Protein AF-0000000086881384 (afdb_homodimer)

Structure (mmCIF, N/CA/C/O backbone):
data_AF-0000000086881384-model_v1
#
loop_
_entity.id
_entity.type
_entity.pdbx_description
1 polymer 'dTDP-glucose 4,6-dehydratase'
#
loop_
_atom_site.group_PDB
_atom_site.id
_atom_site.type_symbol
_atom_site.label_atom_id
_atom_site.label_alt_id
_atom_site.label_comp_id
_atom_site.label_asym_id
_atom_site.label_entity_id
_atom_site.label_seq_id
_atom_site.pdbx_PDB_ins_code
_atom_site.Cartn_x
_atom_site.Cartn_y
_atom_site.Cartn_z
_atom_site.occupancy
_atom_site.B_iso_or_equiv
_atom_site.auth_seq_id
_atom_site.auth_comp_id
_atom_site.auth_asym_id
_atom_site.auth_atom_id
_atom_site.pdbx_PDB_model_num
ATOM 1 N N . MET A 1 1 ? -2.588 -49.781 -11.891 1 41.88 1 MET A N 1
ATOM 2 C CA . MET A 1 1 ? -1.625 -48.812 -11.367 1 41.88 1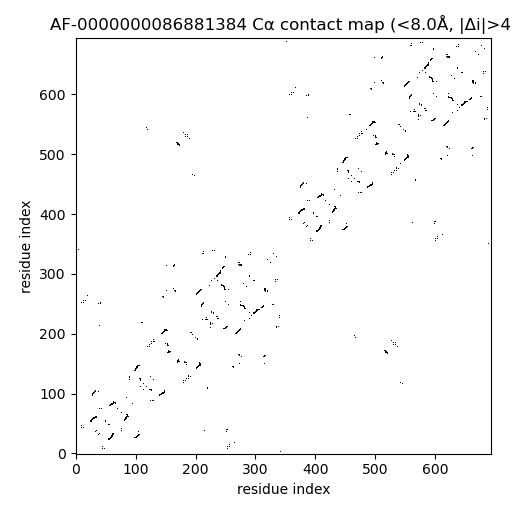 MET A CA 1
ATOM 3 C C . MET A 1 1 ? -2.186 -47.406 -11.422 1 41.88 1 MET A C 1
ATOM 5 O O . MET A 1 1 ? -2.707 -46.969 -12.453 1 41.88 1 MET A O 1
ATOM 9 N N . TYR A 1 2 ? -2.477 -46.75 -10.297 1 54.47 2 TYR A N 1
ATOM 10 C CA . TYR A 1 2 ? -3.02 -45.406 -10.289 1 54.47 2 TYR A CA 1
ATOM 11 C C . TYR A 1 2 ? -2.154 -44.469 -11.125 1 54.47 2 TYR A C 1
ATOM 13 O O . TYR A 1 2 ? -0.939 -44.406 -10.93 1 54.47 2 TYR A O 1
ATOM 21 N N . LYS A 1 3 ? -2.641 -44.156 -12.312 1 71.56 3 LYS A N 1
ATOM 22 C CA . LYS A 1 3 ? -1.899 -43.219 -13.156 1 71.56 3 LYS A CA 1
ATOM 23 C C . LYS A 1 3 ? -2.217 -41.781 -12.789 1 71.56 3 LYS A C 1
ATOM 25 O O . LYS A 1 3 ? -3.381 -41.375 -12.789 1 71.56 3 LYS A O 1
ATOM 30 N N . ASN A 1 4 ? -1.211 -41.094 -12.227 1 85.44 4 ASN A N 1
ATOM 31 C CA . ASN A 1 4 ? -1.335 -39.656 -11.977 1 85.44 4 ASN A CA 1
ATOM 32 C C . ASN A 1 4 ? -1.84 -38.906 -13.211 1 85.44 4 ASN A C 1
ATOM 34 O O . ASN A 1 4 ? -1.19 -38.938 -14.258 1 85.44 4 ASN A O 1
ATOM 38 N N . PRO A 1 5 ? -3.047 -38.438 -13.141 1 89.19 5 PRO A N 1
ATOM 39 C CA . PRO A 1 5 ? -3.625 -37.781 -14.305 1 89.19 5 PRO A CA 1
ATOM 40 C C . PRO A 1 5 ? -2.768 -36.594 -14.797 1 89.19 5 PRO A C 1
ATOM 42 O O . PRO A 1 5 ? -2.959 -36.125 -15.914 1 89.19 5 PRO A O 1
ATOM 45 N N . LEU A 1 6 ? -1.785 -36.219 -14 1 95.56 6 LEU A N 1
ATOM 46 C CA . LEU A 1 6 ? -0.959 -35.062 -14.367 1 95.56 6 LEU A CA 1
ATOM 47 C C . LEU A 1 6 ? 0.404 -35.531 -14.875 1 95.56 6 LEU A C 1
ATOM 49 O O . LEU A 1 6 ? 1.283 -34.688 -15.125 1 95.56 6 LEU A O 1
ATOM 53 N N . SER A 1 7 ? 0.623 -36.812 -15.086 1 95.31 7 SER A N 1
ATOM 54 C CA . SER A 1 7 ? 1.936 -37.375 -15.406 1 95.31 7 SER A CA 1
ATOM 55 C C . SER A 1 7 ? 2.521 -36.719 -16.656 1 95.31 7 SER A C 1
ATOM 57 O O . SER A 1 7 ? 3.715 -36.406 -16.703 1 95.31 7 SER A O 1
ATOM 59 N N . GLU A 1 8 ? 1.677 -36.531 -17.672 1 96.06 8 GLU A N 1
ATOM 60 C CA . GLU A 1 8 ? 2.154 -35.906 -18.906 1 96.06 8 GLU A CA 1
ATOM 61 C C . GLU A 1 8 ? 2.646 -34.469 -18.656 1 96.06 8 GLU A C 1
ATOM 63 O O . GLU A 1 8 ? 3.705 -34.094 -19.156 1 96.06 8 GLU A O 1
ATOM 68 N N . ASP A 1 9 ? 1.867 -33.719 -17.969 1 98.12 9 ASP A N 1
ATOM 69 C CA . ASP A 1 9 ? 2.254 -32.344 -17.625 1 98.12 9 ASP A CA 1
ATOM 70 C C . ASP A 1 9 ? 3.518 -32.344 -16.766 1 98.12 9 ASP A C 1
ATOM 72 O O . ASP A 1 9 ? 4.402 -31.5 -16.969 1 98.12 9 ASP A O 1
ATOM 76 N N . LEU A 1 10 ? 3.613 -33.25 -15.812 1 98.19 10 LEU A N 1
ATOM 77 C CA . LEU A 1 10 ? 4.75 -33.281 -14.898 1 98.19 10 LEU A CA 1
ATOM 78 C C . LEU A 1 10 ? 6.027 -33.688 -15.641 1 98.19 10 LEU A C 1
ATOM 80 O O . LEU A 1 10 ? 7.094 -33.125 -15.383 1 98.19 10 LEU A O 1
ATOM 84 N N . ASP A 1 11 ? 5.918 -34.625 -16.594 1 97.75 11 ASP A N 1
ATOM 85 C CA . ASP A 1 11 ? 7.051 -34.969 -17.453 1 97.75 11 ASP A CA 1
ATOM 86 C C . ASP A 1 11 ? 7.52 -33.75 -18.266 1 97.75 11 ASP A C 1
ATOM 88 O O . ASP A 1 11 ? 8.727 -33.531 -18.391 1 97.75 11 ASP A O 1
ATOM 92 N N . PHE A 1 12 ? 6.527 -33.094 -18.75 1 98.31 12 PHE A N 1
ATOM 93 C CA . PHE A 1 12 ? 6.828 -31.922 -19.547 1 98.31 12 PHE A CA 1
ATOM 94 C C . PHE A 1 12 ? 7.535 -30.859 -18.703 1 98.31 12 PHE A C 1
ATOM 96 O O . PHE A 1 12 ? 8.516 -30.266 -19.141 1 98.31 12 PHE A O 1
ATOM 103 N N . ILE A 1 13 ? 7.074 -30.609 -17.484 1 98.56 13 ILE A N 1
ATOM 104 C CA . ILE A 1 13 ? 7.664 -29.641 -16.578 1 98.56 13 ILE A CA 1
ATOM 105 C C . ILE A 1 13 ? 9.125 -30 -16.312 1 98.56 13 ILE A C 1
ATOM 107 O O . ILE A 1 13 ? 10.016 -29.156 -16.438 1 98.56 13 ILE A O 1
ATOM 111 N N . ILE A 1 14 ? 9.375 -31.234 -15.969 1 98 14 ILE A N 1
ATOM 112 C CA . ILE A 1 14 ? 10.727 -31.688 -15.656 1 98 14 ILE A CA 1
ATOM 113 C C . ILE A 1 14 ? 11.633 -31.5 -16.859 1 98 14 ILE A C 1
ATOM 115 O O . ILE A 1 14 ? 12.773 -31.062 -16.734 1 98 14 ILE A O 1
ATOM 119 N N . LYS A 1 15 ? 11.102 -31.828 -18.016 1 97.62 15 LYS A N 1
ATOM 120 C CA . LYS A 1 15 ? 11.867 -31.672 -19.25 1 97.62 15 LYS A CA 1
ATOM 121 C C . LYS A 1 15 ? 12.242 -30.219 -19.5 1 97.62 15 LYS A C 1
ATOM 123 O O . LYS A 1 15 ? 13.375 -29.922 -19.875 1 97.62 15 LYS A O 1
ATOM 128 N N . LYS A 1 16 ? 11.312 -29.312 -19.281 1 97.88 16 LYS A N 1
ATOM 129 C CA . LYS A 1 16 ? 11.531 -27.906 -19.562 1 97.88 16 LYS A CA 1
ATOM 130 C C . LYS A 1 16 ? 12.43 -27.266 -18.516 1 97.88 16 LYS A C 1
ATOM 132 O O . LYS A 1 16 ? 13.133 -26.281 -18.797 1 97.88 16 LYS A O 1
ATOM 137 N N . LEU A 1 17 ? 12.406 -27.734 -17.266 1 97.12 17 LEU A N 1
ATOM 138 C CA . LEU A 1 17 ? 13.289 -27.203 -16.219 1 97.12 17 LEU A CA 1
ATOM 139 C C . LEU A 1 17 ? 14.727 -27.641 -16.469 1 97.12 17 LEU A C 1
ATOM 141 O O . LEU A 1 17 ? 15.664 -26.953 -16.062 1 97.12 17 LEU A O 1
ATOM 145 N N . GLU A 1 18 ? 14.875 -28.703 -17.203 1 90.81 18 GLU A N 1
ATOM 146 C CA . GLU A 1 18 ? 16.188 -29.188 -17.625 1 90.81 18 GLU A CA 1
ATOM 147 C C . GLU A 1 18 ? 17.109 -29.359 -16.422 1 90.81 18 GLU A C 1
ATOM 149 O O . GLU A 1 18 ? 16.75 -30 -15.438 1 90.81 18 GLU A O 1
ATOM 154 N N . LYS A 1 19 ? 18.359 -28.719 -16.5 1 93.88 19 LYS A N 1
ATOM 155 C CA . LYS A 1 19 ? 19.375 -28.891 -15.461 1 93.88 19 LYS A CA 1
ATOM 156 C C . LYS A 1 19 ? 19.047 -28.031 -14.234 1 93.88 19 LYS A C 1
ATOM 158 O O . LYS A 1 19 ? 19.578 -28.281 -13.148 1 93.88 19 LYS A O 1
ATOM 163 N N . ASP A 1 20 ? 18.094 -27.172 -14.344 1 97.31 20 ASP A N 1
ATOM 164 C CA . ASP A 1 20 ? 17.797 -26.25 -13.258 1 97.31 20 ASP A CA 1
ATOM 165 C C . ASP A 1 20 ? 17.234 -26.984 -12.047 1 97.31 20 ASP A C 1
ATOM 167 O O . ASP A 1 20 ? 17.516 -26.625 -10.906 1 97.31 20 ASP A O 1
ATOM 171 N N . ILE A 1 21 ? 16.422 -28.016 -12.281 1 97.69 21 ILE A N 1
ATOM 172 C CA . ILE A 1 21 ? 15.734 -28.703 -11.203 1 97.69 21 ILE A CA 1
ATOM 173 C C . ILE A 1 21 ? 16.75 -29.375 -10.273 1 97.69 21 ILE A C 1
ATOM 175 O O . ILE A 1 21 ? 16.469 -29.594 -9.094 1 97.69 21 ILE A O 1
ATOM 179 N N . TYR A 1 22 ? 17.953 -29.656 -10.75 1 98.06 22 TYR A N 1
ATOM 180 C CA . TYR A 1 22 ? 18.969 -30.328 -9.969 1 98.06 22 TYR A CA 1
ATOM 181 C C . TYR A 1 22 ? 19.562 -29.391 -8.93 1 98.06 22 TYR A C 1
ATOM 183 O O . TYR A 1 22 ? 20.219 -29.844 -7.977 1 98.06 22 TYR A O 1
ATOM 191 N N . LYS A 1 23 ? 19.344 -28.109 -9.078 1 97.94 23 LYS A N 1
ATOM 192 C CA . LYS A 1 23 ? 19.766 -27.141 -8.055 1 97.94 23 LYS A CA 1
ATOM 193 C C . LYS A 1 23 ? 19.047 -27.406 -6.734 1 97.94 23 LYS A C 1
ATOM 195 O O . LYS A 1 23 ? 19.5 -26.953 -5.68 1 97.94 23 LYS A O 1
ATOM 200 N N . LEU A 1 24 ? 17.953 -28.188 -6.781 1 98.38 24 LEU A N 1
ATOM 201 C CA . LEU A 1 24 ? 17.156 -28.438 -5.594 1 98.38 24 LEU A CA 1
ATOM 202 C C . LEU A 1 24 ? 17.531 -29.766 -4.953 1 98.38 24 LEU A C 1
ATOM 204 O O . LEU A 1 24 ? 16.953 -30.172 -3.949 1 98.38 24 LEU A O 1
ATOM 208 N N . LYS A 1 25 ? 18.562 -30.469 -5.543 1 98.44 25 LYS A N 1
ATOM 209 C CA . LYS A 1 25 ? 18.969 -31.766 -4.988 1 98.44 25 LYS A CA 1
ATOM 210 C C . LYS A 1 25 ? 19.406 -31.609 -3.531 1 98.44 25 LYS A C 1
ATOM 212 O O . LYS A 1 25 ? 20.234 -30.766 -3.203 1 98.44 25 LYS A O 1
ATOM 217 N N . ASN A 1 26 ? 18.812 -32.344 -2.664 1 98.19 26 ASN A N 1
ATOM 218 C CA . ASN A 1 26 ? 19.078 -32.406 -1.232 1 98.19 26 ASN A CA 1
ATOM 219 C C . ASN A 1 26 ? 18.75 -31.109 -0.524 1 98.19 26 ASN A C 1
ATOM 221 O O . ASN A 1 26 ? 19.281 -30.812 0.545 1 98.19 26 ASN A O 1
ATOM 225 N N . GLU A 1 27 ? 17.953 -30.234 -1.161 1 97.88 27 GLU A N 1
ATOM 226 C CA . GLU A 1 27 ? 17.594 -28.953 -0.558 1 97.88 27 GLU A CA 1
ATOM 227 C C . GLU A 1 27 ? 16.266 -29.047 0.195 1 97.88 27 GLU A C 1
ATOM 229 O O . GLU A 1 27 ? 15.477 -29.969 -0.047 1 97.88 27 GLU A O 1
ATOM 234 N N . ASN A 1 28 ? 16.062 -28.141 1.136 1 97.75 28 ASN A N 1
ATOM 235 C CA . ASN A 1 28 ? 14.805 -27.953 1.85 1 97.75 28 ASN A CA 1
ATOM 236 C C . ASN A 1 28 ? 14.078 -26.703 1.378 1 97.75 28 ASN A C 1
ATOM 238 O O . ASN A 1 28 ? 14.656 -25.609 1.35 1 97.75 28 ASN A O 1
ATOM 242 N N . ILE A 1 29 ? 12.812 -26.891 1.01 1 98.25 29 ILE A N 1
ATOM 243 C CA . ILE A 1 29 ? 11.992 -25.781 0.521 1 98.25 29 ILE A CA 1
ATOM 244 C C . ILE A 1 29 ? 10.805 -25.578 1.459 1 98.25 29 ILE A C 1
ATOM 246 O O . ILE A 1 29 ? 10.102 -26.516 1.804 1 98.25 29 ILE A O 1
ATOM 250 N N . PHE A 1 30 ? 10.625 -24.344 1.959 1 98.38 30 PHE A N 1
ATOM 251 C CA . PHE A 1 30 ? 9.461 -23.984 2.76 1 98.38 30 PHE A CA 1
ATOM 252 C C . PHE A 1 30 ? 8.414 -23.281 1.904 1 98.38 30 PHE A C 1
ATOM 254 O O . PHE A 1 30 ? 8.719 -22.297 1.224 1 98.38 30 PHE A O 1
ATOM 261 N N . ILE A 1 31 ? 7.188 -23.797 1.939 1 98.44 31 ILE A N 1
ATOM 262 C CA . ILE A 1 31 ? 6.133 -23.234 1.102 1 98.44 31 ILE A CA 1
ATOM 263 C C . ILE A 1 31 ? 4.949 -22.828 1.973 1 98.44 31 ILE A C 1
ATOM 265 O O . ILE A 1 31 ? 4.438 -23.625 2.76 1 98.44 31 ILE A O 1
ATOM 269 N N . THR A 1 32 ? 4.582 -21.547 1.914 1 98.12 32 THR A N 1
ATOM 270 C CA . THR A 1 32 ? 3.248 -21.156 2.354 1 98.12 32 THR A CA 1
ATOM 271 C C . THR A 1 32 ? 2.285 -21.094 1.172 1 98.12 32 THR A C 1
ATOM 273 O O . THR A 1 32 ? 2.703 -20.859 0.034 1 98.12 32 THR A O 1
ATOM 276 N N . GLY A 1 33 ? 1.023 -21.359 1.445 1 96.31 33 GLY A N 1
ATOM 277 C CA . GLY A 1 33 ? 0.107 -21.516 0.327 1 96.31 33 GLY A CA 1
ATOM 278 C C . GLY A 1 33 ? 0.241 -22.844 -0.374 1 96.31 33 GLY A C 1
ATOM 279 O O . GLY A 1 33 ? -0.207 -23.016 -1.512 1 96.31 33 GLY A O 1
ATOM 280 N N . GLY A 1 34 ? 0.841 -23.766 0.264 1 96.5 34 GLY A N 1
ATOM 281 C CA . GLY A 1 34 ? 1.144 -25.062 -0.318 1 96.5 34 GLY A CA 1
ATOM 282 C C . GLY A 1 34 ? -0.088 -25.922 -0.526 1 96.5 34 GLY A C 1
ATOM 283 O O . GLY A 1 34 ? -0.037 -26.922 -1.243 1 96.5 34 GLY A O 1
ATOM 284 N N . THR A 1 35 ? -1.171 -25.531 0.054 1 95.31 35 THR A N 1
ATOM 285 C CA . THR A 1 35 ? -2.398 -26.312 -0.068 1 95.31 35 THR A CA 1
ATOM 286 C C . THR A 1 35 ? -3.334 -25.688 -1.1 1 95.31 35 THR A C 1
ATOM 288 O O . THR A 1 35 ? -4.441 -26.188 -1.319 1 95.31 35 THR A O 1
ATOM 291 N N . GLY A 1 36 ? -2.914 -24.641 -1.702 1 94.75 36 GLY A N 1
ATOM 292 C CA . GLY A 1 36 ? -3.719 -23.969 -2.705 1 94.75 36 GLY A CA 1
ATOM 293 C C . GLY A 1 36 ? -3.443 -24.438 -4.117 1 94.75 36 GLY A C 1
ATOM 294 O O . GLY A 1 36 ? -2.816 -25.484 -4.312 1 94.75 36 GLY A O 1
ATOM 295 N N . PHE A 1 37 ? -3.936 -23.734 -5.105 1 95.38 37 PHE A N 1
ATOM 296 C CA . PHE A 1 37 ? -3.854 -24.078 -6.52 1 95.38 37 PHE A CA 1
ATOM 297 C C . PHE A 1 37 ? -2.406 -24.297 -6.941 1 95.38 37 PHE A C 1
ATOM 299 O O . PHE A 1 37 ? -2.027 -25.391 -7.352 1 95.38 37 PHE A O 1
ATOM 306 N N . PHE A 1 38 ? -1.568 -23.25 -6.719 1 96.69 38 PHE A N 1
ATOM 307 C CA . PHE A 1 38 ? -0.168 -23.359 -7.109 1 96.69 38 PHE A CA 1
ATOM 308 C C . PHE A 1 38 ? 0.591 -24.297 -6.168 1 96.69 38 PHE A C 1
ATOM 310 O O . PHE A 1 38 ? 1.517 -24.984 -6.59 1 96.69 38 PHE A O 1
ATOM 317 N N . GLY A 1 39 ? 0.168 -24.234 -4.926 1 97.44 39 GLY A N 1
ATOM 318 C CA . GLY A 1 39 ? 0.792 -25.125 -3.955 1 97.44 39 GLY A CA 1
ATOM 319 C C . GLY A 1 39 ? 0.736 -26.578 -4.359 1 97.44 39 GLY A C 1
ATOM 320 O O . GLY A 1 39 ? 1.751 -27.281 -4.32 1 97.44 39 GLY A O 1
ATOM 321 N N . LYS A 1 40 ? -0.416 -27 -4.766 1 97.62 40 LYS A N 1
ATOM 322 C CA . LYS A 1 40 ? -0.591 -28.391 -5.188 1 97.62 40 LYS A CA 1
ATOM 323 C C . LYS A 1 40 ? 0.271 -28.703 -6.406 1 97.62 40 LYS A C 1
ATOM 325 O O . LYS A 1 40 ? 0.827 -29.797 -6.512 1 97.62 40 LYS A O 1
ATOM 330 N N . TRP A 1 41 ? 0.399 -27.766 -7.277 1 98.31 41 TRP A N 1
ATOM 331 C CA . TRP A 1 41 ? 1.224 -27.969 -8.461 1 98.31 41 TRP A CA 1
ATOM 332 C C . TRP A 1 41 ? 2.701 -28.047 -8.094 1 98.31 41 TRP A C 1
ATOM 334 O O . TRP A 1 41 ? 3.457 -28.828 -8.68 1 98.31 41 TRP A O 1
ATOM 344 N N . PHE A 1 42 ? 3.123 -27.219 -7.129 1 98.56 42 PHE A N 1
ATOM 345 C CA . PHE A 1 42 ? 4.488 -27.328 -6.633 1 98.56 42 PHE A CA 1
ATOM 346 C C . PHE A 1 42 ? 4.742 -28.703 -6.039 1 98.56 42 PHE A C 1
ATOM 348 O O . PHE A 1 42 ? 5.758 -29.344 -6.344 1 98.56 42 PHE A O 1
ATOM 355 N N . LEU A 1 43 ? 3.807 -29.156 -5.246 1 98.12 43 LEU A N 1
ATOM 356 C CA . LEU A 1 43 ? 3.953 -30.453 -4.59 1 98.12 43 LEU A CA 1
ATOM 357 C C . LEU A 1 43 ? 3.998 -31.578 -5.617 1 98.12 43 LEU A C 1
ATOM 359 O O . LEU A 1 43 ? 4.867 -32.438 -5.551 1 98.12 43 LEU A O 1
ATOM 363 N N . GLU A 1 44 ? 3.037 -31.547 -6.605 1 98 44 GLU A N 1
ATOM 364 C CA . GLU A 1 44 ? 3.047 -32.531 -7.688 1 98 44 GLU A CA 1
ATOM 365 C C . GLU A 1 44 ? 4.406 -32.562 -8.375 1 98 44 GLU A C 1
ATOM 367 O O . GLU A 1 44 ? 4.969 -33.656 -8.578 1 98 44 GLU A O 1
ATOM 372 N N . THR A 1 45 ? 4.918 -31.453 -8.672 1 98.44 45 THR A N 1
ATOM 373 C CA . THR A 1 45 ? 6.129 -31.328 -9.477 1 98.44 45 THR A CA 1
ATOM 374 C C . THR A 1 45 ? 7.348 -31.812 -8.688 1 98.44 45 THR A C 1
ATOM 376 O O . THR A 1 45 ? 8.148 -32.594 -9.188 1 98.44 45 THR A O 1
ATOM 379 N N . LEU A 1 46 ? 7.5 -31.359 -7.434 1 98.5 46 LEU A N 1
ATOM 380 C CA . LEU A 1 46 ? 8.688 -31.656 -6.633 1 98.5 46 LEU A CA 1
ATOM 381 C C . LEU A 1 46 ? 8.711 -33.125 -6.207 1 98.5 46 LEU A C 1
ATOM 383 O O . LEU A 1 46 ? 9.773 -33.75 -6.184 1 98.5 46 LEU A O 1
ATOM 387 N N . LEU A 1 47 ? 7.574 -33.688 -5.883 1 97.81 47 LEU A N 1
ATOM 388 C CA . LEU A 1 47 ? 7.5 -35.094 -5.539 1 97.81 47 LEU A CA 1
ATOM 389 C C . LEU A 1 47 ? 7.805 -35.969 -6.758 1 97.81 47 LEU A C 1
ATOM 391 O O . LEU A 1 47 ? 8.484 -37 -6.641 1 97.81 47 LEU A O 1
ATOM 395 N N . TYR A 1 48 ? 7.223 -35.5 -7.906 1 97.38 48 TYR A N 1
ATOM 396 C CA . TYR A 1 48 ? 7.5 -36.219 -9.148 1 97.38 48 TYR A CA 1
ATOM 397 C C . TYR A 1 48 ? 8.984 -36.188 -9.477 1 97.38 48 TYR A C 1
ATOM 399 O O . TYR A 1 48 ? 9.555 -37.188 -9.914 1 97.38 48 TYR A O 1
ATOM 407 N N . ALA A 1 49 ? 9.625 -35.062 -9.281 1 97.44 49 ALA A N 1
ATOM 408 C CA . ALA A 1 49 ? 11.062 -34.938 -9.5 1 97.44 49 ALA A CA 1
ATOM 409 C C . ALA A 1 49 ? 11.852 -35.844 -8.578 1 97.44 49 ALA A C 1
ATOM 411 O O . ALA A 1 49 ? 12.844 -36.469 -8.992 1 97.44 49 ALA A O 1
ATOM 412 N N . ASN A 1 50 ? 11.461 -35.906 -7.316 1 97.69 50 ASN A N 1
ATOM 413 C CA . ASN A 1 50 ? 12.102 -36.844 -6.379 1 97.69 50 ASN A CA 1
ATOM 414 C C . ASN A 1 50 ? 12.008 -38.281 -6.867 1 97.69 50 ASN A C 1
ATOM 416 O O . ASN A 1 50 ? 12.977 -39.031 -6.777 1 97.69 50 ASN A O 1
ATOM 420 N N . GLU A 1 51 ? 10.875 -38.625 -7.371 1 95.5 51 GLU A N 1
ATOM 421 C CA . GLU A 1 51 ? 10.625 -40 -7.836 1 95.5 51 GLU A CA 1
ATOM 422 C C . GLU A 1 51 ? 11.43 -40.312 -9.094 1 95.5 51 GLU A C 1
ATOM 424 O O . GLU A 1 51 ? 12.062 -41.375 -9.188 1 95.5 51 GLU A O 1
ATOM 429 N N . LYS A 1 52 ? 11.477 -39.375 -9.984 1 96.06 52 LYS A N 1
ATOM 430 C CA . LYS A 1 52 ? 12.023 -39.656 -11.312 1 96.06 52 LYS A CA 1
ATOM 431 C C . LYS A 1 52 ? 13.531 -39.406 -11.344 1 96.06 52 LYS A C 1
ATOM 433 O O . LYS A 1 52 ? 14.258 -40.031 -12.102 1 96.06 52 LYS A O 1
ATOM 438 N N . LEU A 1 53 ? 13.961 -38.438 -10.523 1 97.25 53 LEU A N 1
ATOM 439 C CA . LEU A 1 53 ? 15.336 -38 -10.672 1 97.25 53 LEU A CA 1
ATOM 440 C C . LEU A 1 53 ? 16.125 -38.188 -9.383 1 97.25 53 LEU A C 1
ATOM 442 O O . LEU A 1 53 ? 17.297 -37.844 -9.305 1 97.25 53 LEU A O 1
ATOM 446 N N . ASP A 1 54 ? 15.57 -38.719 -8.305 1 97.06 54 ASP A N 1
ATOM 447 C CA . ASP A 1 54 ? 16.219 -39 -7.023 1 97.06 54 ASP A CA 1
ATOM 448 C C . ASP A 1 54 ? 16.875 -37.75 -6.457 1 97.06 54 ASP A C 1
ATOM 450 O O . ASP A 1 54 ? 18.047 -37.75 -6.117 1 97.06 54 ASP A O 1
ATOM 454 N N . LEU A 1 55 ? 16.141 -36.688 -6.371 1 98 55 LEU A N 1
ATOM 455 C CA . LEU A 1 55 ? 16.688 -35.406 -5.98 1 98 55 LEU A CA 1
ATOM 456 C C . LEU A 1 55 ? 16.625 -35.219 -4.469 1 98 55 LEU A C 1
ATOM 458 O O . LEU A 1 55 ? 17.312 -34.375 -3.916 1 98 55 LEU A O 1
ATOM 462 N N . ASN A 1 56 ? 15.82 -35.938 -3.721 1 98.19 56 ASN A N 1
ATOM 463 C CA . ASN A 1 56 ? 15.711 -35.875 -2.268 1 98.19 56 ASN A CA 1
ATOM 464 C C . ASN A 1 56 ? 15.367 -34.469 -1.793 1 98.19 56 ASN A C 1
ATOM 466 O O . ASN A 1 56 ? 16.031 -33.938 -0.904 1 98.19 56 ASN A O 1
ATOM 470 N N . ILE A 1 57 ? 14.43 -33.844 -2.451 1 98.44 57 ILE A N 1
ATOM 471 C CA . ILE A 1 57 ? 13.922 -32.531 -2.062 1 98.44 57 ILE A CA 1
ATOM 472 C C . ILE A 1 57 ? 12.977 -32.688 -0.874 1 98.44 57 ILE A C 1
ATOM 474 O O . ILE A 1 57 ? 12.023 -33.469 -0.922 1 98.44 57 ILE A O 1
ATOM 478 N N . HIS A 1 58 ? 13.234 -31.938 0.208 1 98.25 58 HIS A N 1
ATOM 479 C CA . HIS A 1 58 ? 12.328 -31.906 1.351 1 98.25 58 HIS A CA 1
ATOM 480 C C . HIS A 1 58 ? 11.469 -30.641 1.323 1 98.25 58 HIS A C 1
ATOM 482 O O . HIS A 1 58 ? 11.961 -29.547 1.023 1 98.25 58 HIS A O 1
ATOM 488 N N . ILE A 1 59 ? 10.211 -30.859 1.625 1 98.5 59 ILE A N 1
ATOM 489 C CA . ILE A 1 59 ? 9.266 -29.766 1.488 1 98.5 59 ILE A CA 1
ATOM 490 C C . ILE A 1 59 ? 8.57 -29.516 2.822 1 98.5 59 ILE A C 1
ATOM 492 O O . ILE A 1 59 ? 7.934 -30.422 3.377 1 98.5 59 ILE A O 1
ATOM 496 N N . GLY A 1 60 ? 8.727 -28.328 3.406 1 98 60 GLY A N 1
ATOM 497 C CA . GLY A 1 60 ? 7.91 -27.875 4.52 1 98 60 GLY A CA 1
ATOM 498 C C . GLY A 1 60 ? 6.707 -27.047 4.078 1 98 60 GLY A C 1
ATOM 499 O O . GLY A 1 60 ? 6.832 -26.141 3.254 1 98 60 GLY A O 1
ATOM 500 N N . ILE A 1 61 ? 5.527 -27.391 4.617 1 98.06 61 ILE A N 1
ATOM 501 C CA . ILE A 1 61 ? 4.305 -26.688 4.246 1 98.06 61 ILE A CA 1
ATOM 502 C C . ILE A 1 61 ? 3.662 -26.078 5.492 1 98.06 61 ILE A C 1
ATOM 504 O O . ILE A 1 61 ? 3.365 -26.781 6.457 1 98.06 61 ILE A O 1
ATOM 508 N N . LEU A 1 62 ? 3.445 -24.781 5.465 1 97.94 62 LEU A N 1
ATOM 509 C CA . LEU A 1 62 ? 2.654 -24.125 6.504 1 97.94 62 LEU A CA 1
ATOM 510 C C . LEU A 1 62 ? 1.174 -24.109 6.133 1 97.94 62 LEU A C 1
ATOM 512 O O . LEU A 1 62 ? 0.806 -23.688 5.035 1 97.94 62 LEU A O 1
ATOM 516 N N . SER A 1 63 ? 0.377 -24.625 6.965 1 95.69 63 SER A N 1
ATOM 517 C CA . SER A 1 63 ? -1.06 -24.703 6.719 1 95.69 63 SER A CA 1
ATOM 518 C C . SER A 1 63 ? -1.849 -24.531 8.016 1 95.69 63 SER A C 1
ATOM 520 O O . SER A 1 63 ? -1.404 -24.969 9.078 1 95.69 63 SER A O 1
ATOM 522 N N . ARG A 1 64 ? -3.045 -23.922 7.91 1 91.75 64 ARG A N 1
ATOM 523 C CA . ARG A 1 64 ? -3.92 -23.766 9.07 1 91.75 64 ARG A CA 1
ATOM 524 C C . ARG A 1 64 ? -4.613 -25.078 9.414 1 91.75 64 ARG A C 1
ATOM 526 O O . ARG A 1 64 ? -4.996 -25.297 10.562 1 91.75 64 ARG A O 1
ATOM 533 N N . ASN A 1 65 ? -4.699 -25.969 8.328 1 93.06 65 ASN A N 1
ATOM 534 C CA . ASN A 1 65 ? -5.398 -27.234 8.508 1 93.06 65 ASN A CA 1
ATOM 535 C C . ASN A 1 65 ? -4.738 -28.344 7.699 1 93.06 65 ASN A C 1
ATOM 537 O O . ASN A 1 65 ? -5.328 -28.859 6.75 1 93.06 65 ASN A O 1
ATOM 541 N N . PRO A 1 66 ? -3.625 -28.797 8.164 1 95.38 66 PRO A N 1
ATOM 542 C CA . PRO A 1 66 ? -2.904 -29.844 7.434 1 95.38 66 PRO A CA 1
ATOM 543 C C . PRO A 1 66 ? -3.703 -31.141 7.316 1 95.38 66 PRO A C 1
ATOM 545 O O . PRO A 1 66 ? -3.633 -31.812 6.293 1 95.38 66 PRO A O 1
ATOM 548 N N . GLU A 1 67 ? -4.492 -31.438 8.305 1 95.75 67 GLU A N 1
ATOM 549 C CA . GLU A 1 67 ? -5.234 -32.688 8.312 1 95.75 67 GLU A CA 1
ATOM 550 C C . GLU A 1 67 ? -6.266 -32.75 7.188 1 95.75 67 GLU A C 1
ATOM 552 O O . GLU A 1 67 ? -6.441 -33.781 6.543 1 95.75 67 GLU A O 1
ATOM 557 N N . ARG A 1 68 ? -6.879 -31.688 6.996 1 95 68 ARG A N 1
ATOM 558 C CA . ARG A 1 68 ? -7.852 -31.625 5.91 1 95 68 ARG A CA 1
ATOM 559 C C . ARG A 1 68 ? -7.18 -31.844 4.559 1 95 68 ARG A C 1
ATOM 561 O O . ARG A 1 68 ? -7.703 -32.562 3.715 1 95 68 ARG A O 1
ATOM 568 N N . PHE A 1 69 ? -6.078 -31.25 4.371 1 95.56 69 PHE A N 1
ATOM 569 C CA . PHE A 1 69 ? -5.352 -31.391 3.115 1 95.56 69 PHE A CA 1
ATOM 570 C C . PHE A 1 69 ? -4.895 -32.812 2.908 1 95.56 69 PHE A C 1
ATOM 572 O O . PHE A 1 69 ? -5.055 -33.375 1.819 1 95.56 69 PHE A O 1
ATOM 579 N N . LYS A 1 70 ? -4.402 -33.438 3.945 1 95.62 70 LYS A N 1
ATOM 580 C CA . LYS A 1 70 ? -3.92 -34.812 3.875 1 95.62 70 LYS A CA 1
ATOM 581 C C . LYS A 1 70 ? -5.047 -35.781 3.504 1 95.62 70 LYS A C 1
ATOM 583 O O . LYS A 1 70 ? -4.832 -36.75 2.77 1 95.62 70 LYS A O 1
ATOM 588 N N . LYS A 1 71 ? -6.207 -35.469 4.02 1 95.19 71 LYS A N 1
ATOM 589 C CA . LYS A 1 71 ? -7.367 -36.312 3.74 1 95.19 71 LYS A CA 1
ATOM 590 C C . LYS A 1 71 ? -7.832 -36.156 2.297 1 95.19 71 LYS A C 1
ATOM 592 O O . LYS A 1 71 ? -8.164 -37.125 1.63 1 95.19 71 LYS A O 1
ATOM 597 N N . LEU A 1 72 ? -7.809 -34.969 1.817 1 93.81 72 LEU A N 1
ATOM 598 C CA . LEU A 1 72 ? -8.344 -34.656 0.496 1 93.81 72 LEU A CA 1
ATOM 599 C C . LEU A 1 72 ? -7.352 -35.031 -0.596 1 93.81 72 LEU A C 1
ATOM 601 O O . LEU A 1 72 ? -7.754 -35.406 -1.707 1 93.81 72 LEU A O 1
ATOM 605 N N . TYR A 1 73 ? -6.109 -34.906 -0.257 1 94.81 73 TYR A N 1
ATOM 606 C CA . TYR A 1 73 ? -5.059 -35.188 -1.23 1 94.81 73 TYR A CA 1
ATOM 607 C C . TYR A 1 73 ? -4.008 -36.125 -0.65 1 94.81 73 TYR A C 1
ATOM 609 O O . TYR A 1 73 ? -2.846 -35.75 -0.495 1 94.81 73 TYR A O 1
ATOM 617 N N . PRO A 1 74 ? -4.344 -37.375 -0.461 1 93.94 74 PRO A N 1
ATOM 618 C CA . PRO A 1 74 ? -3.445 -38.344 0.208 1 93.94 74 PRO A CA 1
ATOM 619 C C . PRO A 1 74 ? -2.158 -38.562 -0.577 1 93.94 74 PRO A C 1
ATOM 621 O O . PRO A 1 74 ? -1.114 -38.875 0.015 1 93.94 74 PRO A O 1
ATOM 624 N N . HIS A 1 75 ? -2.209 -38.469 -1.898 1 92.31 75 HIS A N 1
ATOM 625 C CA . HIS A 1 75 ? -1.03 -38.719 -2.719 1 92.31 75 HIS A CA 1
ATOM 626 C C . HIS A 1 75 ? -0.016 -37.594 -2.598 1 92.31 75 HIS A C 1
ATOM 628 O O . HIS A 1 75 ? 1.151 -37.75 -2.961 1 92.31 75 HIS A O 1
ATOM 634 N N . LEU A 1 76 ? -0.435 -36.438 -2.002 1 94.94 76 LEU A N 1
ATOM 635 C CA . LEU A 1 76 ? 0.445 -35.281 -1.83 1 94.94 76 LEU A CA 1
ATOM 636 C C . LEU A 1 76 ? 0.93 -35.188 -0.388 1 94.94 76 LEU A C 1
ATOM 638 O O . LEU A 1 76 ? 1.357 -34.125 0.052 1 94.94 76 LEU A O 1
ATOM 642 N N . ASN A 1 77 ? 0.79 -36.188 0.336 1 90.88 77 ASN A N 1
ATOM 643 C CA . ASN A 1 77 ? 1.223 -36.219 1.729 1 90.88 77 ASN A CA 1
ATOM 644 C C . ASN A 1 77 ? 2.301 -37.25 1.971 1 90.88 77 ASN A C 1
ATOM 646 O O . ASN A 1 77 ? 2.227 -38.031 2.936 1 90.88 77 ASN A O 1
ATOM 650 N N . ASP A 1 78 ? 3.266 -37.312 1.104 1 91.56 78 ASP A N 1
ATOM 651 C CA . ASP A 1 78 ? 4.395 -38.219 1.292 1 91.56 78 ASP A CA 1
ATOM 652 C C . ASP A 1 78 ? 5.23 -37.812 2.502 1 91.56 78 ASP A C 1
ATOM 654 O O . ASP A 1 78 ? 6.078 -36.906 2.408 1 91.56 78 ASP A O 1
ATOM 658 N N . GLU A 1 79 ? 5.195 -38.469 3.555 1 90.94 79 GLU A N 1
ATOM 659 C CA . GLU A 1 79 ? 5.789 -38.094 4.836 1 90.94 79 GLU A CA 1
ATOM 660 C C . GLU A 1 79 ? 7.312 -38.156 4.773 1 90.94 79 GLU A C 1
ATOM 662 O O . GLU A 1 79 ? 7.996 -37.594 5.629 1 90.94 79 GLU A O 1
ATOM 667 N N . LYS A 1 80 ? 7.789 -38.875 3.846 1 95.56 80 LYS A N 1
ATOM 668 C CA . LYS A 1 80 ? 9.234 -38.938 3.68 1 95.56 80 LYS A CA 1
ATOM 669 C C . LYS A 1 80 ? 9.805 -37.594 3.24 1 95.56 80 LYS A C 1
ATOM 671 O O . LYS A 1 80 ? 10.914 -37.219 3.621 1 95.56 80 LYS A O 1
ATOM 676 N N . PHE A 1 81 ? 9.008 -36.906 2.459 1 97.69 81 PHE A N 1
ATOM 677 C CA . PHE A 1 81 ? 9.57 -35.719 1.832 1 97.69 81 PHE A CA 1
ATOM 678 C C . PHE A 1 81 ? 8.812 -34.469 2.25 1 97.69 81 PHE A C 1
ATOM 680 O O . PHE A 1 81 ? 9.281 -33.344 2.041 1 97.69 81 PHE A O 1
ATOM 687 N N . ILE A 1 82 ? 7.633 -34.594 2.904 1 98 82 ILE A N 1
ATOM 688 C CA . ILE A 1 82 ? 6.793 -33.438 3.219 1 98 82 ILE A CA 1
ATOM 689 C C . ILE A 1 82 ? 6.586 -33.344 4.73 1 98 82 ILE A C 1
ATOM 691 O O . ILE A 1 82 ? 6.215 -34.344 5.371 1 98 82 ILE A O 1
ATOM 695 N N . THR A 1 83 ? 6.844 -32.25 5.281 1 97.75 83 THR A N 1
ATOM 696 C CA . THR A 1 83 ? 6.512 -31.922 6.668 1 97.75 83 THR A CA 1
ATOM 697 C C . THR A 1 83 ? 5.512 -30.781 6.73 1 97.75 83 THR A C 1
ATOM 699 O O . THR A 1 83 ? 5.75 -29.703 6.168 1 97.75 83 THR A O 1
ATOM 702 N N . PHE A 1 84 ? 4.445 -30.984 7.414 1 97.5 84 PHE A N 1
ATOM 703 C CA . PHE A 1 84 ? 3.445 -29.938 7.598 1 97.5 84 PHE A CA 1
ATOM 704 C C . PHE A 1 84 ? 3.664 -29.203 8.914 1 97.5 84 PHE A C 1
ATOM 706 O O . PHE A 1 84 ? 3.975 -29.812 9.93 1 97.5 84 PHE A O 1
ATOM 713 N N . TYR A 1 85 ? 3.605 -27.938 8.883 1 97.12 85 TYR A N 1
ATOM 714 C CA . TYR A 1 85 ? 3.607 -27.062 10.055 1 97.12 85 TYR A CA 1
ATOM 715 C C . TYR A 1 85 ? 2.258 -26.375 10.227 1 97.12 85 TYR A C 1
ATOM 717 O O . TYR A 1 85 ? 1.82 -25.625 9.359 1 97.12 85 TYR A O 1
ATOM 725 N N . LYS A 1 86 ? 1.638 -26.688 11.32 1 96.88 86 LYS A N 1
ATOM 726 C CA . LYS A 1 86 ? 0.321 -26.109 11.578 1 96.88 86 LYS A CA 1
ATOM 727 C C . LYS A 1 86 ? 0.44 -24.688 12.125 1 96.88 86 LYS A C 1
ATOM 729 O O . LYS A 1 86 ? 1.181 -24.453 13.086 1 96.88 86 LYS A O 1
ATOM 734 N N . GLY A 1 87 ? -0.284 -23.688 11.484 1 96.19 87 GLY A N 1
ATOM 735 C CA . GLY A 1 87 ? -0.261 -22.328 11.992 1 96.19 87 GLY A CA 1
ATOM 736 C C . GLY A 1 87 ? -0.76 -21.297 10.992 1 96.19 87 GLY A C 1
ATOM 737 O O . GLY A 1 87 ? -1.007 -21.625 9.828 1 96.19 87 GLY A O 1
ATOM 738 N N . ASP A 1 88 ? -0.968 -20.125 11.508 1 95.62 88 ASP A N 1
ATOM 739 C CA . ASP A 1 88 ? -1.296 -18.938 10.703 1 95.62 88 ASP A CA 1
ATOM 740 C C . ASP A 1 88 ? -0.035 -18.172 10.32 1 95.62 88 ASP A C 1
ATOM 742 O O . ASP A 1 88 ? 0.886 -18.031 11.125 1 95.62 88 ASP A O 1
ATOM 746 N N . ILE A 1 89 ? -0.033 -17.703 9.086 1 96.06 89 ILE A N 1
ATOM 747 C CA . ILE A 1 89 ? 1.174 -17.047 8.594 1 96.06 89 ILE A CA 1
ATOM 748 C C . ILE A 1 89 ? 1.493 -15.828 9.461 1 96.06 89 ILE A C 1
ATOM 750 O O . ILE A 1 89 ? 2.629 -15.352 9.477 1 96.06 89 ILE A O 1
ATOM 754 N N . ARG A 1 90 ? 0.541 -15.289 10.211 1 94.75 90 ARG A N 1
ATOM 755 C CA . ARG A 1 90 ? 0.73 -14.062 10.969 1 94.75 90 ARG A CA 1
ATOM 756 C C . ARG A 1 90 ? 1.439 -14.336 12.289 1 94.75 90 ARG A C 1
ATOM 758 O O . ARG A 1 90 ? 1.999 -13.43 12.906 1 94.75 90 ARG A O 1
ATOM 765 N N . ASP A 1 91 ? 1.409 -15.648 12.727 1 95.38 91 ASP A N 1
ATOM 766 C CA . ASP A 1 91 ? 1.939 -15.844 14.078 1 95.38 91 ASP A CA 1
ATOM 767 C C . ASP A 1 91 ? 2.471 -17.266 14.25 1 95.38 91 ASP A C 1
ATOM 769 O O . ASP A 1 91 ? 2.736 -17.703 15.375 1 95.38 91 ASP A O 1
ATOM 773 N N . PHE A 1 92 ? 2.664 -18.031 13.203 1 96.69 92 PHE A N 1
ATOM 774 C CA . PHE A 1 92 ? 3.166 -19.391 13.289 1 96.69 92 PHE A CA 1
ATOM 775 C C . PHE A 1 92 ? 4.523 -19.422 13.977 1 96.69 92 PHE A C 1
ATOM 777 O O . PHE A 1 92 ? 5.266 -18.438 13.953 1 96.69 92 PHE A O 1
ATOM 784 N N . LYS A 1 93 ? 4.844 -20.531 14.602 1 96.75 93 LYS A N 1
ATOM 785 C CA . LYS A 1 93 ? 6.164 -20.75 15.188 1 96.75 93 LYS A CA 1
ATOM 786 C C . LYS A 1 93 ? 7.191 -21.109 14.117 1 96.75 93 LYS A C 1
ATOM 788 O O . LYS A 1 93 ? 6.93 -21.969 13.266 1 96.75 93 LYS A O 1
ATOM 793 N N . PHE A 1 94 ? 8.297 -20.406 14.172 1 96.62 94 PHE A N 1
ATOM 794 C CA . PHE A 1 94 ? 9.344 -20.688 13.203 1 96.62 94 PHE A CA 1
ATOM 795 C C . PHE A 1 94 ? 9.852 -22.125 13.367 1 96.62 94 PHE A C 1
ATOM 797 O O . PHE A 1 94 ? 10.203 -22.531 14.477 1 96.62 94 PHE A O 1
ATOM 804 N N . PRO A 1 95 ? 9.836 -22.859 12.273 1 95.56 95 PRO A N 1
ATOM 805 C CA . PRO A 1 95 ? 10.43 -24.188 12.344 1 95.56 95 PRO A CA 1
ATOM 806 C C . PRO A 1 95 ? 11.906 -24.156 12.719 1 95.56 95 PRO A C 1
ATOM 808 O O . PRO A 1 95 ? 12.609 -23.203 12.383 1 95.56 95 PRO A O 1
ATOM 811 N N . GLU A 1 96 ? 12.367 -25.25 13.289 1 92.81 96 GLU A N 1
ATOM 812 C CA . GLU A 1 96 ? 13.789 -25.406 13.609 1 92.81 96 GLU A CA 1
ATOM 813 C C . GLU A 1 96 ? 14.586 -25.828 12.391 1 92.81 96 GLU A C 1
ATOM 815 O O . GLU A 1 96 ? 15.781 -25.547 12.289 1 92.81 96 GLU A O 1
ATOM 820 N N . GLU A 1 97 ? 13.883 -26.5 11.57 1 91.44 97 GLU A N 1
ATOM 821 C CA . GLU A 1 97 ? 14.508 -26.969 10.336 1 91.44 97 GLU A CA 1
ATOM 822 C C . GLU A 1 97 ? 15.008 -25.797 9.492 1 91.44 97 GLU A C 1
ATOM 824 O O . GLU A 1 97 ? 14.375 -24.734 9.445 1 91.44 97 GLU A O 1
ATOM 829 N N . LYS A 1 98 ? 16.109 -26.047 8.875 1 91.81 98 LYS A N 1
ATOM 830 C CA . LYS A 1 98 ? 16.672 -25.016 7.996 1 91.81 98 LYS A CA 1
ATOM 831 C C . LYS A 1 98 ? 16.172 -25.172 6.566 1 91.81 98 LYS A C 1
ATOM 833 O O . LYS A 1 98 ? 16.062 -26.297 6.059 1 91.81 98 LYS A O 1
ATOM 838 N N . PHE A 1 99 ? 15.836 -24.109 5.98 1 96.62 99 PHE A N 1
ATOM 839 C CA . PHE A 1 99 ? 15.352 -24.094 4.602 1 96.62 99 PHE A CA 1
ATOM 840 C C . PHE A 1 99 ? 16.234 -23.203 3.732 1 96.62 99 PHE A C 1
ATOM 842 O O . PHE A 1 99 ? 16.609 -22.109 4.145 1 96.62 99 PHE A O 1
ATOM 849 N N . SER A 1 100 ? 16.594 -23.719 2.619 1 96.94 100 SER A N 1
ATOM 850 C CA . SER A 1 100 ? 17.422 -22.938 1.707 1 96.94 100 SER A CA 1
ATOM 851 C C . SER A 1 100 ? 16.562 -22.109 0.756 1 96.94 100 SER A C 1
ATOM 853 O O . SER A 1 100 ? 17.016 -21.109 0.204 1 96.94 100 SER A O 1
ATOM 855 N N . TYR A 1 101 ? 15.32 -22.594 0.552 1 98.31 101 TYR A N 1
ATOM 856 C CA . TYR A 1 101 ? 14.375 -21.891 -0.319 1 98.31 101 TYR A CA 1
ATOM 857 C C . TYR A 1 101 ? 13.047 -21.656 0.39 1 98.31 101 TYR A C 1
ATOM 859 O O . TYR A 1 101 ? 12.602 -22.5 1.173 1 98.31 101 TYR A O 1
ATOM 867 N N . ILE A 1 102 ? 12.469 -20.516 0.136 1 98.56 102 ILE A N 1
ATOM 868 C CA . ILE A 1 102 ? 11.125 -20.219 0.614 1 98.56 102 ILE A CA 1
ATOM 869 C C . ILE A 1 102 ? 10.258 -19.734 -0.547 1 98.56 102 ILE A C 1
ATOM 871 O O . ILE A 1 102 ? 10.672 -18.859 -1.314 1 98.56 102 ILE A O 1
ATOM 875 N N . ILE A 1 103 ? 9.164 -20.359 -0.747 1 98.81 103 ILE A N 1
ATOM 876 C CA . ILE A 1 103 ? 8.109 -19.891 -1.632 1 98.81 103 ILE A CA 1
ATOM 877 C C . ILE A 1 103 ? 6.926 -19.391 -0.802 1 98.81 103 ILE A C 1
ATOM 879 O O . ILE A 1 103 ? 6.234 -20.188 -0.166 1 98.81 103 ILE A O 1
ATOM 883 N N . HIS A 1 104 ? 6.734 -18.094 -0.829 1 98.75 104 HIS A N 1
ATOM 884 C CA . HIS A 1 104 ? 5.629 -17.5 -0.082 1 98.75 104 HIS A CA 1
ATOM 885 C C . HIS A 1 104 ? 4.43 -17.25 -0.989 1 98.75 104 HIS A C 1
ATOM 887 O O . HIS A 1 104 ? 4.32 -16.172 -1.592 1 98.75 104 HIS A O 1
ATOM 893 N N . GLY A 1 105 ? 3.475 -18.156 -0.908 1 97.81 105 GLY A N 1
ATOM 894 C CA . GLY A 1 105 ? 2.309 -18.062 -1.773 1 97.81 105 GLY A CA 1
ATOM 895 C C . GLY A 1 105 ? 1.012 -17.875 -1.009 1 97.81 105 GLY A C 1
ATOM 896 O O . GLY A 1 105 ? -0.057 -17.75 -1.61 1 97.81 105 GLY A O 1
ATOM 897 N N . ALA A 1 106 ? 1.172 -17.875 0.308 1 92.62 106 ALA A N 1
ATOM 898 C CA . ALA A 1 106 ? -0.022 -17.672 1.125 1 92.62 106 ALA A CA 1
ATOM 899 C C . ALA A 1 106 ? -0.525 -16.234 1.019 1 92.62 106 ALA A C 1
ATOM 901 O O . ALA A 1 106 ? 0.271 -15.289 0.991 1 92.62 106 ALA A O 1
ATOM 902 N N . SER A 1 107 ? -1.744 -16.078 0.847 1 88.88 107 SER A N 1
ATOM 903 C CA . SER A 1 107 ? -2.436 -14.797 0.826 1 88.88 107 SER A CA 1
ATOM 904 C C . SER A 1 107 ? -3.834 -14.914 1.423 1 88.88 107 SER A C 1
ATOM 906 O O . SER A 1 107 ? -4.188 -15.945 1.994 1 88.88 107 SER A O 1
ATOM 908 N N . ALA A 1 108 ? -4.531 -13.836 1.441 1 80.25 108 ALA A N 1
ATOM 909 C CA . ALA A 1 108 ? -5.934 -13.906 1.841 1 80.25 108 ALA A CA 1
ATOM 910 C C . ALA A 1 108 ? -6.738 -14.75 0.86 1 80.25 108 ALA A C 1
ATOM 912 O O . ALA A 1 108 ? -6.684 -14.531 -0.352 1 80.25 108 ALA A O 1
ATOM 913 N N . SER A 1 109 ? -7.262 -15.742 1.307 1 72.12 109 SER A N 1
ATOM 914 C CA . SER A 1 109 ? -7.895 -16.781 0.493 1 72.12 109 SER A CA 1
ATOM 915 C C . SER A 1 109 ? -9.047 -16.203 -0.326 1 72.12 109 SER A C 1
ATOM 917 O O . SER A 1 109 ? -9.758 -15.305 0.13 1 72.12 109 SER A O 1
ATOM 919 N N . ALA A 1 110 ? -9.133 -16.672 -1.471 1 70.94 110 ALA A N 1
ATOM 920 C CA . ALA A 1 110 ? -10.289 -16.344 -2.299 1 70.94 110 ALA A CA 1
ATOM 921 C C . ALA A 1 110 ? -11.586 -16.812 -1.643 1 70.94 110 ALA A C 1
ATOM 923 O O . ALA A 1 110 ? -12.602 -16.125 -1.689 1 70.94 110 ALA A O 1
ATOM 924 N N . GLU A 1 111 ? -11.477 -17.938 -1.03 1 63.34 111 GLU A N 1
ATOM 925 C CA . GLU A 1 111 ? -12.633 -18.453 -0.313 1 63.34 111 GLU A CA 1
ATOM 926 C C . GLU A 1 111 ? -13.102 -17.469 0.764 1 63.34 111 GLU A C 1
ATOM 928 O O . GLU A 1 111 ? -14.305 -17.281 0.952 1 63.34 111 GLU A O 1
ATOM 933 N N . GLY A 1 112 ? -12.172 -16.984 1.428 1 69.5 112 GLY A N 1
ATOM 934 C CA . GLY A 1 112 ? -12.508 -16 2.451 1 69.5 112 GLY A CA 1
ATOM 935 C C . GLY A 1 112 ? -13.211 -14.781 1.902 1 69.5 112 GLY A C 1
ATOM 936 O O . GLY A 1 112 ? -14.148 -14.273 2.516 1 69.5 112 GLY A O 1
ATOM 937 N N . TRP A 1 113 ? -12.758 -14.398 0.835 1 69.06 113 TRP A N 1
ATOM 938 C CA . TRP A 1 113 ? -13.406 -13.273 0.168 1 69.06 113 TRP A CA 1
ATOM 939 C C . TRP A 1 113 ? -14.867 -13.586 -0.124 1 69.06 113 TRP A C 1
ATOM 941 O O . TRP A 1 113 ? -15.758 -12.797 0.2 1 69.06 113 TRP A O 1
ATOM 951 N N . PHE A 1 114 ? -15.008 -14.734 -0.544 1 62.38 114 PHE A N 1
ATOM 952 C CA . PHE A 1 114 ? -16.359 -15.156 -0.91 1 62.38 114 PHE A CA 1
ATOM 953 C C . PHE A 1 114 ? -17.219 -15.328 0.33 1 62.38 114 PHE A C 1
ATOM 955 O O . PHE A 1 114 ? -18.438 -15.141 0.272 1 62.38 114 PHE A O 1
ATOM 962 N N . ARG A 1 115 ? -16.516 -15.625 1.376 1 66.69 115 ARG A N 1
ATOM 963 C CA . ARG A 1 115 ? -17.266 -15.844 2.617 1 66.69 115 ARG A CA 1
ATOM 964 C C . ARG A 1 115 ? -17.453 -14.531 3.371 1 66.69 115 ARG A C 1
ATOM 966 O O . ARG A 1 115 ? -18.016 -14.523 4.469 1 66.69 115 ARG A O 1
ATOM 973 N N . GLY A 1 116 ? -16.875 -13.492 2.844 1 73.38 116 GLY A N 1
ATOM 974 C CA . GLY A 1 116 ? -17.172 -12.188 3.434 1 73.38 116 GLY A CA 1
ATOM 975 C C . GLY A 1 116 ? -16.109 -11.727 4.406 1 73.38 116 GLY A C 1
ATOM 976 O O . GLY A 1 116 ? -16.391 -10.953 5.328 1 73.38 116 GLY A O 1
ATOM 977 N N . ASP A 1 117 ? -14.953 -12.219 4.246 1 81.94 117 ASP A N 1
ATOM 978 C CA . ASP A 1 117 ? -13.891 -11.734 5.125 1 81.94 117 ASP A CA 1
ATOM 979 C C . ASP A 1 117 ? -13.742 -10.219 5.023 1 81.94 117 ASP A C 1
ATOM 981 O O . ASP A 1 117 ? -13.875 -9.648 3.941 1 81.94 117 ASP A O 1
ATOM 985 N N . SER A 1 118 ? -13.469 -9.648 6.168 1 90.31 118 SER A N 1
ATOM 986 C CA . SER A 1 118 ? -13.289 -8.203 6.234 1 90.31 118 SER A CA 1
ATOM 987 C C . SER A 1 118 ? -12.078 -7.758 5.422 1 90.31 118 SER A C 1
ATOM 989 O O . SER A 1 118 ? -11.086 -8.484 5.332 1 90.31 118 SER A O 1
ATOM 991 N N . GLN A 1 119 ? -12.227 -6.637 4.754 1 94 119 GLN A N 1
ATOM 992 C CA . GLN A 1 119 ? -11.133 -6.027 4.008 1 94 119 GLN A CA 1
ATOM 993 C C . GLN A 1 119 ? -9.914 -5.805 4.902 1 94 119 GLN A C 1
ATOM 995 O O . GLN A 1 119 ? -8.773 -5.977 4.465 1 94 119 GLN A O 1
ATOM 1000 N N . ILE A 1 120 ? -10.195 -5.531 6.184 1 95.62 120 ILE A N 1
ATOM 1001 C CA . ILE A 1 120 ? -9.125 -5.297 7.148 1 95.62 120 ILE A CA 1
ATOM 1002 C C . ILE A 1 120 ? -8.344 -6.59 7.379 1 95.62 120 ILE A C 1
ATOM 1004 O O . ILE A 1 120 ? -7.113 -6.59 7.34 1 95.62 120 ILE A O 1
ATOM 1008 N N . SER A 1 121 ? -9.094 -7.641 7.578 1 94.5 121 SER A N 1
ATOM 1009 C CA . SER A 1 121 ? -8.461 -8.938 7.824 1 94.5 121 SER A CA 1
ATOM 1010 C C . SER A 1 121 ? -7.637 -9.383 6.625 1 94.5 121 SER A C 1
ATOM 1012 O O . SER A 1 121 ? -6.523 -9.891 6.785 1 94.5 121 SER A O 1
ATOM 1014 N N . ARG A 1 122 ? -8.156 -9.234 5.43 1 95.12 122 ARG A N 1
ATOM 1015 C CA . ARG A 1 122 ? -7.445 -9.609 4.207 1 95.12 122 ARG A CA 1
ATOM 1016 C C . ARG A 1 122 ? -6.141 -8.836 4.07 1 95.12 122 ARG A C 1
ATOM 1018 O O . ARG A 1 122 ? -5.09 -9.422 3.791 1 95.12 122 ARG A O 1
ATOM 1025 N N . PHE A 1 123 ? -6.25 -7.566 4.27 1 97 123 PHE A N 1
ATOM 1026 C CA . PHE A 1 123 ? -5.066 -6.719 4.207 1 97 123 PHE A CA 1
ATOM 1027 C C . PHE A 1 123 ? -4.02 -7.168 5.219 1 97 123 PHE A C 1
ATOM 1029 O O . PHE A 1 123 ? -2.84 -7.285 4.891 1 97 123 PHE A O 1
ATOM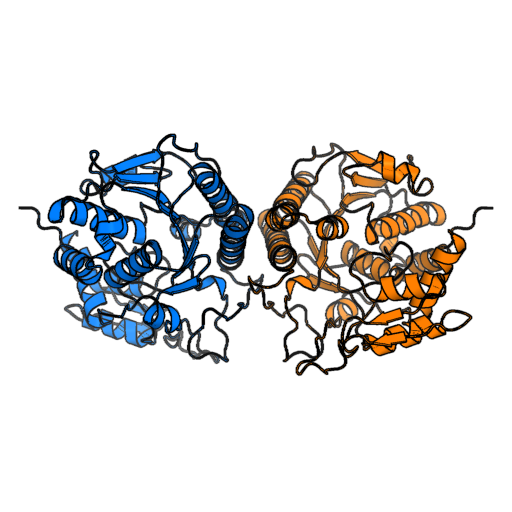 1036 N N . ASN A 1 124 ? -4.426 -7.461 6.477 1 96 124 ASN A N 1
ATOM 1037 C CA . ASN A 1 124 ? -3.521 -7.844 7.555 1 96 124 ASN A CA 1
ATOM 1038 C C . ASN A 1 124 ? -2.852 -9.188 7.277 1 96 124 ASN A C 1
ATOM 1040 O O . ASN A 1 124 ? -1.668 -9.367 7.566 1 96 124 ASN A O 1
ATOM 1044 N N . ILE A 1 125 ? -3.609 -10.07 6.75 1 95.88 125 ILE A N 1
ATOM 1045 C CA . ILE A 1 125 ? -3.059 -11.375 6.426 1 95.88 125 ILE A CA 1
ATOM 1046 C C . ILE A 1 125 ? -1.927 -11.227 5.414 1 95.88 125 ILE A C 1
ATOM 1048 O O . ILE A 1 125 ? -0.864 -11.836 5.562 1 95.88 125 ILE A O 1
ATOM 1052 N N . ILE A 1 126 ? -2.09 -10.398 4.445 1 97.56 126 ILE A N 1
ATOM 1053 C CA . ILE A 1 126 ? -1.106 -10.219 3.385 1 97.56 126 ILE A CA 1
ATOM 1054 C C . ILE A 1 126 ? 0.123 -9.5 3.936 1 97.56 126 ILE A C 1
ATOM 1056 O O . ILE A 1 126 ? 1.252 -9.961 3.756 1 97.56 126 ILE A O 1
ATOM 1060 N N . THR A 1 127 ? -0.092 -8.406 4.672 1 97.69 127 THR A N 1
ATOM 1061 C CA . THR A 1 127 ? 1.017 -7.555 5.086 1 97.69 127 THR A CA 1
ATOM 1062 C C . THR A 1 127 ? 1.738 -8.148 6.293 1 97.69 127 THR A C 1
ATOM 1064 O O . THR A 1 127 ? 2.936 -8.438 6.223 1 97.69 127 THR A O 1
ATOM 1067 N N . ASP A 1 128 ? 0.979 -8.445 7.375 1 97 128 ASP A N 1
ATOM 1068 C CA . ASP A 1 128 ? 1.59 -8.992 8.586 1 97 128 ASP A CA 1
ATOM 1069 C C . ASP A 1 128 ? 2.117 -10.406 8.344 1 97 128 ASP A C 1
ATOM 1071 O O . ASP A 1 128 ? 3.148 -10.797 8.891 1 97 128 ASP A O 1
ATOM 1075 N N . GLY A 1 129 ? 1.343 -11.164 7.539 1 97.69 129 GLY A N 1
ATOM 1076 C CA . GLY A 1 129 ? 1.801 -12.5 7.195 1 97.69 129 GLY A CA 1
ATOM 1077 C C . GLY A 1 129 ? 3.115 -12.5 6.438 1 97.69 129 GLY A C 1
ATOM 1078 O O . GLY A 1 129 ? 4.02 -13.281 6.754 1 97.69 129 GLY A O 1
ATOM 1079 N N . THR A 1 130 ? 3.236 -11.609 5.453 1 98.38 130 THR A N 1
ATOM 1080 C CA . THR A 1 130 ? 4.473 -11.508 4.684 1 98.38 130 THR A CA 1
ATOM 1081 C C . THR A 1 130 ? 5.633 -11.086 5.578 1 98.38 130 THR A C 1
ATOM 1083 O O . THR A 1 130 ? 6.73 -11.641 5.484 1 98.38 130 THR A O 1
ATOM 1086 N N . LYS A 1 131 ? 5.395 -10.117 6.449 1 97.56 131 LYS A N 1
ATOM 1087 C CA . LYS A 1 131 ? 6.438 -9.68 7.371 1 97.56 131 LYS A CA 1
ATOM 1088 C C . LYS A 1 131 ? 6.949 -10.844 8.211 1 97.56 131 LYS A C 1
ATOM 1090 O O . LYS A 1 131 ? 8.156 -10.984 8.414 1 97.56 131 LYS A O 1
ATOM 1095 N N . ARG A 1 132 ? 6.027 -11.648 8.688 1 97.62 132 ARG A N 1
ATOM 1096 C CA . ARG A 1 132 ? 6.391 -12.789 9.531 1 97.62 132 ARG A CA 1
ATOM 1097 C C . ARG A 1 132 ? 7.242 -13.789 8.758 1 97.62 132 ARG A C 1
ATOM 1099 O O . ARG A 1 132 ? 8.227 -14.305 9.281 1 97.62 132 ARG A O 1
ATOM 1106 N N . ILE A 1 133 ? 6.871 -14.047 7.547 1 97.94 133 ILE A N 1
ATOM 1107 C CA . ILE A 1 133 ? 7.609 -15 6.723 1 97.94 133 ILE A CA 1
ATOM 1108 C C . ILE A 1 133 ? 8.992 -14.43 6.391 1 97.94 133 ILE A C 1
ATOM 1110 O O . ILE A 1 133 ? 9.977 -15.172 6.34 1 97.94 133 ILE A O 1
ATOM 1114 N N . LEU A 1 134 ? 9.055 -13.125 6.148 1 97.88 134 LEU A N 1
ATOM 1115 C CA . LEU A 1 134 ? 10.336 -12.469 5.879 1 97.88 134 LEU A CA 1
ATOM 1116 C C . LEU A 1 134 ? 11.242 -12.523 7.105 1 97.88 134 LEU A C 1
ATOM 1118 O O . LEU A 1 134 ? 12.453 -12.719 6.98 1 97.88 134 LEU A O 1
ATOM 1122 N N . ASP A 1 135 ? 10.625 -12.352 8.25 1 96.56 135 ASP A N 1
ATOM 1123 C CA . ASP A 1 135 ? 11.383 -12.508 9.484 1 96.56 135 ASP A CA 1
ATOM 1124 C C . ASP A 1 135 ? 11.938 -13.93 9.609 1 96.56 135 ASP A C 1
ATOM 1126 O O . ASP A 1 135 ? 13.078 -14.117 10.047 1 96.56 135 ASP A O 1
ATOM 1130 N N . PHE A 1 136 ? 11.125 -14.898 9.242 1 96.75 136 PHE A N 1
ATOM 1131 C CA . PHE A 1 136 ? 11.555 -16.281 9.242 1 96.75 136 PHE A CA 1
ATOM 1132 C C . PHE A 1 136 ? 12.727 -16.5 8.281 1 96.75 136 PHE A C 1
ATOM 1134 O O . PHE A 1 136 ? 13.711 -17.141 8.633 1 96.75 136 PHE A O 1
ATOM 1141 N N . ALA A 1 137 ? 12.641 -15.898 7.105 1 96.19 137 ALA A N 1
ATOM 1142 C CA . ALA A 1 137 ? 13.688 -16 6.094 1 96.19 137 ALA A CA 1
ATOM 1143 C C . ALA A 1 137 ? 15 -15.414 6.594 1 96.19 137 ALA A C 1
ATOM 1145 O O . ALA A 1 137 ? 16.062 -16 6.418 1 96.19 137 ALA A O 1
ATOM 1146 N N . LYS A 1 138 ? 14.852 -14.266 7.191 1 92.94 138 LYS A N 1
ATOM 1147 C CA . LYS A 1 138 ? 16.016 -13.578 7.746 1 92.94 138 LYS A CA 1
ATOM 1148 C C . LYS A 1 138 ? 16.766 -14.469 8.727 1 92.94 138 LYS A C 1
ATOM 1150 O O . LYS A 1 138 ? 18 -14.5 8.734 1 92.94 138 LYS A O 1
ATOM 1155 N N . ASN A 1 139 ? 16.078 -15.203 9.445 1 88.94 139 ASN A N 1
ATOM 1156 C CA . ASN A 1 139 ? 16.656 -16.047 10.484 1 88.94 139 ASN A CA 1
ATOM 1157 C C . ASN A 1 139 ? 17.188 -17.359 9.914 1 88.94 139 ASN A C 1
ATOM 1159 O O . ASN A 1 139 ? 17.953 -18.062 10.57 1 88.94 139 ASN A O 1
ATOM 1163 N N . SER A 1 140 ? 16.797 -17.828 8.711 1 88.12 140 SER A N 1
ATOM 1164 C CA . SER A 1 140 ? 17.156 -19.109 8.102 1 88.12 140 SER A CA 1
ATOM 1165 C C . SER A 1 140 ? 18.328 -18.953 7.148 1 88.12 140 SER A C 1
ATOM 1167 O O . SER A 1 140 ? 18.922 -19.953 6.719 1 88.12 140 SER A O 1
ATOM 1169 N N . LYS A 1 141 ? 18.812 -17.781 6.863 1 84.25 141 LYS A N 1
ATOM 1170 C CA . LYS A 1 141 ? 19.875 -17.531 5.883 1 84.25 141 LYS A CA 1
ATOM 1171 C C . LYS A 1 141 ? 19.594 -18.266 4.57 1 84.25 141 LYS A C 1
ATOM 1173 O O . LYS A 1 141 ? 20.406 -19.047 4.102 1 84.25 141 LYS A O 1
ATOM 1178 N N . ILE A 1 142 ? 18.594 -18 3.857 1 94.62 142 ILE A N 1
ATOM 1179 C CA . ILE A 1 142 ? 18.062 -18.719 2.703 1 94.62 142 ILE A CA 1
ATOM 1180 C C . ILE A 1 142 ? 18.875 -18.359 1.458 1 94.62 142 ILE A C 1
ATOM 1182 O O . ILE A 1 142 ? 19.5 -17.297 1.402 1 94.62 142 ILE A O 1
ATOM 1186 N N . LYS A 1 143 ? 18.859 -19.266 0.488 1 95.88 143 LYS A N 1
ATOM 1187 C CA . LYS A 1 143 ? 19.453 -19.016 -0.827 1 95.88 143 LYS A CA 1
ATOM 1188 C C . LYS A 1 143 ? 18.547 -18.141 -1.68 1 95.88 143 LYS A C 1
ATOM 1190 O O . LYS A 1 143 ? 19.031 -17.266 -2.406 1 95.88 143 LYS A O 1
ATOM 1195 N N . LYS A 1 144 ? 17.25 -18.391 -1.597 1 98.31 144 LYS A N 1
ATOM 1196 C CA . LYS A 1 144 ? 16.297 -17.641 -2.414 1 98.31 144 LYS A CA 1
ATOM 1197 C C . LYS A 1 144 ? 14.922 -17.594 -1.754 1 98.31 144 LYS A C 1
ATOM 1199 O O . LYS A 1 144 ? 14.461 -18.594 -1.204 1 98.31 144 LYS A O 1
ATOM 1204 N N . PHE A 1 145 ? 14.344 -16.422 -1.765 1 98.69 145 PHE A N 1
ATOM 1205 C CA . PHE A 1 145 ? 12.961 -16.172 -1.353 1 98.69 145 PHE A CA 1
ATOM 1206 C C . PHE A 1 145 ? 12.109 -15.758 -2.541 1 98.69 145 PHE A C 1
ATOM 1208 O O . PHE A 1 145 ? 12.359 -14.719 -3.158 1 98.69 145 PHE A O 1
ATOM 1215 N N . LEU A 1 146 ? 11.141 -16.578 -2.908 1 98.88 146 LEU A N 1
ATOM 1216 C CA . LEU A 1 146 ? 10.203 -16.219 -3.973 1 98.88 146 LEU A CA 1
ATOM 1217 C C . LEU A 1 146 ? 8.867 -15.773 -3.393 1 98.88 146 LEU A C 1
ATOM 1219 O O . LEU A 1 146 ? 8.172 -16.562 -2.738 1 98.88 146 LEU A O 1
ATOM 1223 N N . TYR A 1 147 ? 8.484 -14.531 -3.562 1 98.88 147 TYR A N 1
ATOM 1224 C CA . TYR A 1 147 ? 7.164 -14.031 -3.191 1 98.88 147 TYR A CA 1
ATOM 1225 C C . TYR A 1 147 ? 6.188 -14.164 -4.352 1 98.88 147 TYR A C 1
ATOM 1227 O O . TYR A 1 147 ? 6.383 -13.57 -5.414 1 98.88 147 TYR A O 1
ATOM 1235 N N . MET A 1 148 ? 5.16 -14.922 -4.125 1 98.5 148 MET A N 1
ATOM 1236 C CA . MET A 1 148 ? 4.09 -15.055 -5.109 1 98.5 148 MET A CA 1
ATOM 1237 C C . MET A 1 148 ? 3.098 -13.906 -4.996 1 98.5 148 MET A C 1
ATOM 1239 O O . MET A 1 148 ? 2.141 -13.977 -4.223 1 98.5 148 MET A O 1
ATOM 1243 N N . SER A 1 149 ? 3.303 -12.914 -5.809 1 98.19 149 SER A N 1
ATOM 1244 C CA . SER A 1 149 ? 2.432 -11.742 -5.836 1 98.19 149 SER A CA 1
ATOM 1245 C C . SER A 1 149 ? 1.36 -11.875 -6.914 1 98.19 149 SER A C 1
ATOM 1247 O O . SER A 1 149 ? 0.911 -12.984 -7.215 1 98.19 149 SER A O 1
ATOM 1249 N N . SER A 1 150 ? 0.776 -10.797 -7.305 1 96.38 150 SER A N 1
ATOM 1250 C CA . SER A 1 150 ? -0.351 -10.789 -8.227 1 96.38 150 SER A CA 1
ATOM 1251 C C . SER A 1 150 ? -0.32 -9.562 -9.125 1 96.38 150 SER A C 1
ATOM 1253 O O . SER A 1 150 ? 0.19 -8.508 -8.734 1 96.38 150 SER A O 1
ATOM 1255 N N . GLY A 1 151 ? -0.853 -9.797 -10.32 1 96.31 151 GLY A N 1
ATOM 1256 C CA . GLY A 1 151 ? -1.042 -8.641 -11.188 1 96.31 151 GLY A CA 1
ATOM 1257 C C . GLY A 1 151 ? -1.949 -7.586 -10.586 1 96.31 151 GLY A C 1
ATOM 1258 O O . GLY A 1 151 ? -1.981 -6.449 -11.055 1 96.31 151 GLY A O 1
ATOM 1259 N N . LYS A 1 152 ? -2.611 -7.887 -9.539 1 94.06 152 LYS A N 1
ATOM 1260 C CA . LYS A 1 152 ? -3.518 -6.949 -8.883 1 94.06 152 LYS A CA 1
ATOM 1261 C C . LYS A 1 152 ? -2.75 -5.781 -8.273 1 94.06 152 LYS A C 1
ATOM 1263 O O . LYS A 1 152 ? -3.338 -4.746 -7.949 1 94.06 152 LYS A O 1
ATOM 1268 N N . VAL A 1 153 ? -1.425 -5.898 -8.156 1 96.5 153 VAL A N 1
ATOM 1269 C CA . VAL A 1 153 ? -0.603 -4.832 -7.598 1 96.5 153 VAL A CA 1
ATOM 1270 C C . VAL A 1 153 ? -0.633 -3.617 -8.523 1 96.5 153 VAL A C 1
ATOM 1272 O O . VAL A 1 153 ? -0.259 -2.514 -8.117 1 96.5 153 VAL A O 1
ATOM 1275 N N . TYR A 1 154 ? -1.055 -3.828 -9.758 1 95.31 154 TYR A N 1
ATOM 1276 C CA . TYR A 1 154 ? -1.103 -2.736 -10.719 1 95.31 154 TYR A CA 1
ATOM 1277 C C . TYR A 1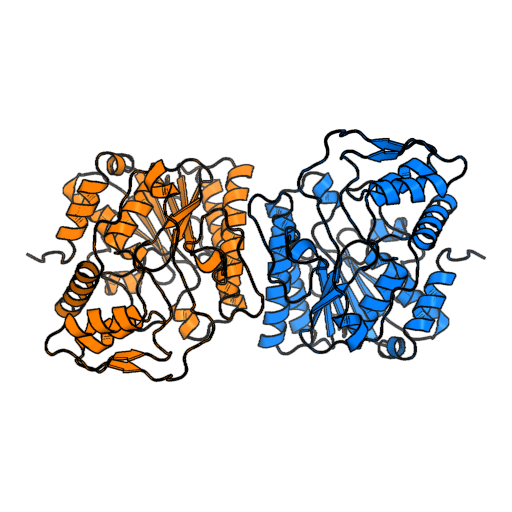 154 ? -2.402 -1.95 -10.594 1 95.31 154 TYR A C 1
ATOM 1279 O O . TYR A 1 154 ? -2.521 -0.845 -11.125 1 95.31 154 TYR A O 1
ATOM 1287 N N . GLY A 1 155 ? -3.344 -2.535 -9.828 1 91.88 155 GLY A N 1
ATOM 1288 C CA . GLY A 1 155 ? -4.66 -1.92 -9.789 1 91.88 155 GLY A CA 1
ATOM 1289 C C . GLY A 1 155 ? -5.434 -2.074 -11.086 1 91.88 155 GLY A C 1
ATOM 1290 O O . GLY A 1 155 ? -5.422 -3.145 -11.695 1 91.88 155 GLY A O 1
ATOM 1291 N N . THR A 1 156 ? -6.133 -1.012 -11.398 1 84.69 156 THR A N 1
ATOM 1292 C CA . THR A 1 156 ? -6.906 -1.033 -12.633 1 84.69 156 THR A CA 1
ATOM 1293 C C . THR A 1 156 ? -5.988 -0.908 -13.844 1 84.69 156 THR A C 1
ATOM 1295 O O . THR A 1 156 ? -5.035 -0.125 -13.828 1 84.69 156 THR A O 1
ATOM 1298 N N . HIS A 1 157 ? -6.305 -1.683 -14.797 1 83.38 157 HIS A N 1
ATOM 1299 C CA . HIS A 1 157 ? -5.52 -1.644 -16.031 1 83.38 157 HIS A CA 1
ATOM 1300 C C . HIS A 1 157 ? -5.5 -0.24 -16.625 1 83.38 157 HIS A C 1
ATOM 1302 O O . HIS A 1 157 ? -6.555 0.363 -16.828 1 83.38 157 HIS A O 1
ATOM 1308 N N . PRO A 1 158 ? -4.289 0.212 -16.891 1 80.19 158 PRO A N 1
ATOM 1309 C CA . PRO A 1 158 ? -4.223 1.543 -17.5 1 80.19 158 PRO A CA 1
ATOM 1310 C C . PRO A 1 158 ? -4.641 1.538 -18.969 1 80.19 158 PRO A C 1
ATOM 1312 O O . PRO A 1 158 ? -4.355 0.581 -19.688 1 80.19 158 PRO A O 1
ATOM 1315 N N . ILE A 1 159 ? -5.176 2.629 -19.422 1 79.56 159 ILE A N 1
ATOM 1316 C CA . ILE A 1 159 ? -5.699 2.721 -20.781 1 79.56 159 ILE A CA 1
ATOM 1317 C C . ILE A 1 159 ? -4.543 2.846 -21.766 1 79.56 159 ILE A C 1
ATOM 1319 O O . ILE A 1 159 ? -4.664 2.447 -22.938 1 79.56 159 ILE A O 1
ATOM 1323 N N . PHE A 1 160 ? -3.373 3.258 -21.266 1 84.06 160 PHE A N 1
ATOM 1324 C CA . PHE A 1 160 ? -2.309 3.607 -22.203 1 84.06 160 PHE A CA 1
ATOM 1325 C C . PHE A 1 160 ? -1.37 2.428 -22.422 1 84.06 160 PHE A C 1
ATOM 1327 O O . PHE A 1 160 ? -0.399 2.531 -23.172 1 84.06 160 PHE A O 1
ATOM 1334 N N . TYR A 1 161 ? -1.614 1.321 -21.844 1 88.5 161 TYR A N 1
ATOM 1335 C CA . TYR A 1 161 ? -0.844 0.105 -22.078 1 88.5 161 TYR A CA 1
ATOM 1336 C C . TYR A 1 161 ? -1.709 -0.977 -22.703 1 88.5 161 TYR A C 1
ATOM 1338 O O . TYR A 1 161 ? -2.814 -1.255 -22.234 1 88.5 161 TYR A O 1
ATOM 1346 N N . ASP A 1 162 ? -1.246 -1.543 -23.734 1 93.44 162 ASP A N 1
ATOM 1347 C CA . ASP A 1 162 ? -1.894 -2.742 -24.266 1 93.44 162 ASP A CA 1
ATOM 1348 C C . ASP A 1 162 ? -1.659 -3.939 -23.344 1 93.44 162 ASP A C 1
ATOM 1350 O O . ASP A 1 162 ? -2.58 -4.719 -23.078 1 93.44 162 ASP A O 1
ATOM 1354 N N . LYS A 1 163 ? -0.449 -4.082 -22.938 1 96.94 163 LYS A N 1
ATOM 1355 C CA . LYS A 1 163 ? 0.005 -5.07 -21.953 1 96.94 163 LYS A CA 1
ATOM 1356 C C . LYS A 1 163 ? 0.771 -4.406 -20.812 1 96.94 163 LYS A C 1
ATOM 1358 O O . LYS A 1 163 ? 1.607 -3.531 -21.047 1 96.94 163 LYS A O 1
ATOM 1363 N N . ILE A 1 164 ? 0.49 -4.75 -19.609 1 96.81 164 ILE A N 1
ATOM 1364 C CA . ILE A 1 164 ? 1.045 -4.059 -18.453 1 96.81 164 ILE A CA 1
ATOM 1365 C C . ILE A 1 164 ? 2.486 -4.508 -18.234 1 96.81 164 ILE A C 1
ATOM 1367 O O . ILE A 1 164 ? 2.742 -5.688 -17.984 1 96.81 164 ILE A O 1
ATOM 1371 N N . PRO A 1 165 ? 3.424 -3.609 -18.312 1 97.19 165 PRO A N 1
ATOM 1372 C CA . PRO A 1 165 ? 4.812 -3.959 -18 1 97.19 165 PRO A CA 1
ATOM 1373 C C . PRO A 1 165 ? 5.137 -3.869 -16.516 1 97.19 165 PRO A C 1
ATOM 1375 O O . PRO A 1 165 ? 4.395 -3.242 -15.758 1 97.19 165 PRO A O 1
ATOM 1378 N N . GLU A 1 166 ? 6.27 -4.492 -16.109 1 97.38 166 GLU A N 1
ATOM 1379 C CA . GLU A 1 166 ? 6.625 -4.562 -14.695 1 97.38 166 GLU A CA 1
ATOM 1380 C C . GLU A 1 166 ? 6.988 -3.184 -14.148 1 97.38 166 GLU A C 1
ATOM 1382 O O . GLU A 1 166 ? 6.914 -2.947 -12.938 1 97.38 166 GLU A O 1
ATOM 1387 N N . ASN A 1 167 ? 7.316 -2.266 -15.031 1 93.62 167 ASN A N 1
ATOM 1388 C CA . ASN A 1 167 ? 7.754 -0.957 -14.555 1 93.62 167 ASN A CA 1
ATOM 1389 C C . ASN A 1 167 ? 6.57 -0.019 -14.328 1 93.62 167 ASN A C 1
ATOM 1391 O O . ASN A 1 167 ? 6.754 1.132 -13.93 1 93.62 167 ASN A O 1
ATOM 1395 N N . TYR A 1 168 ? 5.383 -0.491 -14.648 1 94.19 168 TYR A N 1
ATOM 1396 C CA . TYR A 1 168 ? 4.195 0.288 -14.32 1 94.19 168 TYR A CA 1
ATOM 1397 C C . TYR A 1 168 ? 3.967 0.325 -12.812 1 94.19 168 TYR A C 1
ATOM 1399 O O . TYR A 1 168 ? 3.93 -0.719 -12.156 1 94.19 168 TYR A O 1
ATOM 1407 N N . CYS A 1 169 ? 3.818 1.521 -12.242 1 93.44 169 CYS A N 1
ATOM 1408 C CA . CYS A 1 169 ? 3.789 1.703 -10.797 1 93.44 169 CYS A CA 1
ATOM 1409 C C . CYS A 1 169 ? 2.441 1.288 -10.227 1 93.44 169 CYS A C 1
ATOM 1411 O O . CYS A 1 169 ? 2.342 0.95 -9.039 1 93.44 169 CYS A O 1
ATOM 1413 N N . GLY A 1 170 ? 1.446 1.311 -11.086 1 90.69 170 GLY A N 1
ATOM 1414 C CA . GLY A 1 170 ? 0.123 0.914 -10.633 1 90.69 170 GLY A CA 1
ATOM 1415 C C . GLY A 1 170 ? -0.804 2.092 -10.398 1 90.69 170 GLY A C 1
ATOM 1416 O O . GLY A 1 170 ? -0.362 3.242 -10.375 1 90.69 170 GLY A O 1
ATOM 1417 N N . ASN A 1 171 ? -2.051 1.813 -10.297 1 89.5 171 ASN A N 1
ATOM 1418 C CA . ASN A 1 171 ? -3.16 2.707 -9.977 1 89.5 171 ASN A CA 1
ATOM 1419 C C . ASN A 1 171 ? -4.027 2.148 -8.859 1 89.5 171 ASN A C 1
ATOM 1421 O O . ASN A 1 171 ? -5.098 1.591 -9.109 1 89.5 171 ASN A O 1
ATOM 1425 N N . LEU A 1 172 ? -3.635 2.432 -7.652 1 93.75 172 LEU A N 1
ATOM 1426 C CA . LEU A 1 172 ? -4.266 1.8 -6.5 1 93.75 172 LEU A CA 1
ATOM 1427 C C . LEU A 1 172 ? -5.316 2.719 -5.879 1 93.75 172 LEU A C 1
ATOM 1429 O O . LEU A 1 172 ? -4.988 3.564 -5.043 1 93.75 172 LEU A O 1
ATOM 1433 N N . CYS A 1 173 ? -6.531 2.537 -6.262 1 94.94 173 CYS A N 1
ATOM 1434 C CA . CYS A 1 173 ? -7.633 3.373 -5.797 1 94.94 173 CYS A CA 1
ATOM 1435 C C . CYS A 1 173 ? -8.25 2.799 -4.527 1 94.94 173 CYS A C 1
ATOM 1437 O O . CYS A 1 173 ? -8.438 1.585 -4.418 1 94.94 173 CYS A O 1
ATOM 1439 N N . LEU A 1 174 ? -8.555 3.65 -3.617 1 96.19 174 LEU A N 1
ATOM 1440 C CA . LEU A 1 174 ? -9.086 3.238 -2.32 1 96.19 174 LEU A CA 1
ATOM 1441 C C . LEU A 1 174 ? -10.484 2.66 -2.461 1 96.19 174 LEU A C 1
ATOM 1443 O O . LEU A 1 174 ? -10.914 1.847 -1.639 1 96.19 174 LEU A O 1
ATOM 1447 N N . ASP A 1 175 ? -11.211 3.053 -3.461 1 93 175 ASP A N 1
ATOM 1448 C CA . ASP A 1 175 ? -12.602 2.627 -3.617 1 93 175 ASP A CA 1
ATOM 1449 C C . ASP A 1 175 ? -12.688 1.349 -4.449 1 93 175 ASP A C 1
ATOM 1451 O O . ASP A 1 175 ? -13.781 0.821 -4.668 1 93 175 ASP A O 1
ATOM 1455 N N . ASP A 1 176 ? -11.57 0.882 -4.906 1 91.88 176 ASP A N 1
ATOM 1456 C CA . ASP A 1 176 ? -11.539 -0.399 -5.602 1 91.88 176 ASP A CA 1
ATOM 1457 C C . ASP A 1 176 ? -11.977 -1.536 -4.684 1 91.88 176 ASP A C 1
ATOM 1459 O O . ASP A 1 176 ? -11.469 -1.68 -3.572 1 91.88 176 ASP A O 1
ATOM 1463 N N . PRO A 1 177 ? -12.953 -2.355 -5.176 1 88.81 177 PRO A N 1
ATOM 1464 C CA . PRO A 1 177 ? -13.391 -3.488 -4.355 1 88.81 177 PRO A CA 1
ATOM 1465 C C . PRO A 1 177 ? -12.242 -4.438 -4 1 88.81 177 PRO A C 1
ATOM 1467 O O . PRO A 1 177 ? -12.312 -5.141 -2.99 1 88.81 177 PRO A O 1
ATOM 1470 N N . ASN A 1 178 ? -11.148 -4.422 -4.777 1 90.12 178 ASN A N 1
ATOM 1471 C CA . ASN A 1 178 ? -9.992 -5.289 -4.539 1 90.12 178 ASN A CA 1
ATOM 1472 C C . ASN A 1 178 ? -8.852 -4.531 -3.867 1 90.12 178 ASN A C 1
ATOM 1474 O O . ASN A 1 178 ? -7.703 -4.98 -3.9 1 90.12 178 ASN A O 1
ATOM 1478 N N . ALA A 1 179 ? -9.18 -3.463 -3.244 1 93.88 179 ALA A N 1
ATOM 1479 C CA . ALA A 1 179 ? -8.133 -2.592 -2.707 1 93.88 179 ALA A CA 1
ATOM 1480 C C . ALA A 1 179 ? -7.328 -3.305 -1.625 1 93.88 179 ALA A C 1
ATOM 1482 O O . ALA A 1 179 ? -6.121 -3.096 -1.503 1 93.88 179 ALA A O 1
ATOM 1483 N N . ALA A 1 180 ? -8.008 -4.156 -0.793 1 95.12 180 ALA A N 1
ATOM 1484 C CA . ALA A 1 180 ? -7.281 -4.887 0.243 1 95.12 180 ALA A CA 1
ATOM 1485 C C . ALA A 1 180 ? -6.164 -5.734 -0.362 1 95.12 180 ALA A C 1
ATOM 1487 O O . ALA A 1 180 ? -5.051 -5.77 0.164 1 95.12 180 ALA A O 1
ATOM 1488 N N . LEU A 1 181 ? -6.5 -6.316 -1.438 1 94.5 181 LEU A N 1
ATOM 1489 C CA . LEU A 1 181 ? -5.543 -7.191 -2.105 1 94.5 181 LEU A CA 1
ATOM 1490 C C . LEU A 1 181 ? -4.469 -6.375 -2.82 1 94.5 181 LEU A C 1
ATOM 1492 O O . LEU A 1 181 ? -3.279 -6.672 -2.697 1 94.5 181 LEU A O 1
ATOM 1496 N N . SER A 1 182 ? -4.855 -5.375 -3.605 1 95.62 182 SER A N 1
ATOM 1497 C CA . SER A 1 182 ? -3.904 -4.605 -4.402 1 95.62 182 SER A CA 1
ATOM 1498 C C . SER A 1 182 ? -2.928 -3.842 -3.516 1 95.62 182 SER A C 1
ATOM 1500 O O . SER A 1 182 ? -1.711 -3.965 -3.676 1 95.62 182 SER A O 1
ATOM 1502 N N . ILE A 1 183 ? -3.432 -3.121 -2.545 1 97.19 183 ILE A N 1
ATOM 1503 C CA . ILE A 1 183 ? -2.592 -2.355 -1.632 1 97.19 183 ILE A CA 1
ATOM 1504 C C . ILE A 1 183 ? -1.792 -3.307 -0.745 1 97.19 183 ILE A C 1
ATOM 1506 O O . ILE A 1 183 ? -0.609 -3.076 -0.484 1 97.19 183 ILE A O 1
ATOM 1510 N N . GLY A 1 184 ? -2.432 -4.383 -0.298 1 97.44 184 GLY A N 1
ATOM 1511 C CA . GLY A 1 184 ? -1.744 -5.379 0.508 1 97.44 184 GLY A CA 1
ATOM 1512 C C . GLY A 1 184 ? -0.573 -6.023 -0.211 1 97.44 184 GLY A C 1
ATOM 1513 O O . GLY A 1 184 ? 0.522 -6.129 0.345 1 97.44 184 GLY A O 1
ATOM 1514 N N . LYS A 1 185 ? -0.828 -6.438 -1.416 1 97.88 185 LYS A N 1
ATOM 1515 C CA . LYS A 1 185 ? 0.237 -7.09 -2.174 1 97.88 185 LYS A CA 1
ATOM 1516 C C . LYS A 1 185 ? 1.345 -6.102 -2.525 1 97.88 185 LYS A C 1
ATOM 1518 O O . LYS A 1 185 ? 2.521 -6.465 -2.562 1 97.88 185 LYS A O 1
ATOM 1523 N N . LYS A 1 186 ? 1.007 -4.895 -2.867 1 97.94 186 LYS A N 1
ATOM 1524 C CA . LYS A 1 186 ? 2.025 -3.871 -3.088 1 97.94 186 LYS A CA 1
ATOM 1525 C C . LYS A 1 186 ? 2.891 -3.68 -1.846 1 97.94 186 LYS A C 1
ATOM 1527 O O . LYS A 1 186 ? 4.117 -3.594 -1.944 1 97.94 186 LYS A O 1
ATOM 1532 N N . SER A 1 187 ? 2.275 -3.617 -0.703 1 98.38 187 SER A N 1
ATOM 1533 C CA . SER A 1 187 ? 2.979 -3.504 0.57 1 98.38 187 SER A CA 1
ATOM 1534 C C . SER A 1 187 ? 3.906 -4.695 0.797 1 98.38 187 SER A C 1
ATOM 1536 O O . SER A 1 187 ? 5.047 -4.523 1.234 1 98.38 187 SER A O 1
ATOM 1538 N N . ALA A 1 188 ? 3.375 -5.84 0.507 1 98.62 188 ALA A N 1
ATOM 1539 C CA . ALA A 1 188 ? 4.16 -7.059 0.677 1 98.62 188 ALA A CA 1
ATOM 1540 C C . ALA A 1 188 ? 5.379 -7.059 -0.238 1 98.62 188 ALA A C 1
ATOM 1542 O O . ALA A 1 188 ? 6.465 -7.484 0.164 1 98.62 188 ALA A O 1
ATOM 1543 N N . GLU A 1 189 ? 5.219 -6.629 -1.498 1 98.69 189 GLU A N 1
ATOM 1544 C CA . GLU A 1 189 ? 6.352 -6.504 -2.408 1 98.69 189 GLU A CA 1
ATOM 1545 C C . GLU A 1 189 ? 7.395 -5.535 -1.86 1 98.69 189 GLU A C 1
ATOM 1547 O O . GLU A 1 189 ? 8.594 -5.828 -1.881 1 98.69 189 GLU A O 1
ATOM 1552 N N . PHE A 1 190 ? 6.895 -4.379 -1.399 1 98.5 190 PHE A N 1
ATOM 1553 C CA . PHE A 1 190 ? 7.777 -3.371 -0.82 1 98.5 190 PHE A CA 1
ATOM 1554 C C . PHE A 1 190 ? 8.602 -3.965 0.314 1 98.5 190 PHE A C 1
ATOM 1556 O O . PHE A 1 190 ? 9.828 -3.826 0.336 1 98.5 190 PHE A O 1
ATOM 1563 N N . LEU A 1 191 ? 7.957 -4.648 1.209 1 98.5 191 LEU A N 1
ATOM 1564 C CA . LEU A 1 191 ? 8.625 -5.266 2.35 1 98.5 191 LEU A CA 1
ATOM 1565 C C . LEU A 1 191 ? 9.641 -6.305 1.888 1 98.5 191 LEU A C 1
ATOM 1567 O O . LEU A 1 191 ? 10.758 -6.359 2.408 1 98.5 191 LEU A O 1
ATOM 1571 N N . THR A 1 192 ? 9.227 -7.113 0.931 1 98.75 192 THR A N 1
ATOM 1572 C CA . THR A 1 192 ? 10.109 -8.156 0.417 1 98.75 192 THR A CA 1
ATOM 1573 C C . THR A 1 192 ? 11.422 -7.551 -0.096 1 98.75 192 THR A C 1
ATOM 1575 O O . THR A 1 192 ? 12.5 -8.008 0.267 1 98.75 192 THR A O 1
ATOM 1578 N N . LEU A 1 193 ? 11.305 -6.516 -0.857 1 98.5 193 LEU A N 1
ATOM 1579 C CA . LEU A 1 193 ? 12.477 -5.867 -1.433 1 98.5 193 LEU A CA 1
ATOM 1580 C C . LEU A 1 193 ? 13.32 -5.199 -0.348 1 98.5 193 LEU A C 1
ATOM 1582 O O . LEU A 1 193 ? 14.547 -5.285 -0.368 1 98.5 193 LEU A O 1
ATOM 1586 N N . GLN A 1 194 ? 12.656 -4.547 0.57 1 97.56 194 GLN A N 1
ATOM 1587 C CA . GLN A 1 194 ? 13.375 -3.832 1.617 1 97.56 194 GLN A CA 1
ATOM 1588 C C . GLN A 1 194 ? 14.086 -4.805 2.555 1 97.56 194 GLN A C 1
ATOM 1590 O O . GLN A 1 194 ? 15.188 -4.52 3.041 1 97.56 194 GLN A O 1
ATOM 1595 N N . TYR A 1 195 ? 13.438 -5.926 2.896 1 97 195 TYR A N 1
ATOM 1596 C CA . TYR A 1 195 ? 14.102 -6.945 3.703 1 97 195 TYR A CA 1
ATOM 1597 C C . TYR A 1 195 ? 15.367 -7.449 3.018 1 97 195 TYR A C 1
ATOM 1599 O O . TYR A 1 195 ? 16.406 -7.633 3.666 1 97 195 TYR A O 1
ATOM 1607 N N . SER A 1 196 ? 15.25 -7.676 1.709 1 97.38 196 SER A N 1
ATOM 1608 C CA . SER A 1 196 ? 16.422 -8.109 0.948 1 97.38 196 SER A CA 1
ATOM 1609 C C . SER A 1 196 ? 17.562 -7.105 1.064 1 97.38 196 SER A C 1
ATOM 1611 O O . SER A 1 196 ? 18.703 -7.48 1.339 1 97.38 196 SER A O 1
ATOM 1613 N N . LYS A 1 197 ? 17.25 -5.867 0.887 1 95.62 197 LYS A N 1
ATOM 1614 C CA . LYS A 1 197 ? 18.25 -4.801 0.935 1 95.62 197 LYS A CA 1
ATOM 1615 C C . LYS A 1 197 ? 18.891 -4.711 2.316 1 95.62 197 LYS A C 1
ATOM 1617 O O . LYS A 1 197 ? 20.109 -4.578 2.43 1 95.62 197 LYS A O 1
ATOM 1622 N N . GLU A 1 198 ? 18.094 -4.797 3.277 1 94.38 198 GLU A N 1
ATOM 1623 C CA . GLU A 1 198 ? 18.547 -4.547 4.641 1 94.38 198 GLU A CA 1
ATOM 1624 C C . GLU A 1 198 ? 19.266 -5.762 5.215 1 94.38 198 GLU A C 1
ATOM 1626 O O . GLU A 1 198 ? 20.234 -5.621 5.977 1 94.38 198 GLU A O 1
ATOM 1631 N N . TYR A 1 199 ? 18.844 -6.945 4.875 1 94.19 199 TYR A N 1
ATOM 1632 C CA . TYR A 1 199 ? 19.359 -8.125 5.547 1 94.19 199 TYR A CA 1
ATOM 1633 C C . TYR A 1 199 ? 20.141 -9.008 4.574 1 94.19 199 TYR A C 1
ATOM 1635 O O . TYR A 1 199 ? 20.578 -10.102 4.938 1 94.19 199 TYR A O 1
ATOM 1643 N N . ASN A 1 200 ? 20.234 -8.641 3.393 1 93 200 ASN A N 1
ATOM 1644 C CA . ASN A 1 200 ? 21.141 -9.211 2.4 1 93 200 ASN A CA 1
ATOM 1645 C C . ASN A 1 200 ? 20.781 -10.656 2.072 1 93 200 ASN A C 1
ATOM 1647 O O . ASN A 1 200 ? 21.641 -11.539 2.146 1 93 200 ASN A O 1
ATOM 1651 N N . PHE A 1 201 ? 19.578 -10.984 1.726 1 92.62 201 PHE A N 1
ATOM 1652 C CA . PHE A 1 201 ? 19.234 -12.273 1.136 1 92.62 201 PHE A CA 1
ATOM 1653 C C . PHE A 1 201 ? 18.5 -12.086 -0.181 1 92.62 201 PHE A C 1
ATOM 1655 O O . PHE A 1 201 ? 17.953 -11.008 -0.446 1 92.62 201 PHE A O 1
ATOM 1662 N N . ASN A 1 202 ? 18.578 -13.141 -1.048 1 97.38 202 ASN A N 1
ATOM 1663 C CA . ASN A 1 202 ? 18.109 -13.086 -2.426 1 97.38 202 ASN A CA 1
ATOM 1664 C C . ASN A 1 202 ? 16.594 -13.281 -2.51 1 97.38 202 ASN A C 1
ATOM 1666 O O . ASN A 1 202 ? 16.062 -14.25 -1.965 1 97.38 202 ASN A O 1
ATOM 1670 N N . VAL A 1 203 ? 15.945 -12.305 -3.123 1 98.62 203 VAL A N 1
ATOM 1671 C CA . VAL A 1 203 ? 14.5 -12.43 -3.281 1 98.62 203 VAL A CA 1
ATOM 1672 C C . VAL A 1 203 ? 14.117 -12.234 -4.746 1 98.62 203 VAL A C 1
ATOM 1674 O O . VAL A 1 203 ? 14.883 -11.648 -5.52 1 98.62 203 VAL A O 1
ATOM 1677 N N . ALA A 1 204 ? 13.016 -12.773 -5.137 1 98.81 204 ALA A N 1
ATOM 1678 C CA . ALA A 1 204 ? 12.336 -12.484 -6.398 1 98.81 204 ALA A CA 1
ATOM 1679 C C . ALA A 1 204 ? 10.828 -12.398 -6.203 1 98.81 204 ALA A C 1
ATOM 1681 O O . ALA A 1 204 ? 10.289 -12.938 -5.234 1 98.81 204 ALA A O 1
ATOM 1682 N N . ILE A 1 205 ? 10.195 -11.656 -7.027 1 98.88 205 ILE A N 1
ATOM 1683 C CA . ILE A 1 205 ? 8.75 -11.461 -6.961 1 98.88 205 ILE A CA 1
ATOM 1684 C C . ILE A 1 205 ? 8.109 -11.906 -8.273 1 98.88 205 ILE A C 1
ATOM 1686 O O . ILE A 1 205 ? 8.578 -11.539 -9.352 1 98.88 205 ILE A O 1
ATOM 1690 N N . ALA A 1 206 ? 7.141 -12.742 -8.164 1 98.88 206 ALA A N 1
ATOM 1691 C CA . ALA A 1 206 ? 6.344 -13.156 -9.32 1 98.88 206 ALA A CA 1
ATOM 1692 C C . ALA A 1 206 ? 4.938 -12.562 -9.25 1 98.88 206 ALA A C 1
ATOM 1694 O O . ALA A 1 206 ? 4.16 -12.898 -8.352 1 98.88 206 ALA A O 1
ATOM 1695 N N . ARG A 1 207 ? 4.609 -11.711 -10.156 1 98.69 207 ARG A N 1
ATOM 1696 C CA . ARG A 1 207 ? 3.262 -11.156 -10.258 1 98.69 207 ARG A CA 1
ATOM 1697 C C . ARG A 1 207 ? 2.387 -12.008 -11.172 1 98.69 207 ARG A C 1
ATOM 1699 O O . ARG A 1 207 ? 2.391 -11.82 -12.391 1 98.69 207 ARG A O 1
ATOM 1706 N N . GLY A 1 208 ? 1.638 -12.875 -10.516 1 98.12 208 GLY A N 1
ATOM 1707 C CA . GLY A 1 208 ? 0.784 -13.773 -11.273 1 98.12 208 GLY A CA 1
ATOM 1708 C C . GLY A 1 208 ? -0.489 -13.109 -11.766 1 98.12 208 GLY A C 1
ATOM 1709 O O . GLY A 1 208 ? -1.153 -12.391 -11.016 1 98.12 208 GLY A O 1
ATOM 1710 N N . PHE A 1 209 ? -0.875 -13.367 -12.969 1 97 209 PHE A N 1
ATOM 1711 C CA . PHE A 1 209 ? -2.109 -12.844 -13.539 1 97 209 PHE A CA 1
ATOM 1712 C C . PHE A 1 209 ? -3.223 -13.883 -13.477 1 97 209 PHE A C 1
ATOM 1714 O O . PHE A 1 209 ? -3.635 -14.289 -12.391 1 97 209 PHE A O 1
ATOM 1721 N N . ALA A 1 210 ? -3.656 -14.445 -14.594 1 96.56 210 ALA A N 1
ATOM 1722 C CA . ALA A 1 210 ? -4.727 -15.438 -14.57 1 96.56 210 ALA A CA 1
ATOM 1723 C C . ALA A 1 210 ? -4.23 -16.797 -15.078 1 96.56 210 ALA A C 1
ATOM 1725 O O . ALA A 1 210 ? -3.436 -16.859 -16.016 1 96.56 210 ALA A O 1
ATOM 1726 N N . PHE A 1 211 ? -4.727 -17.797 -14.391 1 97.56 211 PHE A N 1
ATOM 1727 C CA . PHE A 1 211 ? -4.25 -19.156 -14.672 1 97.56 211 PHE A CA 1
ATOM 1728 C C . PHE A 1 211 ? -5.418 -20.125 -14.766 1 97.56 211 PHE A C 1
ATOM 1730 O O . PHE A 1 211 ? -6.484 -19.891 -14.195 1 97.56 211 PHE A O 1
ATOM 1737 N N . VAL A 1 212 ? -5.203 -21.172 -15.5 1 97.75 212 VAL A N 1
ATOM 1738 C CA . VAL A 1 212 ? -6.184 -22.25 -15.602 1 97.75 212 VAL A CA 1
ATOM 1739 C C . VAL A 1 212 ? -5.477 -23.609 -15.656 1 97.75 212 VAL A C 1
ATOM 1741 O O . VAL A 1 212 ? -4.395 -23.719 -16.234 1 97.75 212 VAL A O 1
ATOM 1744 N N . GLY A 1 213 ? -6.031 -24.531 -15.039 1 97.94 213 GLY A N 1
ATOM 1745 C CA . GLY A 1 213 ? -5.508 -25.891 -15.062 1 97.94 213 GLY A CA 1
ATOM 1746 C C . GLY A 1 213 ? -6.086 -26.766 -13.969 1 97.94 213 GLY A C 1
ATOM 1747 O O . GLY A 1 213 ? -6.891 -26.312 -13.156 1 97.94 213 GLY A O 1
ATOM 1748 N N . PRO A 1 214 ? -5.641 -28.031 -13.953 1 97.12 214 PRO A N 1
ATOM 1749 C CA . PRO A 1 214 ? -6.035 -28.938 -12.875 1 97.12 214 PRO A CA 1
ATOM 1750 C C . PRO A 1 214 ? -5.844 -28.328 -11.484 1 97.12 214 PRO A C 1
ATOM 1752 O O . PRO A 1 214 ? -4.852 -27.625 -11.242 1 97.12 214 PRO A O 1
ATOM 1755 N N . TYR A 1 215 ? -6.797 -28.469 -10.578 1 95.44 215 TYR A N 1
ATOM 1756 C CA . TYR A 1 215 ? -6.832 -28.031 -9.188 1 95.44 215 TYR A CA 1
ATOM 1757 C C . TYR A 1 215 ? -7.414 -26.625 -9.086 1 95.44 215 TYR A C 1
ATOM 1759 O O . TYR A 1 215 ? -7.652 -26.125 -7.98 1 95.44 215 TYR A O 1
ATOM 1767 N N . LEU A 1 216 ? -7.695 -25.953 -10.234 1 95.25 216 LEU A N 1
ATOM 1768 C CA . LEU A 1 216 ? -8.367 -24.656 -10.148 1 95.25 216 LEU A CA 1
ATOM 1769 C C . LEU A 1 216 ? -9.758 -24.812 -9.547 1 95.25 216 LEU A C 1
ATOM 1771 O O . LEU A 1 216 ? -10.539 -25.672 -9.969 1 95.25 216 LEU A O 1
ATOM 1775 N N . GLN A 1 217 ? -9.984 -24.031 -8.539 1 90.38 217 GLN A N 1
ATOM 1776 C CA . GLN A 1 217 ? -11.336 -24.047 -8 1 90.38 217 GLN A CA 1
ATOM 1777 C C . GLN A 1 217 ? -12.328 -23.438 -8.984 1 90.38 217 GLN A C 1
ATOM 1779 O O . GLN A 1 217 ? -12.172 -22.281 -9.398 1 90.38 217 GLN A O 1
ATOM 1784 N N . LEU A 1 218 ? -13.383 -24.125 -9.266 1 92.38 218 LEU A N 1
ATOM 1785 C CA . LEU A 1 218 ? -14.258 -23.734 -10.367 1 92.38 218 LEU A CA 1
ATOM 1786 C C . LEU A 1 218 ? -15.43 -22.891 -9.867 1 92.38 218 LEU A C 1
ATOM 1788 O O . LEU A 1 218 ? -16.156 -22.297 -10.656 1 92.38 218 LEU A O 1
ATOM 1792 N N . ASN A 1 219 ? -15.539 -22.734 -8.57 1 85.5 219 ASN A N 1
ATOM 1793 C CA . ASN A 1 219 ? -16.734 -22.109 -8.031 1 85.5 219 ASN A CA 1
ATOM 1794 C C . ASN A 1 219 ? -16.438 -20.766 -7.387 1 85.5 219 ASN A C 1
ATOM 1796 O O . ASN A 1 219 ? -17.234 -20.234 -6.613 1 85.5 219 ASN A O 1
ATOM 1800 N N . LEU A 1 220 ? -15.328 -20.234 -7.648 1 81.5 220 LEU A N 1
ATOM 1801 C CA . LEU A 1 220 ? -14.961 -18.938 -7.082 1 81.5 220 LEU A CA 1
ATOM 1802 C C . LEU A 1 220 ? -15.203 -17.828 -8.086 1 81.5 220 LEU A C 1
ATOM 1804 O O . LEU A 1 220 ? -16.219 -17.828 -8.789 1 81.5 220 LEU A O 1
ATOM 1808 N N . HIS A 1 221 ? -14.453 -16.797 -8.062 1 73.44 221 HIS A N 1
ATOM 1809 C CA . HIS A 1 221 ? -14.75 -15.578 -8.82 1 73.44 221 HIS A CA 1
ATOM 1810 C C . HIS A 1 221 ? -14.125 -15.633 -10.211 1 73.44 221 HIS A C 1
ATOM 1812 O O . HIS A 1 221 ? -14.117 -14.633 -10.93 1 73.44 221 HIS A O 1
ATOM 1818 N N . TYR A 1 222 ? -13.695 -16.734 -10.625 1 81.12 222 TYR A N 1
ATOM 1819 C CA . TYR A 1 222 ? -13.047 -16.828 -11.93 1 81.12 222 TYR A CA 1
ATOM 1820 C C . TYR A 1 222 ? -14.055 -17.188 -13.016 1 81.12 222 TYR A C 1
ATOM 1822 O O . TYR A 1 222 ? -14.672 -18.25 -12.969 1 81.12 222 TYR A O 1
ATOM 1830 N N . ALA A 1 223 ? -14.156 -16.375 -13.984 1 89.44 223 ALA A N 1
ATOM 1831 C CA . ALA A 1 223 ? -15.109 -16.609 -15.062 1 89.44 223 ALA A CA 1
ATOM 1832 C C . ALA A 1 223 ? -14.844 -17.938 -15.758 1 89.44 223 ALA A C 1
ATOM 1834 O O . ALA A 1 223 ? -15.75 -18.766 -15.891 1 89.44 223 ALA A O 1
ATOM 1835 N N . ILE A 1 224 ? -13.641 -18.141 -16.078 1 94 224 ILE A N 1
ATOM 1836 C CA . ILE A 1 224 ? -13.312 -19.344 -16.859 1 94 224 ILE A CA 1
ATOM 1837 C C . ILE A 1 224 ? -13.578 -20.594 -16.031 1 94 224 ILE A C 1
ATOM 1839 O O . ILE A 1 224 ? -14.031 -21.609 -16.562 1 94 224 ILE A O 1
ATOM 1843 N N . GLY A 1 225 ? -13.305 -20.5 -14.742 1 94.19 225 GLY A N 1
ATOM 1844 C CA . GLY A 1 225 ? -13.641 -21.609 -13.859 1 94.19 225 GLY A CA 1
ATOM 1845 C C . GLY A 1 225 ? -15.125 -21.906 -13.812 1 94.19 225 GLY A C 1
ATOM 1846 O O . GLY A 1 225 ? -15.539 -23.062 -13.891 1 94.19 225 GLY A O 1
ATOM 1847 N N . ASN A 1 226 ? -15.883 -20.859 -13.727 1 94.88 226 ASN A N 1
ATOM 1848 C CA . ASN A 1 226 ? -17.328 -21.016 -13.727 1 94.88 226 ASN A CA 1
ATOM 1849 C C . ASN A 1 226 ? -17.844 -21.578 -15.039 1 94.88 226 ASN A C 1
ATOM 1851 O O . ASN A 1 226 ? -18.734 -22.422 -15.055 1 94.88 226 ASN A O 1
ATOM 1855 N N . PHE A 1 227 ? -17.297 -21.125 -16.109 1 97.38 227 PHE A N 1
ATOM 1856 C CA . PHE A 1 227 ? -17.688 -21.609 -17.422 1 97.38 227 PHE A CA 1
ATOM 1857 C C . PHE A 1 227 ? -17.422 -23.109 -17.547 1 97.38 227 PHE A C 1
ATOM 1859 O O . PHE A 1 227 ? -18.281 -23.859 -18.031 1 97.38 227 PHE A O 1
ATOM 1866 N N . ILE A 1 228 ? -16.266 -23.516 -17.109 1 97 228 ILE A N 1
ATOM 1867 C CA . ILE A 1 228 ? -15.875 -24.922 -17.188 1 97 228 ILE A CA 1
ATOM 1868 C C . ILE A 1 228 ? -16.797 -25.75 -16.312 1 97 228 ILE A C 1
ATOM 1870 O O . ILE A 1 228 ? -17.281 -26.812 -16.734 1 97 228 ILE A O 1
ATOM 1874 N N . ARG A 1 229 ? -17.047 -25.234 -15.094 1 96.06 229 ARG A N 1
ATOM 1875 C CA . ARG A 1 229 ? -17.953 -25.906 -14.172 1 96.06 229 ARG A CA 1
ATOM 1876 C C . ARG A 1 229 ? -19.312 -26.125 -14.82 1 96.06 229 ARG A C 1
ATOM 1878 O O . ARG A 1 229 ? -19.844 -27.234 -14.797 1 96.06 229 ARG A O 1
ATOM 1885 N N . ASP A 1 230 ? -19.844 -25.109 -15.375 1 96.62 230 ASP A N 1
ATOM 1886 C CA . ASP A 1 230 ? -21.172 -25.188 -15.984 1 96.62 230 ASP A CA 1
ATOM 1887 C C . ASP A 1 230 ? -21.156 -26.125 -17.188 1 96.62 230 ASP A C 1
ATOM 1889 O O . ASP A 1 230 ? -22.062 -26.953 -17.344 1 96.62 230 ASP A O 1
ATOM 1893 N N . ALA A 1 231 ? -20.203 -26 -18.016 1 96.38 231 ALA A N 1
ATOM 1894 C CA . ALA A 1 231 ? -20.094 -26.812 -19.219 1 96.38 231 ALA A CA 1
ATOM 1895 C C . ALA A 1 231 ? -20.016 -28.297 -18.875 1 96.38 231 ALA A C 1
ATOM 1897 O O . ALA A 1 231 ? -20.688 -29.125 -19.5 1 96.38 231 ALA A O 1
ATOM 1898 N N . ILE A 1 232 ? -19.172 -28.656 -17.891 1 95.94 232 ILE A N 1
ATOM 1899 C CA . ILE A 1 232 ? -18.984 -30.062 -17.531 1 95.94 232 ILE A CA 1
ATOM 1900 C C . ILE A 1 232 ? -20.281 -30.625 -16.953 1 95.94 232 ILE A C 1
ATOM 1902 O O . ILE A 1 232 ? -20.5 -31.828 -17.016 1 95.94 232 ILE A O 1
ATOM 1906 N N . ASN A 1 233 ? -21.109 -29.766 -16.438 1 95.75 233 ASN A N 1
ATOM 1907 C CA . ASN A 1 233 ? -22.391 -30.172 -15.859 1 95.75 233 ASN A CA 1
ATOM 1908 C C . ASN A 1 233 ? -23.547 -30 -16.844 1 95.75 233 ASN A C 1
ATOM 1910 O O . ASN A 1 233 ? -24.703 -30.031 -16.453 1 95.75 233 ASN A O 1
ATOM 1914 N N . ASN A 1 234 ? -23.203 -29.719 -18.016 1 95.94 234 ASN A N 1
ATOM 1915 C CA . ASN A 1 234 ? -24.172 -29.562 -19.094 1 95.94 234 ASN A CA 1
ATOM 1916 C C . ASN A 1 234 ? -25.156 -28.438 -18.797 1 95.94 234 ASN A C 1
ATOM 1918 O O . ASN A 1 234 ? -26.359 -28.562 -19.062 1 95.94 234 ASN A O 1
ATOM 1922 N N . LYS A 1 235 ? -24.688 -27.453 -18.156 1 97 235 LYS A N 1
ATOM 1923 C CA . LYS A 1 235 ? -25.469 -26.234 -17.891 1 97 235 LYS A CA 1
ATOM 1924 C C . LYS A 1 235 ? -25.047 -25.094 -18.812 1 97 235 LYS A C 1
ATOM 1926 O O . LYS A 1 235 ? -23.906 -25.062 -19.281 1 97 235 LYS A O 1
ATOM 1931 N N . SER A 1 236 ? -25.969 -24.203 -18.984 1 97.38 236 SER A N 1
ATOM 1932 C CA . SER A 1 236 ? -25.656 -23.031 -19.781 1 97.38 236 SER A CA 1
ATOM 1933 C C . SER A 1 236 ? -24.594 -22.172 -19.109 1 97.38 236 SER A C 1
ATOM 1935 O O . SER A 1 236 ? -24.609 -22.016 -17.875 1 97.38 236 SER A O 1
ATOM 1937 N N . ILE A 1 237 ? -23.672 -21.656 -19.891 1 97.06 237 ILE A N 1
ATOM 1938 C CA . ILE A 1 237 ? -22.688 -20.688 -19.406 1 97.06 237 ILE A CA 1
ATOM 1939 C C . ILE A 1 237 ? -23.328 -19.312 -19.312 1 97.06 237 ILE A C 1
ATOM 1941 O O . ILE A 1 237 ? -23.922 -18.828 -20.281 1 97.06 237 ILE A O 1
ATOM 1945 N N . ILE A 1 238 ? -23.203 -18.703 -18.172 1 94.94 238 ILE A N 1
ATOM 1946 C CA . ILE A 1 238 ? -23.797 -17.391 -17.953 1 94.94 238 ILE A CA 1
ATOM 1947 C C . ILE A 1 238 ? -22.703 -16.328 -17.906 1 94.94 238 ILE A C 1
ATOM 1949 O O . ILE A 1 238 ? -21.797 -16.391 -17.047 1 94.94 238 ILE A O 1
ATOM 1953 N N . ILE A 1 239 ? -22.734 -15.414 -18.781 1 94.94 239 ILE A N 1
ATOM 1954 C CA . ILE A 1 239 ? -21.875 -14.242 -18.734 1 94.94 239 ILE A CA 1
ATOM 1955 C C . ILE A 1 239 ? -22.609 -13.086 -18.047 1 94.94 239 ILE A C 1
ATOM 1957 O O . ILE A 1 239 ? -23.562 -12.531 -18.594 1 94.94 239 ILE A O 1
ATOM 1961 N N . LYS A 1 240 ? -22.188 -12.711 -16.906 1 90.94 240 LYS A N 1
ATOM 1962 C CA . LYS A 1 240 ? -22.875 -11.688 -16.125 1 90.94 240 LYS A CA 1
ATOM 1963 C C . LYS A 1 240 ? -22.734 -10.312 -16.766 1 90.94 240 LYS A C 1
ATOM 1965 O O . LYS A 1 240 ? -23.641 -9.484 -16.688 1 90.94 240 LYS A O 1
ATOM 1970 N N . GLY A 1 241 ? -21.625 -10.062 -17.422 1 92 241 GLY A N 1
ATOM 1971 C CA . GLY A 1 241 ? -21.406 -8.812 -18.141 1 92 241 GLY A CA 1
ATOM 1972 C C . GLY A 1 241 ? -21.766 -8.898 -19.609 1 92 241 GLY A C 1
ATOM 1973 O O . GLY A 1 241 ? -22.656 -9.664 -20 1 92 241 GLY A O 1
ATOM 1974 N N . ASP A 1 242 ? -21.141 -8.008 -20.406 1 93.44 242 ASP A N 1
ATOM 1975 C CA . ASP A 1 242 ? -21.453 -7.965 -21.828 1 93.44 242 ASP A CA 1
ATOM 1976 C C . ASP A 1 242 ? -20.516 -8.844 -22.641 1 93.44 242 ASP A C 1
ATOM 1978 O O . ASP A 1 242 ? -20.641 -8.961 -23.859 1 93.44 242 ASP A O 1
ATOM 1982 N N . GLY A 1 243 ? -19.516 -9.422 -21.938 1 94.19 243 GLY A N 1
ATOM 1983 C CA . GLY A 1 243 ? -18.609 -10.359 -22.578 1 94.19 243 GLY A CA 1
ATOM 1984 C C . GLY A 1 243 ? -17.422 -9.688 -23.234 1 94.19 243 GLY A C 1
ATOM 1985 O O . GLY A 1 243 ? -16.531 -10.359 -23.75 1 94.19 243 GLY A O 1
ATOM 1986 N N . THR A 1 244 ? -17.312 -8.391 -23.094 1 93.94 244 THR A N 1
ATOM 1987 C CA . THR A 1 244 ? -16.312 -7.66 -23.859 1 93.94 244 THR A CA 1
ATOM 1988 C C . THR A 1 244 ? -14.992 -7.582 -23.109 1 93.94 244 THR A C 1
ATOM 1990 O O . THR A 1 244 ? -13.938 -7.332 -23.703 1 93.94 244 THR A O 1
ATOM 1993 N N . PRO A 1 245 ? -14.938 -7.734 -21.75 1 93.69 245 PRO A N 1
ATOM 1994 C CA . PRO A 1 245 ? -13.648 -7.672 -21.062 1 93.69 245 PRO A CA 1
ATOM 1995 C C . PRO A 1 245 ? -12.625 -8.648 -21.641 1 93.69 245 PRO A C 1
ATOM 1997 O O . PRO A 1 245 ? -12.992 -9.734 -22.094 1 93.69 245 PRO A O 1
ATOM 2000 N N . ILE A 1 246 ? -11.391 -8.203 -21.688 1 95.12 246 ILE A N 1
ATOM 2001 C CA . ILE A 1 246 ? -10.312 -8.984 -22.281 1 95.12 246 ILE A CA 1
ATOM 2002 C C . ILE A 1 246 ? -9.414 -9.547 -21.188 1 95.12 246 ILE A C 1
ATOM 2004 O O . ILE A 1 246 ? -9.031 -8.828 -20.25 1 95.12 246 ILE A O 1
ATOM 2008 N N . ARG A 1 247 ? -9.156 -10.852 -21.266 1 95.88 247 ARG A N 1
ATOM 2009 C CA . ARG A 1 247 ? -8.32 -11.578 -20.312 1 95.88 247 ARG A CA 1
ATOM 2010 C C . ARG A 1 247 ? -7.316 -12.469 -21.047 1 95.88 247 ARG A C 1
ATOM 2012 O O . ARG A 1 247 ? -7.426 -12.68 -22.25 1 95.88 247 ARG A O 1
ATOM 2019 N N . SER A 1 248 ? -6.398 -12.906 -20.344 1 97 248 SER A N 1
ATOM 2020 C CA . SER A 1 248 ? -5.449 -13.922 -20.781 1 97 248 SER A CA 1
ATOM 2021 C C . SER A 1 248 ? -5.223 -14.969 -19.688 1 97 248 SER A C 1
ATOM 2023 O O . SER A 1 248 ? -5.34 -14.68 -18.5 1 97 248 SER A O 1
ATOM 2025 N N . TYR A 1 249 ? -4.961 -16.219 -20.125 1 98 249 TYR A N 1
ATOM 2026 C CA . TYR A 1 249 ? -4.852 -17.344 -19.188 1 98 249 TYR A CA 1
ATOM 2027 C C . TYR A 1 249 ? -3.613 -18.172 -19.484 1 98 249 TYR A C 1
ATOM 2029 O O . TYR A 1 249 ? -3.451 -18.703 -20.578 1 98 249 TYR A O 1
ATOM 2037 N N . LEU A 1 250 ? -2.795 -18.25 -18.547 1 98.62 250 LEU A N 1
ATOM 2038 C CA . LEU A 1 250 ? -1.646 -19.141 -18.641 1 98.62 250 LEU A CA 1
ATOM 2039 C C . LEU A 1 250 ? -1.952 -20.5 -18.016 1 98.62 250 LEU A C 1
ATOM 2041 O O . LEU A 1 250 ? -2.572 -20.562 -16.953 1 98.62 250 LEU A O 1
ATOM 2045 N N . TYR A 1 251 ? -1.512 -21.562 -18.672 1 98.75 251 TYR A N 1
ATOM 2046 C CA . TYR A 1 251 ? -1.735 -22.906 -18.156 1 98.75 251 TYR A CA 1
ATOM 2047 C C . TYR A 1 251 ? -0.921 -23.141 -16.891 1 98.75 251 TYR A C 1
ATOM 2049 O O . TYR A 1 251 ? 0.232 -22.719 -16.797 1 98.75 251 TYR A O 1
ATOM 2057 N N . ALA A 1 252 ? -1.492 -23.875 -15.938 1 98.44 252 ALA A N 1
ATOM 2058 C CA . ALA A 1 252 ? -0.884 -24.094 -14.625 1 98.44 252 ALA A CA 1
ATOM 2059 C C . ALA A 1 252 ? 0.494 -24.734 -14.766 1 98.44 252 ALA A C 1
ATOM 2061 O O . ALA A 1 252 ? 1.435 -24.359 -14.062 1 98.44 252 ALA A O 1
ATOM 2062 N N . ALA A 1 253 ? 0.66 -25.703 -15.625 1 98.56 253 ALA A N 1
ATOM 2063 C CA . ALA A 1 253 ? 1.947 -26.359 -15.812 1 98.56 253 ALA A CA 1
ATOM 2064 C C . ALA A 1 253 ? 3.004 -25.375 -16.312 1 98.56 253 ALA A C 1
ATOM 2066 O O . ALA A 1 253 ? 4.156 -25.422 -15.875 1 98.56 253 ALA A O 1
ATOM 2067 N N . ASP A 1 254 ? 2.613 -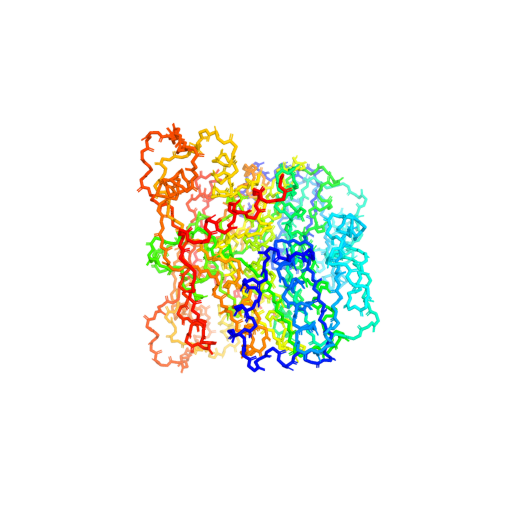24.547 -17.266 1 98.75 254 ASP A N 1
ATOM 2068 C CA . ASP A 1 254 ? 3.52 -23.5 -17.75 1 98.75 254 ASP A CA 1
ATOM 2069 C C . ASP A 1 254 ? 3.928 -22.578 -16.609 1 98.75 254 ASP A C 1
ATOM 2071 O O . ASP A 1 254 ? 5.102 -22.219 -16.484 1 98.75 254 ASP A O 1
ATOM 2075 N N . ALA A 1 255 ? 2.957 -22.203 -15.836 1 98.75 255 ALA A N 1
ATOM 2076 C CA . ALA A 1 255 ? 3.205 -21.297 -14.719 1 98.75 255 ALA A CA 1
ATOM 2077 C C . ALA A 1 255 ? 4.227 -21.891 -13.75 1 98.75 255 ALA A C 1
ATOM 2079 O O . ALA A 1 255 ? 5.102 -21.172 -13.258 1 98.75 255 ALA A O 1
ATOM 2080 N N . ILE A 1 256 ? 4.105 -23.156 -13.461 1 98.75 256 ILE A N 1
ATOM 2081 C CA . ILE A 1 256 ? 5.004 -23.812 -12.516 1 98.75 256 ILE A CA 1
ATOM 2082 C C . ILE A 1 256 ? 6.434 -23.781 -13.047 1 98.75 256 ILE A C 1
ATOM 2084 O O . ILE A 1 256 ? 7.379 -23.547 -12.289 1 98.75 256 ILE A O 1
ATOM 2088 N N . ILE A 1 257 ? 6.578 -24 -14.352 1 98.81 257 ILE A N 1
ATOM 2089 C CA . ILE A 1 257 ? 7.891 -23.875 -14.977 1 98.81 257 ILE A CA 1
ATOM 2090 C C . ILE A 1 257 ? 8.445 -22.469 -14.742 1 98.81 257 ILE A C 1
ATOM 2092 O O . ILE A 1 257 ? 9.594 -22.312 -14.312 1 98.81 257 ILE A O 1
ATOM 2096 N N . TRP A 1 258 ? 7.598 -21.453 -14.969 1 98.88 258 TRP A N 1
ATOM 2097 C CA . TRP A 1 258 ? 8.031 -20.062 -14.836 1 98.88 258 TRP A CA 1
ATOM 2098 C C . TRP A 1 258 ? 8.422 -19.75 -13.391 1 98.88 258 TRP A C 1
ATOM 2100 O O . TRP A 1 258 ? 9.461 -19.156 -13.141 1 98.88 258 TRP A O 1
ATOM 2110 N N . PHE A 1 259 ? 7.602 -20.203 -12.438 1 98.88 259 PHE A N 1
ATOM 2111 C CA . PHE A 1 259 ? 7.859 -19.922 -11.023 1 98.88 259 PHE A CA 1
ATOM 2112 C C . PHE A 1 259 ? 9.164 -20.578 -10.586 1 98.88 259 PHE A C 1
ATOM 2114 O O . PHE A 1 259 ? 9.961 -19.953 -9.867 1 98.88 259 PHE A O 1
ATOM 2121 N N . LEU A 1 260 ? 9.391 -21.797 -10.984 1 98.88 260 LEU A N 1
ATOM 2122 C CA . LEU A 1 260 ? 10.609 -22.5 -10.586 1 98.88 260 LEU A CA 1
ATOM 2123 C C . LEU A 1 260 ? 11.828 -21.891 -11.273 1 98.88 260 LEU A C 1
ATOM 2125 O O . LEU A 1 260 ? 12.906 -21.828 -10.688 1 98.88 260 LEU A O 1
ATOM 2129 N N . LYS A 1 261 ? 11.648 -21.453 -12.539 1 98.81 261 LYS A N 1
ATOM 2130 C CA . LYS A 1 261 ? 12.742 -20.75 -13.211 1 98.81 261 LYS A CA 1
ATOM 2131 C C . LYS A 1 261 ? 13.094 -19.453 -12.477 1 98.81 261 LYS A C 1
ATOM 2133 O O . LYS A 1 261 ? 14.266 -19.094 -12.375 1 98.81 261 LYS A O 1
ATOM 2138 N N . ILE A 1 262 ? 12.102 -18.75 -12 1 98.88 262 ILE A N 1
ATOM 2139 C CA . ILE A 1 262 ? 12.336 -17.531 -11.227 1 98.88 262 ILE A CA 1
ATOM 2140 C C . ILE A 1 262 ? 13.07 -17.891 -9.938 1 98.88 262 ILE A C 1
ATOM 2142 O O . ILE A 1 262 ? 14.086 -17.266 -9.609 1 98.88 262 ILE A O 1
ATOM 2146 N N . LEU A 1 263 ? 12.555 -18.906 -9.219 1 98.75 263 LEU A N 1
ATOM 2147 C CA . LEU A 1 263 ? 13.133 -19.312 -7.945 1 98.75 263 LEU A CA 1
ATOM 2148 C C . LEU A 1 263 ? 14.609 -19.656 -8.109 1 98.75 263 LEU A C 1
ATOM 2150 O O . LEU A 1 263 ? 15.438 -19.266 -7.281 1 98.75 263 LEU A O 1
ATOM 2154 N N . LEU A 1 264 ? 14.977 -20.281 -9.195 1 98.44 264 LEU A N 1
ATOM 2155 C CA . LEU A 1 264 ? 16.266 -20.938 -9.281 1 98.44 264 LEU A CA 1
ATOM 2156 C C . LEU A 1 264 ? 17.281 -20.078 -10.039 1 98.44 264 LEU A C 1
ATOM 2158 O O . LEU A 1 264 ? 18.484 -20.234 -9.883 1 98.44 264 LEU A O 1
ATOM 2162 N N . ASN A 1 265 ? 16.75 -19.125 -10.875 1 98.31 265 ASN A N 1
ATOM 2163 C CA . ASN A 1 265 ? 17.688 -18.516 -11.805 1 98.31 265 ASN A CA 1
ATOM 2164 C C . ASN A 1 265 ? 17.594 -17 -11.773 1 98.31 265 ASN A C 1
ATOM 2166 O O . ASN A 1 265 ? 18.453 -16.297 -12.336 1 98.31 265 ASN A O 1
ATOM 2170 N N . SER A 1 266 ? 16.562 -16.391 -11.172 1 98.44 266 SER A N 1
ATOM 2171 C CA . SER A 1 266 ? 16.391 -14.938 -11.234 1 98.44 266 SER A CA 1
ATOM 2172 C C . SER A 1 266 ? 17.484 -14.219 -10.453 1 98.44 266 SER A C 1
ATOM 2174 O O . SER A 1 266 ? 18.016 -14.758 -9.469 1 98.44 266 SER A O 1
ATOM 2176 N N . LYS A 1 267 ? 17.859 -13.031 -10.867 1 98 267 LYS A N 1
ATOM 2177 C CA . LYS A 1 267 ? 18.734 -12.156 -10.086 1 98 267 LYS A CA 1
ATOM 2178 C C . LYS A 1 267 ? 18 -11.602 -8.867 1 98 267 LYS A C 1
ATOM 2180 O O . LYS A 1 267 ? 16.781 -11.664 -8.781 1 98 267 LYS A O 1
ATOM 2185 N N . ASN A 1 268 ? 18.844 -11.164 -7.941 1 98.31 268 ASN A N 1
ATOM 2186 C CA . ASN A 1 268 ? 18.281 -10.609 -6.715 1 98.31 268 ASN A CA 1
ATOM 2187 C C . ASN A 1 268 ?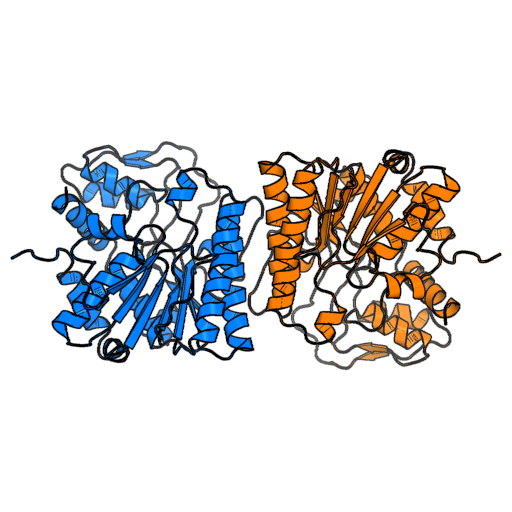 17.375 -9.414 -7 1 98.31 268 ASN A C 1
ATOM 2189 O O . ASN A 1 268 ? 17.688 -8.602 -7.871 1 98.31 268 ASN A O 1
ATOM 2193 N N . MET A 1 269 ? 16.188 -9.367 -6.328 1 98.31 269 MET A N 1
ATOM 2194 C CA . MET A 1 269 ? 15.258 -8.25 -6.273 1 98.31 269 MET A CA 1
ATOM 2195 C C . MET A 1 269 ? 14.586 -8.031 -7.625 1 98.31 269 MET A C 1
ATOM 2197 O O . MET A 1 269 ? 14.141 -6.922 -7.934 1 98.31 269 MET A O 1
ATOM 2201 N N . ARG A 1 270 ? 14.531 -9.094 -8.461 1 98.44 270 ARG A N 1
ATOM 2202 C CA . ARG A 1 270 ? 13.836 -9.016 -9.742 1 98.44 270 ARG A CA 1
ATOM 2203 C C . ARG A 1 270 ? 12.344 -9.234 -9.57 1 98.44 270 ARG A C 1
ATOM 2205 O O . ARG A 1 270 ? 11.922 -10.031 -8.727 1 98.44 270 ARG A O 1
ATOM 2212 N N . ILE A 1 271 ? 11.57 -8.523 -10.328 1 98.75 271 ILE A N 1
ATOM 2213 C CA . ILE A 1 271 ? 10.125 -8.672 -10.406 1 98.75 271 ILE A CA 1
ATOM 2214 C C . ILE A 1 271 ? 9.727 -9.141 -11.805 1 98.75 271 ILE A C 1
ATOM 2216 O O . ILE A 1 271 ? 10.148 -8.555 -12.805 1 98.75 271 ILE A O 1
ATOM 2220 N N . TYR A 1 272 ? 8.898 -10.188 -11.875 1 98.88 272 TYR A N 1
ATOM 2221 C CA . TYR A 1 272 ? 8.453 -10.711 -13.164 1 98.88 272 TYR A CA 1
ATOM 2222 C C . TYR A 1 272 ? 6.934 -10.805 -13.219 1 98.88 272 TYR A C 1
ATOM 2224 O O . TYR A 1 272 ? 6.301 -11.289 -12.273 1 98.88 272 TYR A O 1
ATOM 2232 N N . ASN A 1 273 ? 6.363 -10.344 -14.289 1 98.75 273 ASN A N 1
ATOM 2233 C CA . ASN A 1 273 ? 5.008 -10.758 -14.625 1 98.75 273 ASN A CA 1
ATOM 2234 C C . ASN A 1 273 ? 4.961 -12.227 -15.047 1 98.75 273 ASN A C 1
ATOM 2236 O O . ASN A 1 273 ? 5.844 -12.695 -15.758 1 98.75 273 ASN A O 1
ATOM 2240 N N . VAL A 1 274 ? 3.969 -12.891 -14.555 1 98.81 274 VAL A N 1
ATOM 2241 C CA . VAL A 1 274 ? 3.727 -14.281 -14.938 1 98.81 274 VAL A CA 1
ATOM 2242 C C . VAL A 1 274 ? 2.305 -14.43 -15.469 1 98.81 274 VAL A C 1
ATOM 2244 O O . VAL A 1 274 ? 1.335 -14.227 -14.734 1 98.81 274 VAL A O 1
ATOM 2247 N N . GLY A 1 275 ? 2.117 -14.719 -16.641 1 98.56 275 GLY A N 1
ATOM 2248 C CA . GLY A 1 275 ? 0.83 -14.836 -17.297 1 98.56 275 GLY A CA 1
ATOM 2249 C C . GLY A 1 275 ? 0.946 -14.938 -18.812 1 98.56 275 GLY A C 1
ATOM 2250 O O . GLY A 1 275 ? 2.051 -14.914 -19.359 1 98.56 275 GLY A O 1
ATOM 2251 N N . SER A 1 276 ? -0.142 -15.125 -19.469 1 98.5 276 SER A N 1
ATOM 2252 C CA . SER A 1 276 ? -0.182 -15.219 -20.922 1 98.5 276 SER A CA 1
ATOM 2253 C C . SER A 1 276 ? -0.31 -13.844 -21.562 1 98.5 276 SER A C 1
ATOM 2255 O O . SER A 1 276 ? -0.881 -12.93 -20.969 1 98.5 276 SER A O 1
ATOM 2257 N N . GLU A 1 277 ? 0.231 -13.703 -22.719 1 97.81 277 GLU A N 1
ATOM 2258 C CA . GLU A 1 277 ? 0.026 -12.484 -23.5 1 97.81 277 GLU A CA 1
ATOM 2259 C C . GLU A 1 277 ? -1.063 -12.68 -24.547 1 97.81 277 GLU A C 1
ATOM 2261 O O . GLU A 1 277 ? -1.481 -11.719 -25.203 1 97.81 277 GLU A O 1
ATOM 2266 N N . LYS A 1 278 ? -1.48 -13.875 -24.719 1 97.62 278 LYS A N 1
ATOM 2267 C CA . LYS A 1 278 ? -2.557 -14.172 -25.656 1 97.62 278 LYS A CA 1
ATOM 2268 C C . LYS A 1 278 ? -3.92 -13.836 -25.062 1 97.62 278 LYS A C 1
ATOM 2270 O O . LYS A 1 278 ? -4.371 -14.492 -24.125 1 97.62 278 LYS A O 1
ATOM 2275 N N . ASP A 1 279 ? -4.566 -12.859 -25.656 1 96.31 279 ASP A N 1
ATOM 2276 C CA . ASP A 1 279 ? -5.77 -12.344 -25.016 1 96.31 279 ASP A CA 1
ATOM 2277 C C . ASP A 1 279 ? -7.027 -12.82 -25.734 1 96.31 279 ASP A C 1
ATOM 2279 O O . ASP A 1 279 ? -6.977 -13.18 -26.906 1 96.31 279 ASP A O 1
ATOM 2283 N N . TYR A 1 280 ? -8.094 -12.914 -24.938 1 97.19 280 TYR A N 1
ATOM 2284 C CA . TYR A 1 280 ? -9.43 -13.312 -25.359 1 97.19 280 TYR A CA 1
ATOM 2285 C C . TYR A 1 280 ? -10.492 -12.469 -24.672 1 97.19 280 TYR A C 1
ATOM 2287 O O . TYR A 1 280 ? -10.32 -12.078 -23.516 1 97.19 280 TYR A O 1
ATOM 2295 N N . THR A 1 281 ? -11.586 -12.258 -25.391 1 96.56 281 THR A N 1
ATOM 2296 C CA . THR A 1 281 ? -12.742 -11.719 -24.672 1 96.56 281 THR A CA 1
ATOM 2297 C C . THR A 1 281 ? -13.391 -12.797 -23.812 1 96.56 281 THR A C 1
ATOM 2299 O O . THR A 1 281 ? -13.211 -13.992 -24.062 1 96.56 281 THR A O 1
ATOM 2302 N N . ILE A 1 282 ? -14.07 -12.328 -22.859 1 96.38 282 ILE A N 1
ATOM 2303 C CA . ILE A 1 282 ? -14.805 -13.266 -22.016 1 96.38 282 ILE A CA 1
ATOM 2304 C C . ILE A 1 282 ? -15.766 -14.086 -22.875 1 96.38 282 ILE A C 1
ATOM 2306 O O . ILE A 1 282 ? -15.938 -15.289 -22.641 1 96.38 282 ILE A O 1
ATOM 2310 N N . LYS A 1 283 ? -16.359 -13.461 -23.844 1 96.69 283 LYS A N 1
ATOM 2311 C CA . LYS A 1 283 ? -17.266 -14.148 -24.75 1 96.69 283 LYS A CA 1
ATOM 2312 C C . LYS A 1 283 ? -16.547 -15.25 -25.531 1 96.69 283 LYS A C 1
ATOM 2314 O O . LYS A 1 283 ? -17.062 -16.359 -25.656 1 96.69 283 LYS A O 1
ATOM 2319 N N . GLU A 1 284 ? -15.414 -14.93 -26.031 1 97.56 284 GLU A N 1
ATOM 2320 C CA . GLU A 1 284 ? -14.625 -15.922 -26.766 1 97.56 284 GLU A CA 1
ATOM 2321 C C . GLU A 1 284 ? -14.289 -17.125 -25.891 1 97.56 284 GLU A C 1
ATOM 2323 O O . GLU A 1 284 ? -14.344 -18.266 -26.328 1 97.56 284 GLU A O 1
ATOM 2328 N N . ILE A 1 285 ? -13.93 -16.844 -24.656 1 97.88 285 ILE A N 1
ATOM 2329 C CA . ILE A 1 285 ? -13.594 -17.891 -23.719 1 97.88 285 ILE A CA 1
ATOM 2330 C C . ILE A 1 285 ? -14.805 -18.797 -23.484 1 97.88 285 ILE A C 1
ATOM 2332 O O . ILE A 1 285 ? -14.688 -20.016 -23.484 1 97.88 285 ILE A O 1
ATOM 2336 N N . ALA A 1 286 ? -15.938 -18.141 -23.312 1 97.81 286 ALA A N 1
ATOM 2337 C CA . ALA A 1 286 ? -17.172 -18.906 -23.125 1 97.81 286 ALA A CA 1
ATOM 2338 C C . ALA A 1 286 ? -17.438 -19.812 -24.328 1 97.81 286 ALA A C 1
ATOM 2340 O O . ALA A 1 286 ? -17.844 -20.969 -24.156 1 97.81 286 ALA A O 1
ATOM 2341 N N . GLU A 1 287 ? -17.234 -19.344 -25.453 1 97.94 287 GLU A N 1
ATOM 2342 C CA . GLU A 1 287 ? -17.469 -20.109 -26.672 1 97.94 287 GLU A CA 1
ATOM 2343 C C . GLU A 1 287 ? -16.516 -21.297 -26.75 1 97.94 287 GLU A C 1
ATOM 2345 O O . GLU A 1 287 ? -16.938 -22.406 -27.109 1 97.94 287 GLU A O 1
ATOM 2350 N N . ILE A 1 288 ? -15.266 -21.047 -26.469 1 97.88 288 ILE A N 1
ATOM 2351 C CA . ILE A 1 288 ? -14.273 -22.109 -26.5 1 97.88 288 ILE A CA 1
ATOM 2352 C C . ILE A 1 288 ? -14.648 -23.203 -25.5 1 97.88 288 ILE A C 1
ATOM 2354 O O . ILE A 1 288 ? -14.609 -24.391 -25.812 1 97.88 288 ILE A O 1
ATOM 2358 N N . VAL A 1 289 ? -15.016 -22.781 -24.281 1 98.12 289 VAL A N 1
ATOM 2359 C CA . VAL A 1 289 ? -15.398 -23.734 -23.234 1 98.12 289 VAL A CA 1
ATOM 2360 C C . VAL A 1 289 ? -16.625 -24.516 -23.672 1 98.12 289 VAL A C 1
ATOM 2362 O O . VAL A 1 289 ? -16.672 -25.75 -23.531 1 98.12 289 VAL A O 1
ATOM 2365 N N . SER A 1 290 ? -17.625 -23.828 -24.219 1 97.81 290 SER A N 1
ATOM 2366 C CA . SER A 1 290 ? -18.844 -24.469 -24.672 1 97.81 290 SER A CA 1
ATOM 2367 C C . SER A 1 290 ? -18.562 -25.547 -25.703 1 97.81 290 SER A C 1
ATOM 2369 O O . SER A 1 290 ? -19.109 -26.641 -25.641 1 97.81 290 SER A O 1
ATOM 2371 N N . LYS A 1 291 ? -17.672 -25.25 -26.578 1 96.19 291 LYS A N 1
ATOM 2372 C CA . LYS A 1 291 ? -17.359 -26.156 -27.688 1 96.19 291 LYS A CA 1
ATOM 2373 C C . LYS A 1 291 ? -16.484 -27.312 -27.203 1 96.19 291 LYS A C 1
ATOM 2375 O O . LYS A 1 291 ? -16.312 -28.297 -27.922 1 96.19 291 LYS A O 1
ATOM 2380 N N . SER A 1 292 ? -15.953 -27.219 -26.047 1 96 292 SER A N 1
ATOM 2381 C CA . SER A 1 292 ? -15 -28.203 -25.562 1 96 292 SER A CA 1
ATOM 2382 C C . SER A 1 292 ? -15.711 -29.375 -24.875 1 96 292 SER A C 1
ATOM 2384 O O . SER A 1 292 ? -15.07 -30.312 -24.422 1 96 292 SER A O 1
ATOM 2386 N N . VAL A 1 293 ? -16.969 -29.297 -24.797 1 94.88 293 VAL A N 1
ATOM 2387 C CA . VAL A 1 293 ? -17.75 -30.391 -24.219 1 94.88 293 VAL A CA 1
ATOM 2388 C C . VAL A 1 293 ? -18.781 -30.891 -25.234 1 94.88 293 VAL A C 1
ATOM 2390 O O . VAL A 1 293 ? -19.062 -30.203 -26.219 1 94.88 293 VAL A O 1
ATOM 2393 N N . SER A 1 294 ? -19.219 -32.094 -24.984 1 93.69 294 SER A N 1
ATOM 2394 C CA . SER A 1 294 ? -20.266 -32.688 -25.812 1 93.69 294 SER A CA 1
ATOM 2395 C C . SER A 1 294 ? -21.422 -33.188 -24.953 1 93.69 294 SER A C 1
ATOM 2397 O O . SER A 1 294 ? -21.234 -34.062 -24.094 1 93.69 294 SER A O 1
ATOM 2399 N N . PRO A 1 295 ? -22.641 -32.719 -25.266 1 92.75 295 PRO A N 1
ATOM 2400 C CA . PRO A 1 295 ? -22.969 -31.688 -26.266 1 92.75 295 PRO A CA 1
ATOM 2401 C C . PRO A 1 295 ? -22.531 -30.281 -25.859 1 92.75 295 PRO A C 1
ATOM 2403 O O . PRO A 1 295 ? -22.297 -30.031 -24.672 1 92.75 295 PRO A O 1
ATOM 2406 N N . LYS A 1 296 ? -22.484 -29.484 -26.922 1 94.25 296 LYS A N 1
ATOM 2407 C CA . LYS A 1 296 ? -22.188 -28.078 -26.641 1 94.25 296 LYS A CA 1
ATOM 2408 C C . LYS A 1 296 ? -23.281 -27.453 -25.766 1 94.25 296 LYS A C 1
ATOM 2410 O O . LYS A 1 296 ? -24.438 -27.859 -25.844 1 94.25 296 LYS A O 1
ATOM 2415 N N . VAL A 1 297 ? -22.875 -26.484 -24.953 1 96.69 297 VAL A N 1
ATOM 2416 C CA . VAL A 1 297 ? -23.859 -25.859 -24.062 1 96.69 297 VAL A CA 1
ATOM 2417 C C . VAL A 1 297 ? -24.141 -24.438 -24.547 1 96.69 297 VAL A C 1
ATOM 2419 O O . VAL A 1 297 ? -23.328 -23.828 -25.234 1 96.69 297 VAL A O 1
ATOM 2422 N N . ASP A 1 298 ? -25.297 -23.891 -24.125 1 97.25 298 ASP A N 1
ATOM 2423 C CA . ASP A 1 298 ? -25.703 -22.547 -24.516 1 97.25 298 ASP A CA 1
ATOM 2424 C C . ASP A 1 298 ? -24.938 -21.5 -23.703 1 97.25 298 ASP A C 1
ATOM 2426 O O . ASP A 1 298 ? -24.516 -21.766 -22.578 1 97.25 298 ASP A O 1
ATOM 2430 N N . ILE A 1 299 ? -24.75 -20.391 -24.312 1 97.12 299 ILE A N 1
ATOM 2431 C CA . ILE A 1 299 ? -24.141 -19.234 -23.656 1 97.12 299 ILE A CA 1
ATOM 2432 C C . ILE A 1 299 ? -25.188 -18.125 -23.5 1 97.12 299 ILE A C 1
ATOM 2434 O O . ILE A 1 299 ? -25.828 -17.734 -24.469 1 97.12 299 ILE A O 1
ATOM 2438 N N . ILE A 1 300 ? -25.375 -17.656 -22.281 1 96.5 300 ILE A N 1
ATOM 2439 C CA . ILE A 1 300 ? -26.328 -16.594 -21.984 1 96.5 300 ILE A CA 1
ATOM 2440 C C . ILE A 1 300 ? -25.578 -15.336 -21.531 1 96.5 300 ILE A C 1
ATOM 2442 O O . ILE A 1 300 ? -24.859 -15.367 -20.531 1 96.5 300 ILE A O 1
ATOM 2446 N N . ILE A 1 301 ? -25.75 -14.273 -22.266 1 93.94 301 ILE A N 1
ATOM 2447 C CA . ILE A 1 301 ? -25.172 -12.984 -21.906 1 93.94 301 ILE A CA 1
ATOM 2448 C C . ILE A 1 301 ? -26.203 -12.141 -21.172 1 93.94 301 ILE A C 1
ATOM 2450 O O . ILE A 1 301 ? -27.234 -11.789 -21.75 1 93.94 301 ILE A O 1
ATOM 2454 N N . LYS A 1 302 ? -25.922 -11.703 -19.953 1 92 302 LYS A N 1
ATOM 2455 C CA . LYS A 1 302 ? -26.938 -11.062 -19.125 1 92 302 LYS A CA 1
ATOM 2456 C C . LYS A 1 302 ? -27 -9.562 -19.391 1 92 302 LYS A C 1
ATOM 2458 O O . LYS A 1 302 ? -28.062 -8.961 -19.359 1 92 302 LYS A O 1
ATOM 2463 N N . LYS A 1 303 ? -25.859 -8.945 -19.5 1 86.38 303 LYS A N 1
ATOM 2464 C CA . LYS A 1 303 ? -25.828 -7.516 -19.781 1 86.38 303 LYS A CA 1
ATOM 2465 C C . LYS A 1 303 ? -25.781 -7.246 -21.281 1 86.38 303 LYS A C 1
ATOM 2467 O O . LYS A 1 303 ? -24.859 -7.691 -21.969 1 86.38 303 LYS A O 1
ATOM 2472 N N . SER A 1 304 ? -26.688 -6.477 -21.703 1 80.62 304 SER A N 1
ATOM 2473 C CA . SER A 1 304 ? -26.781 -6.238 -23.141 1 80.62 304 SER A CA 1
ATOM 2474 C C . SER A 1 304 ? -26.047 -4.957 -23.531 1 80.62 304 SER A C 1
ATOM 2476 O O . SER A 1 304 ? -25.531 -4.848 -24.641 1 80.62 304 SER A O 1
ATOM 2478 N N . LYS A 1 305 ? -26 -4.051 -22.547 1 77.38 305 LYS A N 1
ATOM 2479 C CA . LYS A 1 305 ? -25.344 -2.787 -22.875 1 77.38 305 LYS A CA 1
ATOM 2480 C C . LYS A 1 305 ? -23.828 -2.918 -22.828 1 77.38 305 LYS A C 1
ATOM 2482 O O . LYS A 1 305 ? -23.281 -3.42 -21.844 1 77.38 305 LYS A O 1
ATOM 2487 N N . ILE A 1 306 ? -23.281 -2.457 -23.922 1 76.75 306 ILE A N 1
ATOM 2488 C CA . ILE A 1 306 ? -21.828 -2.521 -24.031 1 76.75 306 ILE A CA 1
ATOM 2489 C C . ILE A 1 306 ? -21.203 -1.376 -23.234 1 76.75 306 ILE A C 1
ATOM 2491 O O . ILE A 1 306 ? -21.625 -0.223 -23.359 1 76.75 306 ILE A O 1
ATOM 2495 N N . ASP A 1 307 ? -20.234 -1.731 -22.375 1 78.38 307 ASP A N 1
ATOM 2496 C CA . ASP A 1 307 ? -19.531 -0.713 -21.609 1 78.38 307 ASP A CA 1
ATOM 2497 C C . ASP A 1 307 ? -18.625 0.122 -22.516 1 78.38 307 ASP A C 1
ATOM 2499 O O . ASP A 1 307 ? -18.094 -0.384 -23.5 1 78.38 307 ASP A O 1
ATOM 2503 N N . ASP A 1 308 ? -18.484 1.346 -22.109 1 79.31 308 ASP A N 1
ATOM 2504 C CA . ASP A 1 308 ? -17.688 2.266 -22.922 1 79.31 308 ASP A CA 1
ATOM 2505 C C . ASP A 1 308 ? -16.203 1.884 -22.875 1 79.31 308 ASP A C 1
ATOM 2507 O O . ASP A 1 308 ? -15.492 2.051 -23.875 1 79.31 308 ASP A O 1
ATOM 2511 N N . ASN A 1 309 ? -15.836 1.464 -21.766 1 83.12 309 ASN A N 1
ATOM 2512 C CA . ASN A 1 309 ? -14.438 1.075 -21.641 1 83.12 309 ASN A CA 1
ATOM 2513 C C . ASN A 1 309 ? -14.289 -0.424 -21.391 1 83.12 309 ASN A C 1
ATOM 2515 O O . ASN A 1 309 ? -14.898 -0.971 -20.469 1 83.12 309 ASN A O 1
ATOM 2519 N N . VAL A 1 310 ? -13.539 -1.007 -22.281 1 86.25 310 VAL A N 1
ATOM 2520 C CA . VAL A 1 310 ? -13.289 -2.439 -22.172 1 86.25 310 VAL A CA 1
ATOM 2521 C C . VAL A 1 310 ? -12.211 -2.691 -21.109 1 86.25 310 VAL A C 1
ATOM 2523 O O . VAL A 1 310 ? -11.102 -2.174 -21.219 1 86.25 310 VAL A O 1
ATOM 2526 N N . ASP A 1 311 ? -12.516 -3.449 -20.141 1 89.38 311 ASP A N 1
ATOM 2527 C CA . ASP A 1 311 ? -11.57 -3.82 -19.094 1 89.38 311 ASP A CA 1
ATOM 2528 C C . ASP A 1 311 ? -10.57 -4.855 -19.609 1 89.38 311 ASP A C 1
ATOM 2530 O O . ASP A 1 311 ? -10.961 -5.863 -20.203 1 89.38 311 ASP A O 1
ATOM 2534 N N . LYS A 1 312 ? -9.297 -4.551 -19.516 1 93.31 312 LYS A N 1
ATOM 2535 C CA . LYS A 1 312 ? -8.227 -5.449 -19.938 1 93.31 312 LYS A CA 1
ATOM 2536 C C . LYS A 1 312 ? -7.383 -5.898 -18.75 1 93.31 312 LYS A C 1
ATOM 2538 O O . LYS A 1 312 ? -7.211 -5.145 -17.797 1 93.31 312 LYS A O 1
ATOM 2543 N N . TYR A 1 313 ? -6.879 -7.094 -18.781 1 94.5 313 TYR A N 1
ATOM 2544 C CA . TYR A 1 313 ? -5.973 -7.648 -17.781 1 94.5 313 TYR A CA 1
ATOM 2545 C C . TYR A 1 313 ? -4.953 -8.578 -18.422 1 94.5 313 TYR A C 1
ATOM 2547 O O . TYR A 1 313 ? -5.102 -9.805 -18.375 1 94.5 313 TYR A O 1
ATOM 2555 N N . ILE A 1 314 ? -3.906 -7.949 -19.062 1 97 314 ILE A N 1
ATOM 2556 C CA . ILE A 1 314 ? -2.924 -8.672 -19.859 1 97 314 ILE A CA 1
ATOM 2557 C C . ILE A 1 314 ? -1.515 -8.227 -19.484 1 97 314 ILE A C 1
ATOM 2559 O O . ILE A 1 314 ? -1.186 -7.043 -19.562 1 97 314 ILE A O 1
ATOM 2563 N N . PRO A 1 315 ? -0.666 -9.141 -19.078 1 97.94 315 PRO A N 1
ATOM 2564 C CA . PRO A 1 315 ? 0.708 -8.773 -18.719 1 97.94 315 PRO A CA 1
ATOM 2565 C C . PRO A 1 315 ? 1.634 -8.711 -19.938 1 97.94 315 PRO A C 1
ATOM 2567 O O . PRO A 1 315 ? 1.404 -9.406 -20.922 1 97.94 315 PRO A O 1
ATOM 2570 N N . SER A 1 316 ? 2.629 -7.812 -19.875 1 98.25 316 SER A N 1
ATOM 2571 C CA . SER A 1 316 ? 3.82 -8.008 -20.688 1 98.25 316 SER A CA 1
ATOM 2572 C C . SER A 1 316 ? 4.781 -9 -20.047 1 98.25 316 SER A C 1
ATOM 2574 O O . SER A 1 316 ? 5.105 -8.867 -18.859 1 98.25 316 SER A O 1
ATOM 2576 N N . VAL A 1 317 ? 5.188 -9.992 -20.797 1 98.5 317 VAL A N 1
ATOM 2577 C CA . VAL A 1 317 ? 6.062 -10.992 -20.203 1 98.5 317 VAL A CA 1
ATOM 2578 C C . VAL A 1 317 ? 7.402 -11.016 -20.938 1 98.5 317 VAL A C 1
ATOM 2580 O O . VAL A 1 317 ? 8.086 -12.039 -20.969 1 98.5 317 VAL A O 1
ATOM 2583 N N . GLU A 1 318 ? 7.719 -9.891 -21.5 1 98 318 GLU A N 1
ATOM 2584 C CA . GLU A 1 318 ? 8.984 -9.742 -22.219 1 98 318 GLU A CA 1
ATOM 2585 C C . GLU A 1 318 ? 10.172 -10 -21.297 1 98 318 GLU A C 1
A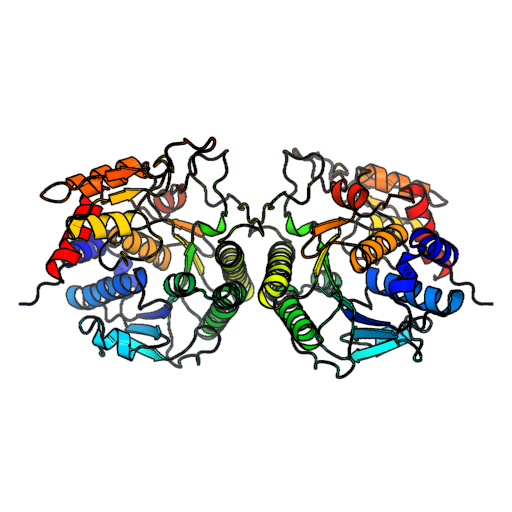TOM 2587 O O . GLU A 1 318 ? 11.125 -10.68 -21.688 1 98 318 GLU A O 1
ATOM 2592 N N . LYS A 1 319 ? 10.148 -9.508 -20.141 1 98.25 319 LYS A N 1
ATOM 2593 C CA . LYS A 1 319 ? 11.266 -9.586 -19.203 1 98.25 319 LYS A CA 1
ATOM 2594 C C . LYS A 1 319 ? 11.586 -11.031 -18.844 1 98.25 319 LYS A C 1
ATOM 2596 O O . LYS A 1 319 ? 12.742 -11.453 -18.938 1 98.25 319 LYS A O 1
ATOM 2601 N N . ILE A 1 320 ? 10.586 -11.797 -18.422 1 98.75 320 ILE A N 1
ATOM 2602 C CA . ILE A 1 320 ? 10.844 -13.164 -17.984 1 98.75 320 ILE A CA 1
ATOM 2603 C C . ILE A 1 320 ? 11.266 -14.016 -19.172 1 98.75 320 ILE A C 1
ATOM 2605 O O . ILE A 1 320 ? 12.125 -14.898 -19.047 1 98.75 320 ILE A O 1
ATOM 2609 N N . LYS A 1 321 ? 10.688 -13.812 -20.328 1 98.38 321 LYS A N 1
ATOM 2610 C CA . LYS A 1 321 ? 11.078 -14.555 -21.516 1 98.38 321 LYS A CA 1
ATOM 2611 C C . LYS A 1 321 ? 12.531 -14.289 -21.891 1 98.38 321 LYS A C 1
ATOM 2613 O O . LYS A 1 321 ? 13.281 -15.219 -22.188 1 98.38 321 LYS A O 1
ATOM 2618 N N . SER A 1 322 ? 12.922 -13.031 -21.781 1 98.12 322 SER A N 1
ATOM 2619 C CA . SER A 1 322 ? 14.266 -12.648 -22.172 1 98.12 322 SER A CA 1
ATOM 2620 C C . SER A 1 322 ? 15.297 -13.078 -21.141 1 98.12 322 SER A C 1
ATOM 2622 O O . SER A 1 322 ? 16.391 -13.539 -21.484 1 98.12 322 SER A O 1
ATOM 2624 N N . GLU A 1 323 ? 14.977 -12.992 -19.859 1 98.25 323 GLU A N 1
ATOM 2625 C CA . GLU A 1 323 ? 15.969 -13.195 -18.797 1 98.25 323 GLU A CA 1
ATOM 2626 C C . GLU A 1 323 ? 16.031 -14.664 -18.375 1 98.25 323 GLU A C 1
ATOM 2628 O O . GLU A 1 323 ? 17.078 -15.141 -17.938 1 98.25 323 GLU A O 1
ATOM 2633 N N . LEU A 1 324 ? 14.883 -15.383 -18.5 1 98.31 324 LEU A N 1
ATOM 2634 C CA . LEU A 1 324 ? 14.844 -16.719 -17.906 1 98.31 324 LEU A CA 1
ATOM 2635 C C . LEU A 1 324 ? 14.516 -17.766 -18.969 1 98.31 324 LEU A C 1
ATOM 2637 O O . LEU A 1 324 ? 14.383 -18.953 -18.641 1 98.31 324 LEU A O 1
ATOM 2641 N N . ASN A 1 325 ? 14.359 -17.391 -20.203 1 96.69 325 ASN A N 1
ATOM 2642 C CA . ASN A 1 325 ? 14.164 -18.266 -21.359 1 96.69 325 ASN A CA 1
ATOM 2643 C C . ASN A 1 325 ? 12.969 -19.203 -21.141 1 96.69 325 ASN A C 1
ATOM 2645 O O . ASN A 1 325 ? 13.094 -20.422 -21.266 1 96.69 325 ASN A O 1
ATOM 2649 N N . VAL A 1 326 ? 11.836 -18.609 -20.797 1 97.75 326 VAL A N 1
ATOM 2650 C CA . VAL A 1 326 ? 10.586 -19.344 -20.688 1 97.75 326 VAL A CA 1
ATOM 2651 C C . VAL A 1 326 ? 9.656 -18.969 -21.844 1 97.75 326 VAL A C 1
ATOM 2653 O O . VAL A 1 326 ? 9.898 -18 -22.547 1 97.75 326 VAL A O 1
ATOM 2656 N N . ASP A 1 327 ? 8.625 -19.797 -22.016 1 97.31 327 ASP A N 1
ATOM 2657 C CA . ASP A 1 327 ? 7.648 -19.547 -23.062 1 97.31 327 ASP A CA 1
ATOM 2658 C C . ASP A 1 327 ? 6.262 -20.031 -22.656 1 97.31 327 ASP A C 1
ATOM 2660 O O . ASP A 1 327 ? 6.098 -20.641 -21.594 1 97.31 327 ASP A O 1
ATOM 2664 N N . GLU A 1 328 ? 5.297 -19.625 -23.422 1 97.69 328 GLU A N 1
ATOM 2665 C CA . GLU A 1 328 ? 3.957 -20.203 -23.328 1 97.69 328 GLU A CA 1
ATOM 2666 C C . GLU A 1 328 ? 3.836 -21.469 -24.172 1 97.69 328 GLU A C 1
ATOM 2668 O O . GLU A 1 328 ? 3.883 -21.406 -25.406 1 97.69 328 GLU A O 1
ATOM 2673 N N . TYR A 1 329 ? 3.623 -22.578 -23.531 1 97.62 329 TYR A N 1
ATOM 2674 C CA . TYR A 1 329 ? 3.729 -23.844 -24.234 1 97.62 329 TYR A CA 1
ATOM 2675 C C . TYR A 1 329 ? 2.348 -24.406 -24.547 1 97.62 329 TYR A C 1
ATOM 2677 O O . TYR A 1 329 ? 2.207 -25.266 -25.422 1 97.62 329 TYR A O 1
ATOM 2685 N N . THR A 1 330 ? 1.387 -24 -23.812 1 98.19 330 THR A N 1
ATOM 2686 C CA . THR A 1 330 ? 0.061 -24.594 -23.906 1 98.19 330 THR A CA 1
ATOM 2687 C C . THR A 1 330 ? -0.96 -23.578 -24.406 1 98.19 330 THR A C 1
ATOM 2689 O O . THR A 1 330 ? -1.119 -22.516 -23.812 1 98.19 330 THR A O 1
ATOM 2692 N N . ASP A 1 331 ? -1.691 -23.906 -25.438 1 97.44 331 ASP A N 1
ATOM 2693 C CA . ASP A 1 331 ? -2.672 -22.969 -25.969 1 97.44 331 ASP A CA 1
ATOM 2694 C C . ASP A 1 331 ? -3.982 -23.031 -25.188 1 97.44 331 ASP A C 1
ATOM 2696 O O . ASP A 1 331 ? -4.176 -23.922 -24.359 1 97.44 331 ASP A O 1
ATOM 2700 N N . ILE A 1 332 ? -4.891 -22.109 -25.516 1 98.06 332 ILE A N 1
ATOM 2701 C CA . ILE A 1 332 ? -6.098 -21.891 -24.719 1 98.06 332 ILE A CA 1
ATOM 2702 C C . ILE A 1 332 ? -7.012 -23.109 -24.828 1 98.06 332 ILE A C 1
ATOM 2704 O O . ILE A 1 332 ? -7.629 -23.531 -23.844 1 98.06 332 ILE A O 1
ATOM 2708 N N . TYR A 1 333 ? -7.094 -23.688 -25.984 1 97.56 333 TYR A N 1
ATOM 2709 C CA . TYR A 1 333 ? -7.945 -24.859 -26.156 1 97.56 333 TYR A CA 1
ATOM 2710 C C . TYR A 1 333 ? -7.434 -26.031 -25.344 1 97.56 333 TYR A C 1
ATOM 2712 O O . TYR A 1 333 ? -8.203 -26.703 -24.656 1 97.56 333 TYR A O 1
ATOM 2720 N N . THR A 1 334 ? -6.113 -26.266 -25.438 1 97.94 334 THR A N 1
ATOM 2721 C CA . THR A 1 334 ? -5.477 -27.391 -24.766 1 97.94 334 THR A CA 1
ATOM 2722 C C . THR A 1 334 ? -5.602 -27.25 -23.25 1 97.94 334 THR A C 1
ATOM 2724 O O . THR A 1 334 ? -5.906 -28.234 -22.562 1 97.94 334 THR A O 1
ATOM 2727 N N . LEU A 1 335 ? -5.328 -26.031 -22.734 1 97.94 335 LEU A N 1
ATOM 2728 C CA . LEU A 1 335 ? -5.383 -25.891 -21.281 1 97.94 335 LEU A CA 1
ATOM 2729 C C . LEU A 1 335 ? -6.805 -26.078 -20.766 1 97.94 335 LEU A C 1
ATOM 2731 O O . LEU A 1 335 ? -7.008 -26.625 -19.688 1 97.94 335 LEU A O 1
ATOM 2735 N N . ILE A 1 336 ? -7.844 -25.672 -21.547 1 97.75 336 ILE A N 1
ATOM 2736 C CA . ILE A 1 336 ? -9.234 -25.859 -21.156 1 97.75 336 ILE A CA 1
ATOM 2737 C C . ILE A 1 336 ? -9.586 -27.344 -21.188 1 97.75 336 ILE A C 1
ATOM 2739 O O . ILE A 1 336 ? -10.164 -27.859 -20.219 1 97.75 336 ILE A O 1
ATOM 2743 N N . MET A 1 337 ? -9.148 -28.031 -22.172 1 97 337 MET A N 1
ATOM 2744 C CA . MET A 1 337 ? -9.438 -29.453 -22.328 1 97 337 MET A CA 1
ATOM 2745 C C . MET A 1 337 ? -8.789 -30.266 -21.203 1 97 337 MET A C 1
ATOM 2747 O O . MET A 1 337 ? -9.414 -31.172 -20.641 1 97 337 MET A O 1
ATOM 2751 N N . LYS A 1 338 ? -7.559 -29.938 -20.891 1 97 338 LYS A N 1
ATOM 2752 C CA . LYS A 1 338 ? -6.859 -30.625 -19.812 1 97 338 LYS A CA 1
ATOM 2753 C C . LYS A 1 338 ? -7.559 -30.406 -18.469 1 97 338 LYS A C 1
ATOM 2755 O O . LYS A 1 338 ? -7.625 -31.312 -17.641 1 97 338 LYS A O 1
ATOM 2760 N N . THR A 1 339 ? -8.055 -29.203 -18.297 1 97.44 339 THR A N 1
ATOM 2761 C CA . THR A 1 339 ? -8.758 -28.891 -17.062 1 97.44 339 THR A CA 1
ATOM 2762 C C . THR A 1 339 ? -10.078 -29.656 -16.984 1 97.44 339 THR A C 1
ATOM 2764 O O . THR A 1 339 ? -10.398 -30.234 -15.945 1 97.44 339 THR A O 1
ATOM 2767 N N . ILE A 1 340 ? -10.82 -29.688 -18.094 1 96.38 340 ILE A N 1
ATOM 2768 C CA . ILE A 1 340 ? -12.086 -30.406 -18.172 1 96.38 340 ILE A CA 1
ATOM 2769 C C . ILE A 1 340 ? -11.852 -31.891 -17.891 1 96.38 340 ILE A C 1
ATOM 2771 O O . ILE A 1 340 ? -12.562 -32.5 -17.094 1 96.38 340 ILE A O 1
ATOM 2775 N N . ARG A 1 341 ? -10.859 -32.469 -18.516 1 95.19 341 ARG A N 1
ATOM 2776 C CA . ARG A 1 341 ? -10.547 -33.875 -18.359 1 95.19 341 ARG A CA 1
ATOM 2777 C C . ARG A 1 341 ? -10.219 -34.188 -16.906 1 95.19 341 ARG A C 1
ATOM 2779 O O . ARG A 1 341 ? -10.648 -35.219 -16.391 1 95.19 341 ARG A O 1
ATOM 2786 N N . PHE A 1 342 ? -9.453 -33.344 -16.281 1 95.62 342 PHE A N 1
ATOM 2787 C CA . PHE A 1 342 ? -9.07 -33.531 -14.883 1 95.62 342 PHE A CA 1
ATOM 2788 C C . PHE A 1 342 ? -10.305 -33.625 -13.992 1 95.62 342 PHE A C 1
ATOM 2790 O O . PHE A 1 342 ? -10.383 -34.5 -13.133 1 95.62 342 PHE A O 1
ATOM 2797 N N . TYR A 1 343 ? -11.305 -32.812 -14.195 1 94 343 TYR A N 1
ATOM 2798 C CA . TYR A 1 343 ? -12.477 -32.781 -13.328 1 94 343 TYR A CA 1
ATOM 2799 C C . TYR A 1 343 ? -13.492 -33.844 -13.719 1 94 343 TYR A C 1
ATOM 2801 O O . TYR A 1 343 ? -14.266 -34.312 -12.875 1 94 343 TYR A O 1
ATOM 2809 N N . LYS A 1 344 ? -13.445 -34.281 -14.953 1 90.88 344 LYS A N 1
ATOM 2810 C CA . LYS A 1 344 ? -14.32 -35.344 -15.367 1 90.88 344 LYS A CA 1
ATOM 2811 C C . LYS A 1 344 ? -13.828 -36.688 -14.82 1 90.88 344 LYS A C 1
ATOM 2813 O O . LYS A 1 344 ? -14.633 -37.594 -14.539 1 90.88 344 LYS A O 1
ATOM 2818 N N . GLU A 1 345 ? -12.531 -36.812 -14.758 1 85.38 345 GLU A N 1
ATOM 2819 C CA . GLU A 1 345 ? -11.961 -38.062 -14.273 1 85.38 345 GLU A CA 1
ATOM 2820 C C . GLU A 1 345 ? -12.062 -38.188 -12.75 1 85.38 345 GLU A C 1
ATOM 2822 O O . GLU A 1 345 ? -12.07 -39.281 -12.203 1 85.38 345 GLU A O 1
ATOM 2827 N N . ARG A 1 346 ? -12.039 -37.156 -11.977 1 74 346 ARG A N 1
ATOM 2828 C CA . ARG A 1 346 ? -12.102 -37.156 -10.516 1 74 346 ARG A CA 1
ATOM 2829 C C . ARG A 1 346 ? -13.547 -37.188 -10.031 1 74 346 ARG A C 1
ATOM 2831 O O . ARG A 1 346 ? -13.812 -37.406 -8.852 1 74 346 ARG A O 1
ATOM 2838 N N . GLY A 1 347 ? -14.492 -36.812 -10.875 1 54.41 347 GLY A N 1
ATOM 2839 C CA . GLY A 1 347 ? -15.898 -36.938 -10.539 1 54.41 347 GLY A CA 1
ATOM 2840 C C . GLY A 1 347 ? -16.484 -38.312 -10.844 1 54.41 347 GLY A C 1
ATOM 2841 O O . GLY A 1 347 ? -15.891 -39.062 -11.602 1 54.41 347 GLY A O 1
ATOM 2842 N N . MET B 1 1 ? 4.629 41.531 29.766 1 41.53 1 MET B N 1
ATOM 2843 C CA . MET B 1 1 ? 3.693 40.438 29.547 1 41.53 1 MET B CA 1
ATOM 2844 C C . MET B 1 1 ? 4.121 39.594 28.344 1 41.53 1 MET B C 1
ATOM 2846 O O . MET B 1 1 ? 4.43 40.125 27.281 1 41.53 1 MET B O 1
ATOM 2850 N N . TYR B 1 2 ? 4.535 38.344 28.531 1 54.09 2 TYR B N 1
ATOM 2851 C CA . TYR B 1 2 ? 4.965 37.5 27.422 1 54.09 2 TYR B CA 1
ATOM 2852 C C . TYR B 1 2 ? 3.908 37.469 26.312 1 54.09 2 TYR B C 1
ATOM 2854 O O . TYR B 1 2 ? 2.736 37.188 26.594 1 54.09 2 TYR B O 1
ATOM 2862 N N . LYS B 1 3 ? 4.16 38.188 25.25 1 71.75 3 LYS B N 1
ATOM 2863 C CA . LYS B 1 3 ? 3.225 38.156 24.125 1 71.75 3 LYS B CA 1
ATOM 2864 C C . LYS B 1 3 ? 3.49 36.969 23.219 1 71.75 3 LYS B C 1
ATOM 2866 O O . LYS B 1 3 ? 4.605 36.812 22.719 1 71.75 3 LYS B O 1
ATOM 2871 N N . ASN B 1 4 ? 2.551 36.031 23.219 1 85.69 4 ASN B N 1
ATOM 2872 C CA . ASN B 1 4 ? 2.609 34.938 22.281 1 85.69 4 ASN B CA 1
ATOM 2873 C C . ASN B 1 4 ? 2.85 35.406 20.859 1 85.69 4 ASN B C 1
ATOM 2875 O O . ASN B 1 4 ? 2.041 36.156 20.312 1 85.69 4 ASN B O 1
ATOM 2879 N N . PRO B 1 5 ? 4.016 35.156 20.359 1 89.31 5 PRO B N 1
ATOM 2880 C CA . PRO B 1 5 ? 4.344 35.625 19.016 1 89.31 5 PRO B CA 1
ATOM 2881 C C . PRO B 1 5 ? 3.332 35.188 17.953 1 89.31 5 PRO B C 1
ATOM 2883 O O . PRO B 1 5 ? 3.303 35.75 16.859 1 89.31 5 PRO B O 1
ATOM 2886 N N . LEU B 1 6 ? 2.461 34.25 18.328 1 95.56 6 LEU B N 1
ATOM 2887 C CA . LEU B 1 6 ? 1.503 33.719 17.375 1 95.56 6 LEU B CA 1
ATOM 2888 C C . LEU B 1 6 ? 0.112 34.312 17.609 1 95.56 6 LEU B C 1
ATOM 2890 O O . LEU B 1 6 ? -0.856 33.906 16.969 1 95.56 6 LEU B O 1
ATOM 2894 N N . SER B 1 7 ? -0.043 35.281 18.484 1 95.31 7 SER B N 1
ATOM 2895 C CA . SER B 1 7 ? -1.344 35.781 18.922 1 95.31 7 SER B CA 1
ATOM 2896 C C . SER B 1 7 ? -2.174 36.281 17.734 1 95.31 7 SER B C 1
ATOM 2898 O O . SER B 1 7 ? -3.379 36 17.672 1 95.31 7 SER B O 1
ATOM 2900 N N . GLU B 1 8 ? -1.527 36.969 16.797 1 96 8 GLU B N 1
ATOM 2901 C CA . GLU B 1 8 ? -2.244 37.469 15.633 1 96 8 GLU B CA 1
ATOM 2902 C C . GLU B 1 8 ? -2.795 36.312 14.789 1 96 8 GLU B C 1
ATOM 2904 O O . GLU B 1 8 ? -3.945 36.375 14.352 1 96 8 GLU B O 1
ATOM 2909 N N . ASP B 1 9 ? -1.973 35.344 14.531 1 98.12 9 ASP B N 1
ATOM 2910 C CA . ASP B 1 9 ? -2.396 34.188 13.781 1 98.12 9 ASP B CA 1
ATOM 2911 C C . ASP B 1 9 ? -3.502 33.438 14.516 1 98.12 9 ASP B C 1
ATOM 2913 O O . ASP B 1 9 ? -4.469 32.969 13.898 1 98.12 9 ASP B O 1
ATOM 2917 N N . LEU B 1 10 ? -3.371 33.281 15.805 1 98.19 10 LEU B N 1
ATOM 2918 C CA . LEU B 1 10 ? -4.34 32.531 16.609 1 98.19 10 LEU B CA 1
ATOM 2919 C C . LEU B 1 10 ? -5.684 33.25 16.641 1 98.19 10 LEU B C 1
ATOM 2921 O O . LEU B 1 10 ? -6.734 32.625 16.547 1 98.19 10 LEU B O 1
ATOM 2925 N N . ASP B 1 11 ? -5.668 34.625 16.734 1 97.75 11 ASP B N 1
ATOM 2926 C CA . ASP B 1 11 ? -6.895 35.406 16.641 1 97.75 11 ASP B CA 1
ATOM 2927 C C . ASP B 1 11 ? -7.578 35.188 15.297 1 97.75 11 ASP B C 1
ATOM 2929 O O . ASP B 1 11 ? -8.797 35.031 15.227 1 97.75 11 ASP B O 1
ATOM 2933 N N . PHE B 1 12 ? -6.734 35.188 14.328 1 98.25 12 PHE B N 1
ATOM 2934 C CA . PHE B 1 12 ? -7.246 35 12.977 1 98.25 12 PHE B CA 1
ATOM 2935 C C . PHE B 1 12 ? -7.883 33.625 12.82 1 98.25 12 PHE B C 1
ATOM 2937 O O . PHE B 1 12 ? -8.969 33.5 12.25 1 98.25 12 PHE B O 1
ATOM 2944 N N . ILE B 1 13 ? -7.242 32.594 13.32 1 98.56 13 ILE B N 1
ATOM 2945 C CA . ILE B 1 13 ? -7.75 31.219 13.258 1 98.56 13 ILE B CA 1
ATOM 2946 C C . ILE B 1 13 ? -9.117 31.141 13.93 1 98.56 13 ILE B C 1
ATOM 2948 O O . ILE B 1 13 ? -10.07 30.625 13.352 1 98.56 13 ILE B O 1
ATOM 2952 N N . ILE B 1 14 ? -9.211 31.672 15.125 1 97.94 14 ILE B N 1
ATOM 2953 C CA . ILE B 1 14 ? -10.453 31.625 15.891 1 97.94 14 ILE B CA 1
ATOM 2954 C C . ILE B 1 14 ? -11.555 32.344 15.125 1 97.94 14 ILE B C 1
ATOM 2956 O O . ILE B 1 14 ? -12.695 31.875 15.07 1 97.94 14 ILE B O 1
ATOM 2960 N N . LYS B 1 15 ? -11.203 33.469 14.562 1 97.56 15 LYS B N 1
ATOM 2961 C CA . LYS B 1 15 ? -12.172 34.25 13.797 1 97.56 15 LYS B CA 1
ATOM 2962 C C . LYS B 1 15 ? -12.688 33.469 12.602 1 97.56 15 LYS B C 1
ATOM 2964 O O . LYS B 1 15 ? -13.891 33.469 12.312 1 97.56 15 LYS B O 1
ATOM 2969 N N . LYS B 1 16 ? -11.812 32.781 11.898 1 97.81 16 LYS B N 1
ATOM 2970 C CA . LYS B 1 16 ? -12.18 32.062 10.68 1 97.81 16 LYS B CA 1
ATOM 2971 C C . LYS B 1 16 ? -12.945 30.797 11.008 1 97.81 16 LYS B C 1
ATOM 2973 O O . LYS B 1 16 ? -13.766 30.328 10.203 1 97.81 16 LYS B O 1
ATOM 2978 N N . LEU B 1 17 ? -12.672 30.156 12.148 1 97.12 17 LEU B N 1
ATOM 2979 C CA . LEU B 1 17 ? -13.414 28.953 12.555 1 97.12 17 LEU B CA 1
ATOM 2980 C C . LEU B 1 17 ? -14.844 29.328 12.961 1 97.12 17 LEU B C 1
ATOM 2982 O O . LEU B 1 17 ? -15.75 28.5 12.852 1 97.12 17 LEU B O 1
ATOM 2986 N N . GLU B 1 18 ? -15.008 30.562 13.328 1 90.88 18 GLU B N 1
ATOM 2987 C CA . GLU B 1 18 ? -16.328 31.094 13.656 1 90.88 18 GLU B CA 1
ATOM 2988 C C . GLU B 1 18 ? -17.047 30.219 14.68 1 90.88 18 GLU B C 1
ATOM 2990 O O . GLU B 1 18 ? -16.484 29.906 15.727 1 90.88 18 GLU B O 1
ATOM 2995 N N . LYS B 1 19 ? -18.328 29.766 14.336 1 93.56 19 LYS B N 1
ATOM 2996 C CA . LYS B 1 19 ? -19.141 29.016 15.281 1 93.56 19 LYS B CA 1
ATOM 2997 C C . LYS B 1 19 ? -18.688 27.562 15.359 1 93.56 19 LYS B C 1
ATOM 2999 O O . LYS B 1 19 ? -19.031 26.844 16.312 1 93.56 19 LYS B O 1
ATOM 3004 N N . ASP B 1 20 ? -17.828 27.156 14.484 1 97.25 20 ASP B N 1
ATOM 3005 C CA . ASP B 1 20 ? -17.422 25.75 14.422 1 97.25 20 ASP B CA 1
ATOM 3006 C C . ASP B 1 20 ? -16.609 25.359 15.648 1 97.25 20 ASP B C 1
ATOM 3008 O O . ASP B 1 20 ? -16.734 24.234 16.141 1 97.25 20 ASP B O 1
ATOM 3012 N N . ILE B 1 21 ? -15.773 26.266 16.156 1 97.62 21 ILE B N 1
ATOM 3013 C CA . ILE B 1 21 ? -14.867 25.953 17.25 1 97.62 21 ILE B CA 1
ATOM 3014 C C . ILE B 1 21 ? -15.664 25.594 18.5 1 97.62 21 ILE B C 1
ATOM 3016 O O . ILE B 1 21 ? -15.188 24.875 19.375 1 97.62 21 ILE B O 1
ATOM 3020 N N . TYR B 1 22 ? -16.906 26.062 18.609 1 98.06 22 TYR B N 1
ATOM 3021 C CA . TYR B 1 22 ? -17.734 25.828 19.781 1 98.06 22 TYR B CA 1
ATOM 3022 C C . TYR B 1 22 ? -18.219 24.391 19.828 1 98.06 22 TYR B C 1
ATOM 3024 O O . TYR B 1 22 ? -18.672 23.906 20.875 1 98.06 22 TYR B O 1
ATOM 3032 N N . LYS B 1 23 ? -18.125 23.672 18.734 1 97.88 23 LYS B N 1
ATOM 3033 C CA . LYS B 1 23 ? -18.438 22.25 18.719 1 97.88 23 LYS B CA 1
ATOM 3034 C C . LYS B 1 23 ? -17.5 21.469 19.625 1 97.88 23 LYS B C 1
ATOM 3036 O O . LYS B 1 23 ? -17.828 20.344 20.031 1 97.88 23 LYS B O 1
ATOM 3041 N N . LEU B 1 24 ? -16.375 22.094 20.016 1 98.38 24 LEU B N 1
ATOM 3042 C CA . LEU B 1 24 ? -15.375 21.422 20.828 1 98.38 24 LEU B CA 1
ATOM 3043 C C . LEU B 1 24 ? -15.547 21.766 22.297 1 98.38 24 LEU B C 1
ATOM 3045 O O . LEU B 1 24 ? -14.781 21.312 23.156 1 98.38 24 LEU B O 1
ATOM 3049 N N . LYS B 1 25 ? -16.594 22.594 22.625 1 98.44 25 LYS B N 1
ATOM 3050 C CA . LYS B 1 25 ? -16.812 22.969 24.016 1 98.44 25 LYS B CA 1
ATOM 3051 C C . LYS B 1 25 ? -17.016 21.734 24.906 1 98.44 25 LYS B C 1
ATOM 3053 O O . LYS B 1 25 ? -17.844 20.875 24.609 1 98.44 25 LYS B O 1
ATOM 3058 N N . ASN B 1 26 ? -16.234 21.594 25.891 1 98.19 26 ASN B N 1
ATOM 3059 C CA . ASN B 1 26 ? -16.266 20.531 26.906 1 98.19 26 ASN B CA 1
ATOM 3060 C C . ASN B 1 26 ? -15.922 19.172 26.297 1 98.19 26 ASN B C 1
ATOM 3062 O O . ASN B 1 26 ? -16.297 18.141 26.844 1 98.19 26 ASN B O 1
ATOM 3066 N N . GLU B 1 27 ? -15.305 19.156 25.109 1 97.88 27 GLU B N 1
ATOM 3067 C CA . GLU B 1 27 ? -14.953 17.906 24.469 1 97.88 27 GLU B CA 1
ATOM 3068 C C . GLU B 1 27 ? -13.523 17.484 24.797 1 97.88 27 GLU B C 1
ATOM 3070 O O . GLU B 1 27 ? -12.711 18.328 25.203 1 97.88 27 GLU B O 1
ATOM 3075 N N . ASN B 1 28 ? -13.234 16.203 24.672 1 97.75 28 ASN B N 1
ATOM 3076 C CA . ASN B 1 28 ? -11.891 15.633 24.781 1 97.75 28 ASN B CA 1
ATOM 3077 C C . ASN B 1 28 ? -11.352 15.234 23.406 1 97.75 28 ASN B C 1
ATOM 3079 O O . ASN B 1 28 ? -12.008 14.5 22.656 1 97.75 28 ASN B O 1
ATOM 3083 N N . ILE B 1 29 ? -10.148 15.727 23.109 1 98.31 29 ILE B N 1
ATOM 3084 C CA . ILE B 1 29 ? -9.5 15.445 21.844 1 98.31 29 ILE B CA 1
ATOM 3085 C C . ILE B 1 29 ? -8.203 14.688 22.078 1 98.31 29 ILE B C 1
ATOM 3087 O O . ILE B 1 29 ? -7.375 15.102 22.891 1 98.31 29 ILE B O 1
ATOM 3091 N N . PHE B 1 30 ? -8.039 13.531 21.422 1 98.38 30 PHE B N 1
ATOM 3092 C CA . PHE B 1 30 ? -6.793 12.773 21.469 1 98.38 30 PHE B CA 1
ATOM 3093 C C . PHE B 1 30 ? -5.953 13.047 20.234 1 98.38 30 PHE B C 1
ATOM 3095 O O . PHE B 1 30 ? -6.434 12.898 19.109 1 98.38 30 PHE B O 1
ATOM 3102 N N . ILE B 1 31 ? -4.703 13.453 20.438 1 98.44 31 ILE B N 1
ATOM 3103 C CA . ILE B 1 31 ? -3.84 13.805 19.328 1 98.44 31 ILE B CA 1
ATOM 3104 C C . ILE B 1 31 ? -2.566 12.969 19.359 1 98.44 31 ILE B C 1
ATOM 3106 O O . ILE B 1 31 ? -1.874 12.93 20.391 1 98.44 31 ILE B O 1
ATOM 3110 N N . THR B 1 32 ? -2.311 12.219 18.297 1 98.12 32 THR B N 1
ATOM 3111 C CA . THR B 1 32 ? -0.959 11.727 18.062 1 98.12 32 THR B CA 1
ATOM 3112 C C . THR B 1 32 ? -0.206 12.648 17.109 1 98.12 32 THR B C 1
ATOM 3114 O O . THR B 1 32 ? -0.817 13.336 16.281 1 98.12 32 THR B O 1
ATOM 3117 N N . GLY B 1 33 ? 1.104 12.711 17.281 1 96.25 33 GLY B N 1
ATOM 3118 C CA . GLY B 1 33 ? 1.837 13.727 16.547 1 96.25 33 GLY B CA 1
ATOM 3119 C C . GLY B 1 33 ? 1.691 15.117 17.125 1 96.25 33 GLY B C 1
ATOM 3120 O O . GLY B 1 33 ? 1.956 16.109 16.453 1 96.25 33 GLY B O 1
ATOM 3121 N N . GLY B 1 34 ? 1.27 15.188 18.312 1 96.44 34 GLY B N 1
ATOM 3122 C CA . GLY B 1 34 ? 0.975 16.453 18.984 1 96.44 34 GLY B CA 1
ATOM 3123 C C . GLY B 1 34 ? 2.217 17.25 19.297 1 96.44 34 GLY B C 1
ATOM 3124 O O . GLY B 1 34 ? 2.125 18.453 19.609 1 96.44 34 GLY B O 1
ATOM 3125 N N . THR B 1 35 ? 3.354 16.656 19.203 1 95.31 35 THR B N 1
ATOM 3126 C CA . THR B 1 35 ? 4.602 17.344 19.516 1 95.31 35 THR B CA 1
ATOM 3127 C C . THR B 1 35 ? 5.305 17.781 18.234 1 95.31 35 THR B C 1
ATOM 3129 O O . THR B 1 35 ? 6.398 18.359 18.297 1 95.31 35 THR B O 1
ATOM 3132 N N . GLY B 1 36 ? 4.703 17.531 17.125 1 94.69 36 GLY B N 1
ATOM 3133 C CA . GLY B 1 36 ? 5.277 17.922 15.852 1 94.69 36 GLY B CA 1
ATOM 3134 C C 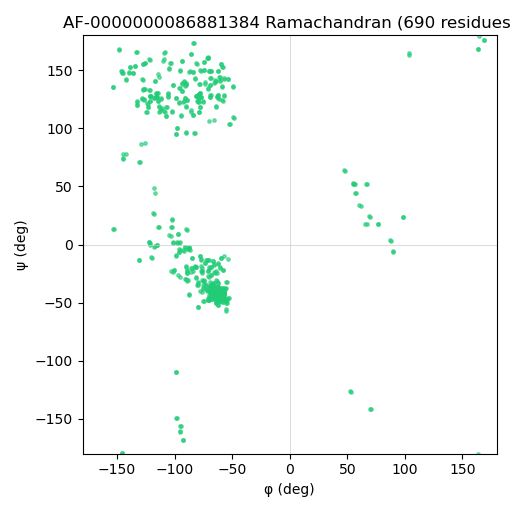. GLY B 1 36 ? 4.812 19.281 15.367 1 94.69 36 GLY B C 1
ATOM 3135 O O . GLY B 1 36 ? 4.25 20.062 16.141 1 94.69 36 GLY B O 1
ATOM 3136 N N . PHE B 1 37 ? 5.09 19.609 14.125 1 95.38 37 PHE B N 1
ATOM 3137 C CA . PHE B 1 37 ? 4.805 20.906 13.516 1 95.38 37 PHE B CA 1
ATOM 3138 C C . PHE B 1 37 ? 3.328 21.25 13.641 1 95.38 37 PHE B C 1
ATOM 3140 O O . PHE B 1 37 ? 2.973 22.234 14.281 1 95.38 37 PHE B O 1
ATOM 3147 N N . PHE B 1 38 ? 2.457 20.344 13.141 1 96.75 38 PHE B N 1
ATOM 3148 C CA . PHE B 1 38 ? 1.024 20.609 13.195 1 96.75 38 PHE B CA 1
ATOM 3149 C C . PHE B 1 38 ? 0.501 20.438 14.617 1 96.75 38 PHE B C 1
ATOM 3151 O O . PHE B 1 38 ? -0.426 21.125 15.031 1 96.75 38 PHE B O 1
ATOM 3158 N N . GLY B 1 39 ? 1.116 19.484 15.297 1 97.5 39 GLY B N 1
ATOM 3159 C CA . GLY B 1 39 ? 0.729 19.281 16.688 1 97.5 39 GLY B CA 1
ATOM 3160 C C . GLY B 1 39 ? 0.83 20.531 17.531 1 97.5 39 GLY B C 1
ATOM 3161 O O . GLY B 1 39 ? -0.106 20.875 18.25 1 97.5 39 GLY B O 1
ATOM 3162 N N . LYS B 1 40 ? 1.927 21.203 17.406 1 97.56 40 LYS B N 1
ATOM 3163 C CA . LYS B 1 40 ? 2.135 22.438 18.156 1 97.56 40 LYS B CA 1
ATOM 3164 C C . LYS B 1 40 ? 1.11 23.5 17.766 1 97.56 40 LYS B C 1
ATOM 3166 O O . LYS B 1 40 ? 0.628 24.25 18.625 1 97.56 40 LYS B O 1
ATOM 3171 N N . TRP B 1 41 ? 0.776 23.531 16.531 1 98.31 41 TRP B N 1
ATOM 3172 C CA . TRP B 1 41 ? -0.215 24.5 16.062 1 98.31 41 TRP B CA 1
ATOM 3173 C C . TRP B 1 41 ? -1.602 24.156 16.594 1 98.31 41 TRP B C 1
ATOM 3175 O O . TRP B 1 41 ? -2.385 25.047 16.938 1 98.31 41 TRP B O 1
ATOM 3185 N N . PHE B 1 42 ? -1.917 22.859 16.656 1 98.56 42 PHE B N 1
ATOM 3186 C CA . PHE B 1 42 ? -3.172 22.453 17.266 1 98.56 42 PHE B CA 1
ATOM 3187 C C . PHE B 1 42 ? -3.221 22.875 18.734 1 98.56 42 PHE B C 1
ATOM 3189 O O . PHE B 1 42 ? -4.219 23.438 19.188 1 98.56 42 PHE B O 1
ATOM 3196 N N . LEU B 1 43 ? -2.141 22.625 19.422 1 98.12 43 LEU B N 1
ATOM 3197 C CA . LEU B 1 43 ? -2.076 22.953 20.844 1 98.12 43 LEU B CA 1
ATOM 3198 C C . LEU B 1 43 ? -2.203 24.469 21.062 1 98.12 43 LEU B C 1
ATOM 3200 O O . LEU B 1 43 ? -2.98 24.906 21.906 1 98.12 43 LEU B O 1
ATOM 3204 N N . GLU B 1 44 ? -1.426 25.266 20.25 1 98 44 GLU B N 1
ATOM 3205 C CA . GLU B 1 44 ? -1.536 26.719 20.312 1 98 44 GLU B CA 1
ATOM 3206 C C . GLU B 1 44 ? -2.982 27.172 20.141 1 98 44 GLU B C 1
ATOM 3208 O O . GLU B 1 44 ? -3.486 27.984 20.906 1 98 44 GLU B O 1
ATOM 3213 N N . THR B 1 45 ? -3.621 26.625 19.188 1 98.44 45 THR B N 1
ATOM 3214 C CA . THR B 1 45 ? -4.953 27.062 18.781 1 98.44 45 THR B CA 1
ATOM 3215 C C . THR B 1 45 ? -5.988 26.688 19.844 1 98.44 45 THR B C 1
ATOM 3217 O O . THR B 1 45 ? -6.801 27.516 20.25 1 98.44 45 THR B O 1
ATOM 3220 N N . LEU B 1 46 ? -5.965 25.438 20.328 1 98.5 46 LEU B N 1
ATOM 3221 C CA . LEU B 1 46 ? -6.977 24.922 21.234 1 98.5 46 LEU B CA 1
ATOM 3222 C C . LEU B 1 46 ? -6.824 25.547 22.625 1 98.5 46 LEU B C 1
ATOM 3224 O O . LEU B 1 46 ? -7.816 25.859 23.281 1 98.5 46 LEU B O 1
ATOM 3228 N N . LEU B 1 47 ? -5.613 25.75 23.062 1 97.81 47 LEU B N 1
ATOM 3229 C CA . LEU B 1 47 ? -5.379 26.422 24.344 1 97.81 47 LEU B CA 1
ATOM 3230 C C . LEU B 1 47 ? -5.812 27.875 24.281 1 97.81 47 LEU B C 1
ATOM 3232 O O . LEU B 1 47 ? -6.387 28.406 25.25 1 97.81 47 LEU B O 1
ATOM 3236 N N . TYR B 1 48 ? -5.461 28.484 23.109 1 97.38 48 TYR B N 1
ATOM 3237 C CA . TYR B 1 48 ? -5.879 29.875 22.906 1 97.38 48 TYR B CA 1
ATOM 3238 C C . TYR B 1 48 ? -7.398 29.984 22.906 1 97.38 48 TYR B C 1
ATOM 3240 O O . TYR B 1 48 ? -7.957 30.922 23.484 1 97.38 48 TYR B O 1
ATOM 3248 N N . ALA B 1 49 ? -8.078 29.062 22.312 1 97.44 49 ALA B N 1
ATOM 3249 C CA . ALA B 1 49 ? -9.539 29.031 22.297 1 97.44 49 ALA B CA 1
ATOM 3250 C C . ALA B 1 49 ? -10.094 28.875 23.719 1 97.44 49 ALA B C 1
ATOM 3252 O O . ALA B 1 49 ? -11.094 29.5 24.062 1 97.44 49 ALA B O 1
ATOM 3253 N N . ASN B 1 50 ? -9.5 28 24.484 1 97.69 50 ASN B N 1
ATOM 3254 C CA . ASN B 1 50 ? -9.906 27.844 25.891 1 97.69 50 ASN B CA 1
ATOM 3255 C C . ASN B 1 50 ? -9.781 29.156 26.656 1 97.69 50 ASN B C 1
ATOM 3257 O O . ASN B 1 50 ? -10.664 29.5 27.438 1 97.69 50 ASN B O 1
ATOM 3261 N N . GLU B 1 51 ? -8.727 29.844 26.406 1 95.5 51 GLU B N 1
ATOM 3262 C CA . GLU B 1 51 ? -8.453 31.094 27.109 1 95.5 51 GLU B CA 1
ATOM 3263 C C . GLU B 1 51 ? -9.43 32.188 26.688 1 95.5 51 GLU B C 1
ATOM 3265 O O . GLU B 1 51 ? -9.984 32.906 27.531 1 95.5 51 GLU B O 1
ATOM 3270 N N . LYS B 1 52 ? -9.688 32.281 25.438 1 96.06 52 LYS B N 1
ATOM 3271 C CA . LYS B 1 52 ? -10.422 33.406 24.891 1 96.06 52 LYS B CA 1
ATOM 3272 C C . LYS B 1 52 ? -11.93 33.156 24.906 1 96.06 52 LYS B C 1
ATOM 3274 O O . LYS B 1 52 ? -12.719 34.094 25.047 1 96.06 52 LYS B O 1
ATOM 3279 N N . LEU B 1 53 ? -12.289 31.875 24.781 1 97.25 53 LEU B N 1
ATOM 3280 C CA . LEU B 1 53 ? -13.703 31.594 24.562 1 97.25 53 LEU B CA 1
ATOM 3281 C C . LEU B 1 53 ? -14.25 30.688 25.672 1 97.25 53 LEU B C 1
ATOM 3283 O O . LEU B 1 53 ? -15.422 30.297 25.641 1 97.25 53 LEU B O 1
ATOM 3287 N N . ASP B 1 54 ? -13.484 30.25 26.656 1 97.06 54 ASP B N 1
ATOM 3288 C CA . ASP B 1 54 ? -13.891 29.406 27.781 1 97.06 54 ASP B CA 1
ATOM 3289 C C . ASP B 1 54 ? -14.531 28.109 27.281 1 97.06 54 ASP B C 1
ATOM 3291 O O . ASP B 1 54 ? -15.641 27.766 27.688 1 97.06 54 ASP B O 1
ATOM 3295 N N . LEU B 1 55 ? -13.875 27.422 26.422 1 98 55 LEU B N 1
ATOM 3296 C CA . LEU B 1 55 ? -14.453 26.25 25.781 1 98 55 LEU B CA 1
ATOM 3297 C C . LEU B 1 55 ? -14.164 24.984 26.594 1 98 55 LEU B C 1
ATOM 3299 O O . LEU B 1 55 ? -14.82 23.969 26.391 1 98 55 LEU B O 1
ATOM 3303 N N . ASN B 1 56 ? -13.203 24.953 27.484 1 98.19 56 ASN B N 1
ATOM 3304 C CA . ASN B 1 56 ? -12.867 23.812 28.328 1 98.19 56 ASN B CA 1
ATOM 3305 C C . ASN B 1 56 ? -12.555 22.562 27.5 1 98.19 56 ASN B C 1
ATOM 3307 O O . ASN B 1 56 ? -13.094 21.484 27.766 1 98.19 56 ASN B O 1
ATOM 3311 N N . ILE B 1 57 ? -11.789 22.75 26.469 1 98.44 57 ILE B N 1
ATOM 3312 C CA . ILE B 1 57 ? -11.328 21.641 25.641 1 98.44 57 ILE B CA 1
ATOM 3313 C C . ILE B 1 57 ? -10.188 20.906 26.344 1 98.44 57 ILE B C 1
ATOM 3315 O O . ILE B 1 57 ? -9.203 21.516 26.734 1 98.44 57 ILE B O 1
ATOM 3319 N N . HIS B 1 58 ? -10.32 19.594 26.5 1 98.25 58 HIS B N 1
ATOM 3320 C CA . HIS B 1 58 ? -9.242 18.766 27.047 1 98.25 58 HIS B CA 1
ATOM 3321 C C . HIS B 1 58 ? -8.5 18.031 25.938 1 98.25 58 HIS B C 1
ATOM 3323 O O . HIS B 1 58 ? -9.117 17.516 25 1 98.25 58 HIS B O 1
ATOM 3329 N N . ILE B 1 59 ? -7.195 18.047 26.094 1 98.5 59 ILE B N 1
ATOM 3330 C CA . ILE B 1 59 ? -6.367 17.5 25.016 1 98.5 59 ILE B CA 1
ATOM 3331 C C . ILE B 1 59 ? -5.48 16.391 25.547 1 98.5 59 ILE B C 1
ATOM 3333 O O . ILE B 1 59 ? -4.699 16.594 26.484 1 98.5 59 ILE B O 1
ATOM 3337 N N . GLY B 1 60 ? -5.629 15.164 25.047 1 98 60 GLY B N 1
ATOM 3338 C CA . GLY B 1 60 ? -4.676 14.086 25.281 1 98 60 GLY B CA 1
ATOM 3339 C C . GLY B 1 60 ? -3.629 13.984 24.188 1 98 60 GLY B C 1
ATOM 3340 O O . GLY B 1 60 ? -3.955 14.008 23 1 98 60 GLY B O 1
ATOM 3341 N N . ILE B 1 61 ? -2.361 13.883 24.578 1 98.06 61 ILE B N 1
ATOM 3342 C CA . ILE B 1 61 ? -1.269 13.797 23.625 1 98.06 61 ILE B CA 1
ATOM 3343 C C . ILE B 1 61 ? -0.483 12.508 23.844 1 98.06 61 ILE B C 1
ATOM 3345 O O . ILE B 1 61 ? 0.019 12.258 24.938 1 98.06 61 ILE B O 1
ATOM 3349 N N . LEU B 1 62 ? -0.37 11.711 22.812 1 98 62 LEU B N 1
ATOM 3350 C CA . LEU B 1 62 ? 0.529 10.562 22.844 1 98 62 LEU B CA 1
ATOM 3351 C C . LEU B 1 62 ? 1.923 10.953 22.359 1 98 62 LEU B C 1
ATOM 3353 O O . LEU B 1 62 ? 2.072 11.539 21.281 1 98 62 LEU B O 1
ATOM 3357 N N . SER B 1 63 ? 2.885 10.711 23.141 1 95.69 63 SER B N 1
ATOM 3358 C CA . SER B 1 63 ? 4.262 11.047 22.797 1 95.69 63 SER B CA 1
ATOM 3359 C C . SER B 1 63 ? 5.238 10.023 23.359 1 95.69 63 SER B C 1
ATOM 3361 O O . SER B 1 63 ? 5.012 9.469 24.438 1 95.69 63 SER B O 1
ATOM 3363 N N . ARG B 1 64 ? 6.359 9.797 22.625 1 91.69 64 ARG B N 1
ATOM 3364 C CA . ARG B 1 64 ? 7.398 8.883 23.094 1 91.69 64 ARG B CA 1
ATOM 3365 C C . ARG B 1 64 ? 8.242 9.531 24.188 1 91.69 64 ARG B C 1
ATOM 3367 O O . ARG B 1 64 ? 8.82 8.828 25.016 1 91.69 64 ARG B O 1
ATOM 3374 N N . ASN B 1 65 ? 8.211 10.93 24.172 1 93.12 65 ASN B N 1
ATOM 3375 C CA . ASN B 1 65 ? 9.023 11.672 25.125 1 93.12 65 ASN B CA 1
ATOM 3376 C C . ASN B 1 65 ? 8.328 12.953 25.578 1 93.12 65 ASN B C 1
ATOM 3378 O O . ASN B 1 65 ? 8.773 14.055 25.25 1 93.12 65 ASN B O 1
ATOM 3382 N N . PRO B 1 66 ? 7.34 12.805 26.391 1 95.38 66 PRO B N 1
ATOM 3383 C CA . PRO B 1 66 ? 6.59 13.984 26.844 1 95.38 66 PRO B CA 1
ATOM 3384 C C . PRO B 1 66 ? 7.453 14.969 27.625 1 95.38 66 PRO B C 1
ATOM 3386 O O . PRO B 1 66 ? 7.27 16.188 27.5 1 95.38 66 PRO B O 1
ATOM 3389 N N . GLU B 1 67 ? 8.406 14.484 28.344 1 95.69 67 GLU B N 1
ATOM 3390 C CA . GLU B 1 67 ? 9.234 15.344 29.188 1 95.69 67 GLU B CA 1
ATOM 3391 C C . GLU B 1 67 ? 10.07 16.312 28.344 1 95.69 67 GLU B C 1
ATOM 3393 O O . GLU B 1 67 ? 10.219 17.484 28.688 1 95.69 67 GLU B O 1
ATOM 3398 N N . ARG B 1 68 ? 10.562 15.82 27.312 1 95 68 ARG B N 1
ATOM 3399 C CA . ARG B 1 68 ? 11.336 16.672 26.422 1 95 68 ARG B CA 1
ATOM 3400 C C . ARG B 1 68 ? 10.477 17.797 25.844 1 95 68 ARG B C 1
ATOM 3402 O O . ARG B 1 68 ? 10.906 18.953 25.797 1 95 68 ARG B O 1
ATOM 3409 N N . PHE B 1 69 ? 9.312 17.469 25.453 1 95.56 69 PHE B N 1
ATOM 3410 C CA . PHE B 1 69 ? 8.406 18.453 24.891 1 95.56 69 PHE B CA 1
ATOM 3411 C C . PHE B 1 69 ? 8.031 19.5 25.922 1 95.56 69 PHE B C 1
ATOM 3413 O O . PHE B 1 69 ? 8.047 20.703 25.625 1 95.56 69 PHE B O 1
ATOM 3420 N N . LYS B 1 70 ? 7.754 19.078 27.125 1 95.5 70 LYS B N 1
ATOM 3421 C CA . LYS B 1 70 ? 7.371 19.984 28.203 1 95.5 70 LYS B CA 1
ATOM 3422 C C . LYS B 1 70 ? 8.492 20.969 28.516 1 95.5 70 LYS B C 1
ATOM 3424 O O . LYS B 1 70 ? 8.234 22.125 28.812 1 95.5 70 LYS B O 1
ATOM 3429 N N . LYS B 1 71 ? 9.695 20.469 28.422 1 95.19 71 LYS B N 1
ATOM 3430 C CA . LYS B 1 71 ? 10.852 21.312 28.703 1 95.19 71 LYS B CA 1
ATOM 3431 C C . LYS B 1 71 ? 11.062 22.328 27.594 1 95.19 71 LYS B C 1
ATOM 3433 O O . LYS B 1 71 ? 11.359 23.5 27.859 1 95.19 71 LYS B O 1
ATOM 3438 N N . LEU B 1 72 ? 10.867 21.938 26.391 1 93.81 72 LEU B N 1
ATOM 3439 C CA . LEU B 1 72 ? 11.148 22.766 25.234 1 93.81 72 LEU B CA 1
ATOM 3440 C C . LEU B 1 72 ? 10.023 23.781 25 1 93.81 72 LEU B C 1
ATOM 3442 O O . LEU B 1 72 ? 10.266 24.875 24.5 1 93.81 72 LEU B O 1
ATOM 3446 N N . TYR B 1 73 ? 8.852 23.359 25.328 1 94.81 73 TYR B N 1
ATOM 3447 C CA . TYR B 1 73 ? 7.684 24.188 25.094 1 94.81 73 TYR B CA 1
ATOM 3448 C C . TYR B 1 73 ? 6.812 24.281 26.344 1 94.81 73 TYR B C 1
ATOM 3450 O O . TYR B 1 73 ? 5.668 23.812 26.344 1 94.81 73 TYR B O 1
ATOM 3458 N N . PRO B 1 74 ? 7.273 24.969 27.344 1 93.88 74 PRO B N 1
ATOM 3459 C CA . PRO B 1 74 ? 6.57 25 28.641 1 93.88 74 PRO B CA 1
ATOM 3460 C C . PRO B 1 74 ? 5.195 25.656 28.531 1 93.88 74 PRO B C 1
ATOM 3462 O O . PRO B 1 74 ? 4.285 25.297 29.297 1 93.88 74 PRO B O 1
ATOM 3465 N N . HIS B 1 75 ? 5.023 26.594 27.625 1 92.31 75 HIS B N 1
ATOM 3466 C CA . HIS B 1 75 ? 3.75 27.297 27.5 1 92.31 75 HIS B CA 1
ATOM 3467 C C . HIS B 1 75 ? 2.684 26.391 26.891 1 92.31 75 HIS B C 1
ATOM 3469 O O . HIS B 1 75 ? 1.489 26.688 26.969 1 92.31 75 HIS B O 1
ATOM 3475 N N . LEU B 1 76 ? 3.105 25.234 26.312 1 94.88 76 LEU B N 1
ATOM 3476 C CA . LEU B 1 76 ? 2.18 24.281 25.703 1 94.88 76 LEU B CA 1
ATOM 3477 C C . LEU B 1 76 ? 1.928 23.094 26.609 1 94.88 76 LEU B C 1
ATOM 3479 O O . LEU B 1 76 ? 1.477 22.031 26.156 1 94.88 76 LEU B O 1
ATOM 3483 N N . ASN B 1 77 ? 2.279 23.219 27.812 1 90.88 77 ASN B N 1
ATOM 3484 C CA . ASN B 1 77 ? 2.084 22.141 28.781 1 90.88 77 ASN B CA 1
ATOM 3485 C C . ASN B 1 77 ? 1.133 22.578 29.906 1 90.88 77 ASN B C 1
ATOM 3487 O O . ASN B 1 77 ? 1.428 22.375 31.078 1 90.88 77 ASN B O 1
ATOM 3491 N N . ASP B 1 78 ? 0.026 23.141 29.531 1 91.44 78 ASP B N 1
ATOM 3492 C CA . ASP B 1 78 ? -0.989 23.516 30.516 1 91.44 78 ASP B CA 1
ATOM 3493 C C . ASP B 1 78 ? -1.645 22.266 31.109 1 91.44 78 ASP B C 1
ATOM 3495 O O . ASP B 1 78 ? -2.559 21.688 30.516 1 91.44 78 ASP B O 1
ATOM 3499 N N . GLU B 1 79 ? -1.379 21.906 32.281 1 90.69 79 GLU B N 1
ATOM 3500 C CA . GLU B 1 79 ? -1.779 20.641 32.906 1 90.69 79 GLU B CA 1
ATOM 3501 C C . GLU B 1 79 ? -3.285 20.609 33.156 1 90.69 79 GLU B C 1
ATOM 3503 O O . GLU B 1 79 ? -3.855 19.531 33.375 1 90.69 79 GLU B O 1
ATOM 3508 N N . LYS B 1 80 ? -3.857 21.734 33.156 1 95.5 80 LYS B N 1
ATOM 3509 C CA . LYS B 1 80 ? -5.305 21.797 33.344 1 95.5 80 LYS B CA 1
ATOM 3510 C C . LYS B 1 80 ? -6.031 21.203 32.156 1 95.5 80 LYS B C 1
ATOM 3512 O O . LYS B 1 80 ? -7.09 20.594 32.281 1 95.5 80 LYS B O 1
ATOM 3517 N N . PHE B 1 81 ? -5.422 21.406 31 1 97.69 81 PHE B N 1
ATOM 3518 C CA . PHE B 1 81 ? -6.172 21.062 29.797 1 97.69 81 PHE B CA 1
ATOM 3519 C C . PHE B 1 81 ? -5.445 20 28.984 1 97.69 81 PHE B C 1
ATOM 3521 O O . PHE B 1 81 ? -6.027 19.391 28.078 1 97.69 81 PHE B O 1
ATOM 3528 N N . ILE B 1 82 ? -4.172 19.672 29.312 1 98.06 82 ILE B N 1
ATOM 3529 C CA . ILE B 1 82 ? -3.381 18.766 28.5 1 98.06 82 ILE B CA 1
ATOM 3530 C C . ILE B 1 82 ? -2.934 17.578 29.344 1 98.06 82 ILE B C 1
ATOM 3532 O O . ILE B 1 82 ? -2.389 17.75 30.438 1 98.06 82 ILE B O 1
ATOM 3536 N N . THR B 1 83 ? -3.174 16.422 28.906 1 97.75 83 THR B N 1
ATOM 3537 C CA . THR B 1 83 ? -2.645 15.195 29.484 1 97.75 83 THR B CA 1
ATOM 3538 C C . THR B 1 83 ? -1.737 14.484 28.484 1 97.75 83 THR B C 1
ATOM 3540 O O . THR B 1 83 ? -2.148 14.195 27.359 1 97.75 83 THR B O 1
ATOM 3543 N N . PHE B 1 84 ? -0.564 14.172 28.891 1 97.5 84 PHE B N 1
ATOM 3544 C CA . PHE B 1 84 ? 0.37 13.43 28.047 1 97.5 84 PHE B CA 1
ATOM 3545 C C . PHE B 1 84 ? 0.317 11.945 28.359 1 97.5 84 PHE B C 1
ATOM 3547 O O . PHE B 1 84 ? 0.227 11.555 29.531 1 97.5 84 PHE B O 1
ATOM 3554 N N . TYR B 1 85 ? 0.271 11.156 27.391 1 97.12 85 TYR B N 1
ATOM 3555 C CA . TYR B 1 85 ? 0.396 9.703 27.469 1 97.12 85 TYR B CA 1
ATOM 3556 C C . TYR B 1 85 ? 1.702 9.234 26.844 1 97.12 85 TYR B C 1
ATOM 3558 O O . TYR B 1 85 ? 1.933 9.438 25.641 1 97.12 85 TYR B O 1
ATOM 3566 N N . LYS B 1 86 ? 2.518 8.648 27.656 1 96.94 86 LYS B N 1
ATOM 3567 C CA . LYS B 1 86 ? 3.809 8.18 27.156 1 96.94 86 LYS B CA 1
ATOM 3568 C C . LYS B 1 86 ? 3.67 6.832 26.453 1 96.94 86 LYS B C 1
ATOM 3570 O O . LYS B 1 86 ? 3.082 5.898 27 1 96.94 86 LYS B O 1
ATOM 3575 N N . GLY B 1 87 ? 4.199 6.727 25.172 1 96.25 87 GLY B N 1
ATOM 3576 C CA . GLY B 1 87 ? 4.152 5.457 24.469 1 96.25 87 GLY B CA 1
ATOM 3577 C C . GLY B 1 87 ? 4.398 5.59 22.984 1 96.25 87 GLY B C 1
ATOM 3578 O O . GLY B 1 87 ? 4.477 6.703 22.453 1 96.25 87 GLY B O 1
ATOM 3579 N N . ASP B 1 88 ? 4.605 4.453 22.375 1 95.62 88 ASP B N 1
ATOM 3580 C CA . ASP B 1 88 ? 4.707 4.328 20.922 1 95.62 88 ASP B CA 1
ATOM 3581 C C . ASP B 1 88 ? 3.348 4.023 20.297 1 95.62 88 ASP B C 1
ATOM 3583 O O . ASP B 1 88 ? 2.562 3.254 20.859 1 95.62 88 ASP B O 1
ATOM 3587 N N . ILE B 1 89 ? 3.109 4.645 19.156 1 96.12 89 ILE B N 1
ATOM 3588 C CA . ILE B 1 89 ? 1.793 4.496 18.547 1 96.12 89 ILE B CA 1
ATOM 3589 C C . ILE B 1 89 ? 1.534 3.025 18.234 1 96.12 89 ILE B C 1
ATOM 3591 O O . ILE B 1 89 ? 0.384 2.613 18.062 1 96.12 89 ILE B O 1
ATOM 3595 N N . ARG B 1 90 ? 2.545 2.188 18.141 1 94.81 90 ARG B N 1
ATOM 3596 C CA . ARG B 1 90 ? 2.395 0.796 17.719 1 94.81 90 ARG B CA 1
ATOM 3597 C C . ARG B 1 90 ? 1.936 -0.076 18.891 1 94.81 90 ARG B C 1
ATOM 3599 O O . ARG B 1 90 ? 1.419 -1.176 18.672 1 94.81 90 ARG B O 1
ATOM 3606 N N . ASP B 1 91 ? 2.152 0.452 20.141 1 95.5 91 ASP B N 1
ATOM 3607 C CA . ASP B 1 91 ? 1.871 -0.48 21.234 1 95.5 91 ASP B CA 1
ATOM 3608 C C . ASP B 1 91 ? 1.476 0.265 22.5 1 95.5 91 ASP B C 1
ATOM 3610 O O . ASP B 1 91 ? 1.425 -0.326 23.594 1 95.5 91 ASP B O 1
ATOM 3614 N N . PHE B 1 92 ? 1.166 1.542 22.453 1 96.75 92 PHE B N 1
ATOM 3615 C CA . PHE B 1 92 ? 0.785 2.32 23.625 1 96.75 92 PHE B CA 1
ATOM 3616 C C . PHE B 1 92 ? -0.438 1.714 24.297 1 96.75 92 PHE B C 1
ATOM 3618 O O . PHE B 1 92 ? -1.242 1.039 23.656 1 96.75 92 PHE B O 1
ATOM 3625 N N . LYS B 1 93 ? -0.569 1.936 25.594 1 96.81 93 LYS B N 1
ATOM 3626 C CA . LYS B 1 93 ? -1.756 1.522 26.328 1 96.81 93 LYS B CA 1
ATOM 3627 C C . LYS B 1 93 ? -2.914 2.488 26.094 1 96.81 93 LYS B C 1
ATOM 3629 O O . LYS B 1 93 ? -2.736 3.707 26.156 1 96.81 93 LYS B O 1
ATOM 3634 N N . PHE B 1 94 ? -4.051 1.896 25.766 1 96.69 94 PHE B N 1
ATOM 3635 C CA . PHE B 1 94 ? -5.223 2.736 25.562 1 96.69 94 PHE B CA 1
ATOM 3636 C C . PHE B 1 94 ? -5.586 3.498 26.828 1 96.69 94 PHE B C 1
ATOM 3638 O O . PHE B 1 94 ? -5.723 2.902 27.891 1 96.69 94 PHE B O 1
ATOM 3645 N N . PRO B 1 95 ? -5.684 4.824 26.688 1 95.62 95 PRO B N 1
ATOM 3646 C CA . PRO B 1 95 ? -6.152 5.586 27.844 1 95.62 95 PRO B CA 1
ATOM 3647 C C . PRO B 1 95 ? -7.555 5.172 28.297 1 95.62 95 PRO B C 1
ATOM 3649 O O . PRO B 1 95 ? -8.375 4.754 27.469 1 95.62 95 PRO B O 1
ATOM 3652 N N . GLU B 1 96 ? -7.84 5.406 29.562 1 92.94 96 GLU B N 1
ATOM 3653 C CA . GLU B 1 96 ? -9.172 5.145 30.094 1 92.94 96 GLU B CA 1
ATOM 3654 C C . GLU B 1 96 ? -10.125 6.293 29.781 1 92.94 96 GLU B C 1
ATOM 3656 O O . GLU B 1 96 ? -11.344 6.09 29.703 1 92.94 96 GLU B O 1
ATOM 3661 N N . GLU B 1 97 ? -9.523 7.406 29.656 1 91.5 97 GLU B N 1
ATOM 3662 C CA . GLU B 1 97 ? -10.305 8.594 29.344 1 91.5 97 GLU B CA 1
ATOM 3663 C C . GLU B 1 97 ? -11.023 8.438 28 1 91.5 97 GLU B C 1
ATOM 3665 O O . GLU B 1 97 ? -10.484 7.836 27.062 1 91.5 97 GLU B O 1
ATOM 3670 N N . LYS B 1 98 ? -12.195 8.984 27.984 1 91.88 98 LYS B N 1
ATOM 3671 C CA . LYS B 1 98 ? -12.969 8.938 26.734 1 91.88 98 LYS B CA 1
ATOM 3672 C C . LYS B 1 98 ? -12.68 10.164 25.875 1 91.88 98 LYS B C 1
ATOM 3674 O O . LYS B 1 98 ? -12.586 11.281 26.375 1 91.88 98 LYS B O 1
ATOM 3679 N N . PHE B 1 99 ? -12.531 9.938 24.641 1 96.69 99 PHE B N 1
ATOM 3680 C CA . PHE B 1 99 ? -12.281 11 23.688 1 96.69 99 PHE B CA 1
ATOM 3681 C C . PHE B 1 99 ? -13.352 11.016 22.609 1 96.69 99 PHE B C 1
ATOM 3683 O O . PHE B 1 99 ? -13.734 9.961 22.094 1 96.69 99 PHE B O 1
ATOM 3690 N N . SER B 1 100 ? -13.852 12.164 22.344 1 96.94 100 SER B N 1
ATOM 3691 C CA . SER B 1 100 ? -14.875 12.281 21.297 1 96.94 100 SER B CA 1
ATOM 3692 C C . SER B 1 100 ? -14.242 12.531 19.938 1 96.94 100 SER B C 1
ATOM 3694 O O . SER B 1 100 ? -14.867 12.258 18.906 1 96.94 100 SER B O 1
ATOM 3696 N N . TYR B 1 101 ? -13.016 13.094 19.969 1 98.31 101 TYR B N 1
ATOM 3697 C CA . TYR B 1 101 ? -12.281 13.375 18.75 1 98.31 101 TYR B CA 1
ATOM 3698 C C . TYR B 1 101 ? -10.875 12.789 18.797 1 98.31 101 TYR B C 1
ATOM 3700 O O . TYR B 1 101 ? -10.242 12.781 19.859 1 98.31 101 TYR B O 1
ATOM 3708 N N . ILE B 1 102 ? -10.438 12.281 17.672 1 98.56 102 ILE B N 1
ATOM 3709 C CA . ILE B 1 102 ? -9.055 11.836 17.531 1 98.56 102 ILE B CA 1
ATOM 3710 C C . ILE B 1 102 ? -8.43 12.469 16.297 1 98.56 102 ILE B C 1
ATOM 3712 O O . ILE B 1 102 ? -9.023 12.453 15.211 1 98.56 102 ILE B O 1
ATOM 3716 N N . ILE B 1 103 ? -7.336 13.109 16.469 1 98.81 103 ILE B N 1
ATOM 3717 C CA . ILE B 1 103 ? -6.48 13.547 15.375 1 98.81 103 ILE B CA 1
ATOM 3718 C C . ILE B 1 103 ? -5.219 12.688 15.328 1 98.81 103 ILE B C 1
ATOM 3720 O O . ILE B 1 103 ? -4.371 12.773 16.219 1 98.81 103 ILE B O 1
ATOM 3724 N N . HIS B 1 104 ? -5.129 11.875 14.297 1 98.75 104 HIS B N 1
ATOM 3725 C CA . HIS B 1 104 ? -3.959 11.016 14.141 1 98.75 104 HIS B CA 1
ATOM 3726 C C . HIS B 1 104 ? -2.949 11.633 13.18 1 98.75 104 HIS B C 1
ATOM 3728 O O . HIS B 1 104 ? -3.018 11.406 11.969 1 98.75 104 HIS B O 1
ATOM 3734 N N . GLY B 1 105 ? -1.935 12.242 13.766 1 97.81 105 GLY B N 1
ATOM 3735 C CA . GLY B 1 105 ? -0.938 12.93 12.953 1 97.81 105 GLY B CA 1
ATOM 3736 C C . GLY B 1 105 ? 0.45 12.328 13.086 1 97.81 105 GLY B C 1
ATOM 3737 O O . GLY B 1 105 ? 1.396 12.789 12.445 1 97.81 105 GLY B O 1
ATOM 3738 N N . ALA B 1 106 ? 0.512 11.305 13.938 1 92.75 106 ALA B N 1
ATOM 3739 C CA . ALA B 1 106 ? 1.806 10.648 14.102 1 92.75 106 ALA B CA 1
ATOM 3740 C C . ALA B 1 106 ? 2.174 9.836 12.867 1 92.75 106 ALA B C 1
ATOM 3742 O O . ALA B 1 106 ? 1.315 9.188 12.266 1 92.75 106 ALA B O 1
ATOM 3743 N N . SER B 1 107 ? 3.334 9.953 12.445 1 88.81 107 SER B N 1
ATOM 3744 C CA . SER B 1 107 ? 3.91 9.188 11.344 1 88.81 107 SER B CA 1
ATOM 3745 C C . SER B 1 107 ? 5.395 8.914 11.578 1 88.81 107 SER B C 1
ATOM 3747 O O . SER B 1 107 ? 5.914 9.188 12.664 1 88.81 107 SER B O 1
ATOM 3749 N N . ALA B 1 108 ? 6.004 8.266 10.664 1 80.25 108 ALA B N 1
ATOM 3750 C CA . ALA B 1 108 ? 7.453 8.117 10.734 1 80.25 108 ALA B CA 1
ATOM 3751 C C . ALA B 1 108 ? 8.148 9.469 10.625 1 80.25 108 ALA B C 1
ATOM 3753 O O . ALA B 1 108 ? 7.879 10.234 9.695 1 80.25 108 ALA B O 1
ATOM 3754 N N . SER B 1 109 ? 8.82 9.805 11.57 1 72.06 109 SER B N 1
ATOM 3755 C CA . SER B 1 109 ? 9.391 11.141 11.742 1 72.06 109 SER B CA 1
ATOM 3756 C C . SER B 1 109 ? 10.352 11.477 10.602 1 72.06 109 SER B C 1
ATOM 3758 O O . SER B 1 109 ? 11.055 10.602 10.094 1 72.06 109 SER B O 1
ATOM 3760 N N . ALA B 1 110 ? 10.273 12.648 10.211 1 71 110 ALA B N 1
ATOM 3761 C CA . ALA B 1 110 ? 11.25 13.148 9.25 1 71 110 ALA B CA 1
ATOM 3762 C C . ALA B 1 110 ? 12.664 13.062 9.812 1 71 110 ALA B C 1
ATOM 3764 O O . ALA B 1 110 ? 13.609 12.719 9.086 1 71 110 ALA B O 1
ATOM 3765 N N . GLU B 1 111 ? 12.734 13.32 11.055 1 63.72 111 GLU B N 1
ATOM 3766 C CA . GLU B 1 111 ? 14.039 13.211 11.711 1 63.72 111 GLU B CA 1
ATOM 3767 C C . GLU B 1 111 ? 14.594 11.797 11.586 1 63.72 111 GLU B C 1
ATOM 3769 O O . GLU B 1 111 ? 15.797 11.617 11.367 1 63.72 111 GLU B O 1
ATOM 3774 N N . GLY B 1 112 ? 13.758 10.898 11.797 1 69.62 112 GLY B N 1
ATOM 3775 C CA . GLY B 1 112 ? 14.18 9.516 11.656 1 69.62 112 GLY B CA 1
ATOM 3776 C C . GLY B 1 112 ? 14.703 9.18 10.266 1 69.62 112 GLY B C 1
ATOM 3777 O O . GLY B 1 112 ? 15.695 8.469 10.125 1 69.62 112 GLY B O 1
ATOM 3778 N N . TRP B 1 113 ? 14.047 9.695 9.375 1 69.19 113 TRP B N 1
ATOM 3779 C CA . TRP B 1 113 ? 14.492 9.516 8 1 69.19 113 TRP B CA 1
ATOM 3780 C C . TRP B 1 113 ? 15.906 10.055 7.812 1 69.19 113 TRP B C 1
ATOM 3782 O O . TRP B 1 113 ? 16.781 9.367 7.27 1 69.19 113 TRP B O 1
ATOM 3792 N N . PHE B 1 114 ? 16.062 11.141 8.383 1 62.69 114 PHE B N 1
ATOM 3793 C CA . PHE B 1 114 ? 17.344 11.805 8.258 1 62.69 114 PHE B CA 1
ATOM 3794 C C . PHE B 1 114 ? 18.422 11.047 9.023 1 62.69 114 PHE B C 1
ATOM 3796 O O . PHE B 1 114 ? 19.594 11.062 8.648 1 62.69 114 PHE B O 1
ATOM 3803 N N . ARG B 1 115 ? 17.922 10.383 10.023 1 67 115 ARG B N 1
ATOM 3804 C CA . ARG B 1 115 ? 18.875 9.648 10.852 1 67 115 ARG B CA 1
ATOM 3805 C C . ARG B 1 115 ? 19.109 8.242 10.305 1 67 115 ARG B C 1
ATOM 3807 O O . ARG B 1 115 ? 19.844 7.449 10.898 1 67 115 ARG B O 1
ATOM 3814 N N . GLY B 1 116 ? 18.375 7.922 9.273 1 73.56 116 GLY B N 1
ATOM 3815 C CA . GLY B 1 116 ? 18.656 6.656 8.625 1 73.56 116 GLY B CA 1
ATOM 3816 C C . GLY B 1 116 ? 17.734 5.535 9.055 1 73.56 116 GLY B C 1
ATOM 3817 O O . GLY B 1 116 ? 18.109 4.363 9.008 1 73.56 116 GLY B O 1
ATOM 3818 N N . ASP B 1 117 ? 16.609 5.895 9.508 1 82 117 ASP B N 1
ATOM 3819 C CA . ASP B 1 117 ? 15.664 4.832 9.875 1 82 117 ASP B CA 1
ATOM 3820 C C . ASP B 1 117 ? 15.383 3.922 8.68 1 82 117 ASP B C 1
ATOM 3822 O O . ASP B 1 117 ? 15.289 4.391 7.543 1 82 117 ASP B O 1
ATOM 3826 N N . SER B 1 118 ? 15.25 2.662 9.016 1 90.19 118 SER B N 1
ATOM 3827 C CA . SER B 1 118 ? 14.977 1.662 7.988 1 90.19 118 SER B CA 1
ATOM 3828 C C . SER B 1 118 ? 13.617 1.896 7.34 1 90.19 118 SER B C 1
ATOM 3830 O O . SER B 1 118 ? 12.68 2.355 7.996 1 90.19 118 SER B O 1
ATOM 3832 N N . GLN B 1 119 ? 13.578 1.682 6.035 1 93.94 119 GLN B N 1
ATOM 3833 C CA . GLN B 1 119 ? 12.328 1.768 5.285 1 93.94 119 GLN B CA 1
ATOM 3834 C C . GLN B 1 119 ? 11.266 0.852 5.879 1 93.94 119 GLN B C 1
ATOM 3836 O O . GLN B 1 119 ? 10.086 1.208 5.922 1 93.94 119 GLN B O 1
ATOM 3841 N N . ILE B 1 120 ? 11.727 -0.274 6.43 1 95.69 120 ILE B N 1
ATOM 3842 C CA . ILE B 1 120 ? 10.812 -1.239 7.039 1 95.69 120 ILE B CA 1
ATOM 3843 C C . ILE B 1 120 ? 10.18 -0.637 8.289 1 95.69 120 ILE B C 1
ATOM 3845 O O . ILE B 1 120 ? 8.961 -0.701 8.477 1 95.69 120 ILE B O 1
ATOM 3849 N N . SER B 1 121 ? 11.039 -0.051 9.086 1 94.56 121 SER B N 1
ATOM 3850 C CA . SER B 1 121 ? 10.555 0.553 10.328 1 94.56 121 SER B CA 1
ATOM 3851 C C . SER B 1 121 ? 9.578 1.689 10.047 1 94.56 121 SER B C 1
ATOM 3853 O O . SER B 1 121 ? 8.547 1.809 10.719 1 94.56 121 SER B O 1
ATOM 3855 N N . ARG B 1 122 ? 9.875 2.543 9.094 1 95.06 122 ARG B N 1
ATOM 3856 C CA . ARG B 1 122 ? 9 3.654 8.727 1 95.06 122 ARG B CA 1
ATOM 3857 C C . ARG B 1 122 ? 7.637 3.156 8.266 1 95.06 122 ARG B C 1
ATOM 3859 O O . ARG B 1 122 ? 6.605 3.664 8.711 1 95.06 122 ARG B O 1
ATOM 3866 N N . PHE B 1 123 ? 7.68 2.197 7.418 1 96.94 123 PHE B N 1
ATOM 3867 C CA . PHE B 1 123 ? 6.441 1.601 6.926 1 96.94 123 PHE B CA 1
ATOM 3868 C C . PHE B 1 123 ? 5.613 1.041 8.078 1 96.94 123 PHE B C 1
ATOM 3870 O O . PHE B 1 123 ? 4.406 1.275 8.148 1 96.94 123 PHE B O 1
ATOM 3877 N N . ASN B 1 124 ? 6.246 0.314 9.023 1 96.06 124 ASN B N 1
ATOM 3878 C CA . ASN B 1 124 ? 5.562 -0.326 10.141 1 96.06 124 ASN B CA 1
ATOM 3879 C C . ASN B 1 124 ? 4.961 0.703 11.094 1 96.06 124 ASN B C 1
ATOM 3881 O O . ASN B 1 124 ? 3.857 0.509 11.609 1 96.06 124 ASN B O 1
ATOM 3885 N N . ILE B 1 125 ? 5.691 1.729 11.305 1 95.88 125 ILE B N 1
ATOM 3886 C CA . ILE B 1 125 ? 5.195 2.785 12.188 1 95.88 125 ILE B CA 1
ATOM 3887 C C . ILE B 1 125 ? 3.904 3.365 11.617 1 95.88 125 ILE B C 1
ATOM 3889 O O . ILE B 1 125 ? 2.93 3.559 12.344 1 95.88 125 ILE B O 1
ATOM 3893 N N . ILE B 1 126 ? 3.838 3.574 10.352 1 97.56 126 ILE B N 1
ATOM 3894 C CA . ILE B 1 126 ? 2.684 4.188 9.703 1 97.56 126 ILE B CA 1
ATOM 3895 C C . ILE B 1 126 ? 1.51 3.209 9.711 1 97.56 126 ILE B C 1
ATOM 3897 O O . ILE B 1 126 ? 0.406 3.557 10.141 1 97.56 126 ILE B O 1
ATOM 3901 N N . THR B 1 127 ? 1.755 1.959 9.312 1 97.75 127 THR B N 1
ATOM 3902 C CA . THR B 1 127 ? 0.668 1.008 9.109 1 97.75 127 THR B CA 1
ATOM 3903 C C . THR B 1 127 ? 0.2 0.428 10.438 1 97.75 127 THR B C 1
ATOM 3905 O O . THR B 1 127 ? -0.968 0.568 10.805 1 97.75 127 THR B O 1
ATOM 3908 N N . ASP B 1 128 ? 1.149 -0.132 11.234 1 97 128 ASP B N 1
ATOM 3909 C CA . ASP B 1 128 ? 0.788 -0.739 12.508 1 97 128 ASP B CA 1
ATOM 3910 C C . ASP B 1 128 ? 0.334 0.32 13.516 1 97 128 ASP B C 1
ATOM 3912 O O . ASP B 1 128 ? -0.564 0.073 14.32 1 97 128 ASP B O 1
ATOM 3916 N N . GLY B 1 129 ? 1.02 1.472 13.453 1 97.69 129 GLY B N 1
ATOM 3917 C CA . GLY B 1 129 ? 0.609 2.564 14.32 1 97.69 129 GLY B CA 1
ATOM 3918 C C . GLY B 1 129 ? -0.807 3.037 14.055 1 97.69 129 GLY B C 1
ATOM 3919 O O . GLY B 1 129 ? -1.589 3.227 14.984 1 97.69 129 GLY B O 1
ATOM 3920 N N . THR B 1 130 ? -1.156 3.195 12.773 1 98.38 130 THR B N 1
ATOM 3921 C CA . THR B 1 130 ? -2.504 3.615 12.406 1 98.38 130 THR B CA 1
ATOM 3922 C C . THR B 1 130 ? -3.533 2.574 12.844 1 98.38 130 THR B C 1
ATOM 3924 O O . THR B 1 130 ? -4.586 2.922 13.383 1 98.38 130 THR B O 1
ATOM 3927 N N . LYS B 1 131 ? -3.225 1.301 12.617 1 97.56 131 LYS B N 1
ATOM 3928 C CA . LYS B 1 131 ? -4.133 0.237 13.039 1 97.56 131 LYS B CA 1
ATOM 3929 C C . LYS B 1 131 ? -4.414 0.318 14.539 1 97.56 131 LYS B C 1
ATOM 3931 O O . LYS B 1 131 ? -5.559 0.166 14.969 1 97.56 131 LYS B O 1
ATOM 3936 N N . ARG B 1 132 ? -3.369 0.553 15.297 1 97.62 132 ARG B N 1
ATOM 3937 C CA . ARG B 1 132 ? -3.506 0.625 16.75 1 97.62 132 ARG B CA 1
ATOM 3938 C C . ARG B 1 132 ? -4.395 1.793 17.156 1 97.62 132 ARG B C 1
ATOM 3940 O O . ARG B 1 132 ? -5.242 1.655 18.047 1 97.62 132 ARG B O 1
ATOM 3947 N N . ILE B 1 133 ? -4.211 2.906 16.531 1 98 133 ILE B N 1
ATOM 3948 C CA . ILE B 1 133 ? -5 4.09 16.859 1 98 133 ILE B CA 1
ATOM 3949 C C . ILE B 1 133 ? -6.453 3.869 16.438 1 98 133 ILE B C 1
ATOM 3951 O O . ILE B 1 133 ? -7.375 4.312 17.125 1 98 133 ILE B O 1
ATOM 3955 N N . LEU B 1 134 ? -6.652 3.207 15.312 1 97.94 134 LEU B N 1
ATOM 3956 C CA . LEU B 1 134 ? -8 2.895 14.852 1 97.94 134 LEU B CA 1
ATOM 3957 C C . LEU B 1 134 ? -8.688 1.93 15.812 1 97.94 134 LEU B C 1
ATOM 3959 O O . LEU B 1 134 ? -9.891 2.057 16.078 1 97.94 134 LEU B O 1
ATOM 3963 N N . ASP B 1 135 ? -7.91 0.998 16.312 1 96.69 135 ASP B N 1
ATOM 3964 C CA . ASP B 1 135 ? -8.445 0.107 17.328 1 96.69 135 ASP B CA 1
ATOM 3965 C C . ASP B 1 135 ? -8.867 0.888 18.578 1 96.69 135 ASP B C 1
ATOM 3967 O O . ASP B 1 135 ? -9.898 0.592 19.188 1 96.69 135 ASP B O 1
ATOM 3971 N N . PHE B 1 136 ? -8.055 1.854 18.953 1 96.81 136 PHE B N 1
ATOM 3972 C CA . PHE B 1 136 ? -8.375 2.723 20.078 1 96.81 136 PHE B CA 1
ATOM 3973 C C . PHE B 1 136 ? -9.664 3.492 19.812 1 96.81 136 PHE B C 1
ATOM 3975 O O . PHE B 1 136 ? -10.531 3.566 20.688 1 96.81 136 PHE B O 1
ATOM 3982 N N . ALA B 1 137 ? -9.82 3.994 18.609 1 96.19 137 ALA B N 1
ATOM 3983 C CA . ALA B 1 137 ? -11.008 4.754 18.203 1 96.19 137 ALA B CA 1
ATOM 3984 C C . ALA B 1 137 ? -12.266 3.887 18.281 1 96.19 137 ALA B C 1
ATOM 3986 O O . ALA B 1 137 ? -13.297 4.324 18.797 1 96.19 137 ALA B O 1
ATOM 3987 N N . LYS B 1 138 ? -12.109 2.709 17.781 1 93 138 LYS B N 1
ATOM 3988 C CA . LYS B 1 138 ? -13.211 1.751 17.781 1 93 138 LYS B CA 1
ATOM 3989 C C . LYS B 1 138 ? -13.719 1.52 19.203 1 93 138 LYS B C 1
ATOM 3991 O O . LYS B 1 138 ? -14.93 1.442 19.422 1 93 138 LYS B O 1
ATOM 3996 N N . ASN B 1 139 ? -12.867 1.499 20.094 1 89.12 139 ASN B N 1
ATOM 3997 C CA . ASN B 1 139 ? -13.203 1.211 21.484 1 89.12 139 ASN B CA 1
ATOM 3998 C C . ASN B 1 139 ? -13.734 2.449 22.203 1 89.12 139 ASN B C 1
ATOM 4000 O O . ASN B 1 139 ? -14.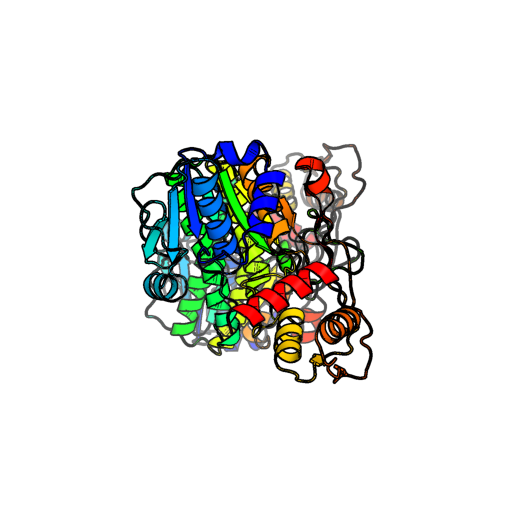344 2.344 23.266 1 89.12 139 ASN B O 1
ATOM 4004 N N . SER B 1 140 ? -13.508 3.688 21.719 1 88.31 140 SER B N 1
ATOM 4005 C CA . SER B 1 140 ? -13.867 4.945 22.359 1 88.31 140 SER B CA 1
ATOM 4006 C C . SER B 1 140 ? -15.188 5.48 21.828 1 88.31 140 SER B C 1
ATOM 4008 O O . SER B 1 140 ? -15.766 6.406 22.406 1 88.31 140 SER B O 1
ATOM 4010 N N . LYS B 1 141 ? -15.797 4.898 20.828 1 84.75 141 LYS B N 1
ATOM 4011 C CA . LYS B 1 141 ? -17.016 5.398 20.188 1 84.75 141 LYS B CA 1
ATOM 4012 C C . LYS B 1 141 ? -16.891 6.891 19.891 1 84.75 141 LYS B C 1
ATOM 4014 O O . LYS B 1 141 ? -17.734 7.684 20.328 1 84.75 141 LYS B O 1
ATOM 4019 N N . ILE B 1 142 ? -16.031 7.34 19.078 1 94.69 142 ILE B N 1
ATOM 4020 C CA . ILE B 1 142 ? -15.664 8.727 18.844 1 94.69 142 ILE B CA 1
ATOM 4021 C C . ILE B 1 142 ? -16.672 9.383 17.906 1 94.69 142 ILE B C 1
ATOM 4023 O O . ILE B 1 142 ? -17.391 8.695 17.172 1 94.69 142 ILE B O 1
ATOM 4027 N N . LYS B 1 143 ? -16.766 10.703 17.984 1 95.81 143 LYS B N 1
ATOM 4028 C CA . LYS B 1 143 ? -17.578 11.508 17.062 1 95.81 143 LYS B CA 1
ATOM 4029 C C . LYS B 1 143 ? -16.891 11.648 15.711 1 95.81 143 LYS B C 1
ATOM 4031 O O . LYS B 1 143 ? -17.547 11.602 14.672 1 95.81 143 LYS B O 1
ATOM 4036 N N . LYS B 1 144 ? -15.578 11.852 15.75 1 98.31 144 LYS B N 1
ATOM 4037 C CA . LYS B 1 144 ? -14.836 12.062 14.516 1 98.31 144 LYS B CA 1
ATOM 4038 C C . LYS B 1 144 ? -13.383 11.641 14.672 1 98.31 144 LYS B C 1
ATOM 4040 O O . LYS B 1 144 ? -12.758 11.906 15.703 1 98.31 144 LYS B O 1
ATOM 4045 N N . PHE B 1 145 ? -12.898 10.938 13.672 1 98.69 145 PHE B N 1
ATOM 4046 C CA . PHE B 1 145 ? -11.492 10.57 13.516 1 98.69 145 PHE B CA 1
ATOM 4047 C C . PHE B 1 145 ? -10.875 11.266 12.312 1 98.69 145 PHE B C 1
ATOM 4049 O O . PHE B 1 145 ? -11.305 11.055 11.18 1 98.69 145 PHE B O 1
ATOM 4056 N N . LEU B 1 146 ? -9.914 12.156 12.555 1 98.88 146 LEU B N 1
ATOM 4057 C CA . LEU B 1 146 ? -9.195 12.805 11.461 1 98.88 146 LEU B CA 1
ATOM 4058 C C . LEU B 1 146 ? -7.82 12.172 11.266 1 98.88 146 LEU B C 1
ATOM 4060 O O . LEU B 1 146 ? -6.973 12.234 12.156 1 98.88 146 LEU B O 1
ATOM 4064 N N . TYR B 1 147 ? -7.566 11.516 10.148 1 98.88 147 TYR B N 1
ATOM 4065 C CA . TYR B 1 147 ? -6.242 11.016 9.789 1 98.88 147 TYR B CA 1
ATOM 4066 C C . TYR B 1 147 ? -5.461 12.062 9 1 98.88 147 TYR B C 1
ATOM 4068 O O . TYR B 1 147 ? -5.875 12.461 7.914 1 98.88 147 TYR B O 1
ATOM 4076 N N . MET B 1 148 ? -4.359 12.461 9.562 1 98.5 148 MET B N 1
ATOM 4077 C CA . MET B 1 148 ? -3.457 13.367 8.859 1 98.5 148 MET B CA 1
ATOM 4078 C C . MET B 1 148 ? -2.551 12.609 7.898 1 98.5 148 MET B C 1
ATOM 4080 O O . MET B 1 148 ? -1.48 12.141 8.289 1 98.5 148 MET B O 1
ATOM 4084 N N . SER B 1 149 ? -2.957 12.57 6.672 1 98.19 149 SER B N 1
ATOM 4085 C CA . SER B 1 149 ? -2.195 11.898 5.625 1 98.19 149 SER B CA 1
ATOM 4086 C C . SER B 1 149 ? -1.307 12.883 4.867 1 98.19 149 SER B C 1
ATOM 4088 O O . SER B 1 149 ? -0.83 13.859 5.441 1 98.19 149 SER B O 1
ATOM 4090 N N . SER B 1 150 ? -0.875 12.531 3.709 1 96.31 150 SER B N 1
ATOM 4091 C CA . SER B 1 150 ? 0.083 13.312 2.934 1 96.31 150 SER B CA 1
ATOM 4092 C C . SER B 1 150 ? -0.186 13.188 1.438 1 96.31 150 SER B C 1
ATOM 4094 O O . SER B 1 150 ? -0.708 12.172 0.976 1 96.31 150 SER B O 1
ATOM 4096 N N . GLY B 1 151 ? 0.166 14.281 0.783 1 96.06 151 GLY B N 1
ATOM 4097 C CA . GLY B 1 151 ? 0.126 14.203 -0.669 1 96.06 151 GLY B CA 1
ATOM 4098 C C . GLY B 1 151 ? 1.036 13.133 -1.234 1 96.06 151 GLY B C 1
ATOM 4099 O O . GLY B 1 151 ? 0.905 12.75 -2.398 1 96.06 151 GLY B O 1
ATOM 4100 N N . LYS B 1 152 ? 1.878 12.586 -0.456 1 93.75 152 LYS B N 1
ATOM 4101 C CA . LYS B 1 152 ? 2.805 11.547 -0.898 1 93.75 152 LYS B CA 1
ATOM 4102 C C . LYS B 1 152 ? 2.059 10.273 -1.283 1 93.75 152 LYS B C 1
ATOM 4104 O O . LYS B 1 152 ? 2.613 9.398 -1.957 1 93.75 152 LYS B O 1
ATOM 4109 N N . VAL B 1 153 ? 0.785 10.164 -0.903 1 96.31 153 VAL B N 1
ATOM 4110 C CA . VAL B 1 153 ? -0.013 8.984 -1.229 1 96.31 153 VAL B CA 1
ATOM 4111 C C . VAL B 1 153 ? -0.219 8.898 -2.738 1 96.31 153 VAL B C 1
ATOM 4113 O O . VAL B 1 153 ? -0.598 7.852 -3.264 1 96.31 153 VAL B O 1
ATOM 4116 N N . TYR B 1 154 ? 0.009 10.016 -3.424 1 95.06 154 TYR B N 1
ATOM 4117 C CA . TYR B 1 154 ? -0.181 10.039 -4.871 1 95.06 154 TYR B CA 1
ATOM 4118 C C . TYR B 1 154 ? 1.061 9.531 -5.594 1 95.06 154 TYR B C 1
ATOM 4120 O O . TYR B 1 154 ? 1.01 9.227 -6.785 1 95.06 154 TYR B O 1
ATOM 4128 N N . GLY B 1 155 ? 2.152 9.398 -4.816 1 91.38 155 GLY B N 1
ATOM 4129 C CA . GLY B 1 155 ? 3.408 9.062 -5.469 1 91.38 155 GLY B CA 1
ATOM 4130 C C . GLY B 1 155 ? 3.973 10.188 -6.309 1 91.38 155 GLY B C 1
ATOM 4131 O O . GLY B 1 155 ? 3.967 11.344 -5.883 1 91.38 155 GLY B O 1
ATOM 4132 N N . THR B 1 156 ? 4.52 9.781 -7.426 1 83.5 156 THR B N 1
ATOM 4133 C CA . THR B 1 156 ? 5.078 10.789 -8.328 1 83.5 156 THR B CA 1
ATOM 4134 C C . THR B 1 156 ? 3.969 11.555 -9.039 1 83.5 156 THR B C 1
ATOM 4136 O O . THR B 1 156 ? 2.959 10.969 -9.438 1 83.5 156 THR B O 1
ATOM 4139 N N . HIS B 1 157 ? 4.203 12.789 -9.141 1 82.25 157 HIS B N 1
ATOM 4140 C CA . HIS B 1 157 ? 3.225 13.633 -9.82 1 82.25 157 HIS B CA 1
ATOM 4141 C C . HIS B 1 157 ? 2.971 13.148 -11.242 1 82.25 157 HIS B C 1
ATOM 4143 O O . HIS B 1 157 ? 3.914 12.945 -12.016 1 82.25 157 HIS B O 1
ATOM 4149 N N . PRO B 1 158 ? 1.686 12.992 -11.531 1 78.31 158 PRO B N 1
ATOM 4150 C CA . PRO B 1 158 ? 1.388 12.586 -12.906 1 78.31 158 PRO B CA 1
ATOM 4151 C C . PRO B 1 158 ? 1.561 13.719 -13.906 1 78.31 158 PRO B C 1
ATOM 4153 O O . PRO B 1 158 ? 1.259 14.875 -13.602 1 78.31 158 PRO B O 1
ATOM 4156 N N . ILE B 1 159 ? 1.907 13.391 -15.102 1 78 159 ILE B N 1
ATOM 4157 C CA . ILE B 1 159 ? 2.193 14.391 -16.125 1 78 159 ILE B CA 1
ATOM 4158 C C . ILE B 1 159 ? 0.885 14.969 -16.656 1 78 159 ILE B C 1
ATOM 4160 O O . ILE B 1 159 ? 0.851 16.109 -17.125 1 78 159 ILE B O 1
ATOM 4164 N N . PHE B 1 160 ? -0.219 14.25 -16.422 1 83 160 PHE B N 1
ATOM 4165 C CA . PHE B 1 160 ? -1.446 14.648 -17.094 1 83 160 PHE B CA 1
ATOM 4166 C C . PHE B 1 160 ? -2.299 15.539 -16.188 1 83 160 PHE B C 1
ATOM 4168 O O . PHE B 1 160 ? -3.373 15.992 -16.594 1 83 160 PHE B O 1
ATOM 4175 N N . TYR B 1 161 ? -1.872 15.836 -15.031 1 87.81 161 TYR B N 1
ATOM 4176 C CA . TYR B 1 161 ? -2.568 16.75 -14.133 1 87.81 161 TYR B CA 1
ATOM 4177 C C . TYR B 1 161 ? -1.729 17.984 -13.867 1 87.81 161 TYR B C 1
ATOM 4179 O O . TYR B 1 161 ? -0.547 17.891 -13.523 1 87.81 161 TYR B O 1
ATOM 4187 N N . ASP B 1 162 ? -2.299 19.109 -14.023 1 92.88 162 ASP B N 1
ATOM 4188 C CA . ASP B 1 162 ? -1.646 20.344 -13.555 1 92.88 162 ASP B CA 1
ATOM 4189 C C . ASP B 1 162 ? -1.629 20.406 -12.031 1 92.88 162 ASP B C 1
ATOM 4191 O O . ASP B 1 162 ? -0.618 20.781 -11.43 1 92.88 162 ASP B O 1
ATOM 4195 N N . LYS B 1 163 ? -2.746 20.109 -11.461 1 96.69 163 LYS B N 1
ATOM 4196 C CA . LYS B 1 163 ? -2.949 19.984 -10.023 1 96.69 163 LYS B CA 1
ATOM 4197 C C . LYS B 1 163 ? -3.564 18.625 -9.672 1 96.69 163 LYS B C 1
ATOM 4199 O O . LYS B 1 163 ? -4.496 18.172 -10.336 1 96.69 163 LYS B O 1
ATOM 4204 N N . ILE B 1 164 ? -3.062 17.953 -8.703 1 96.62 164 ILE B N 1
ATOM 4205 C CA . ILE B 1 164 ? -3.465 16.594 -8.406 1 96.62 164 ILE B CA 1
ATOM 4206 C C . ILE B 1 164 ? -4.809 16.594 -7.68 1 96.62 164 ILE B C 1
ATOM 4208 O O . ILE B 1 164 ? -4.934 17.156 -6.586 1 96.62 164 ILE B O 1
ATOM 4212 N N . PRO B 1 165 ? -5.82 16 -8.258 1 97 165 PRO B N 1
ATOM 4213 C CA . PRO B 1 165 ? -7.109 15.898 -7.578 1 97 165 PRO B CA 1
ATOM 4214 C C . PRO B 1 165 ? -7.191 14.68 -6.652 1 97 165 PRO B C 1
ATOM 4216 O O . PRO B 1 165 ? -6.383 13.758 -6.766 1 97 165 PRO B O 1
ATOM 4219 N N . GLU B 1 166 ? -8.195 14.695 -5.734 1 97.25 166 GLU B N 1
ATOM 4220 C CA . GLU B 1 166 ? -8.305 13.641 -4.73 1 97.25 166 GLU B CA 1
ATOM 4221 C C . GLU B 1 166 ? -8.68 12.305 -5.371 1 97.25 166 GLU B C 1
ATOM 4223 O O . GLU B 1 166 ? -8.422 11.242 -4.801 1 97.25 166 GLU B O 1
ATOM 4228 N N . ASN B 1 167 ? -9.211 12.352 -6.566 1 93.5 167 ASN B N 1
ATOM 4229 C CA . ASN B 1 167 ? -9.656 11.109 -7.184 1 93.5 167 ASN B CA 1
ATOM 4230 C C . ASN B 1 167 ? -8.531 10.422 -7.949 1 93.5 167 ASN B C 1
ATOM 4232 O O . ASN B 1 167 ? -8.727 9.359 -8.531 1 93.5 167 ASN B O 1
ATOM 4236 N N . TYR B 1 168 ? -7.383 11.062 -7.984 1 94 168 TYR B N 1
ATOM 4237 C CA . TYR B 1 168 ? -6.219 10.398 -8.562 1 94 168 TYR B CA 1
ATOM 4238 C C . TYR B 1 168 ? -5.75 9.25 -7.672 1 94 168 TYR B C 1
ATOM 4240 O O . TYR B 1 168 ? -5.527 9.438 -6.473 1 94 168 TYR B O 1
ATOM 4248 N N . CYS B 1 169 ? -5.602 8.055 -8.25 1 93.38 169 CYS B N 1
ATOM 4249 C CA . CYS B 1 169 ? -5.348 6.844 -7.473 1 93.38 169 CYS B CA 1
ATOM 4250 C C . CYS B 1 169 ? -3.898 6.789 -7.008 1 93.38 169 CYS B C 1
ATOM 4252 O O . CYS B 1 169 ? -3.588 6.148 -6.004 1 93.38 169 CYS B O 1
ATOM 4254 N N . GLY B 1 170 ? -3.049 7.488 -7.754 1 90.56 170 GLY B N 1
ATOM 4255 C CA . GLY B 1 170 ? -1.644 7.508 -7.379 1 90.56 170 GLY B CA 1
ATOM 4256 C C . GLY B 1 170 ? -0.78 6.617 -8.25 1 90.56 170 GLY B C 1
ATOM 4257 O O . GLY B 1 170 ? -1.295 5.781 -8.992 1 90.56 170 GLY B O 1
ATOM 4258 N N . ASN B 1 171 ? 0.477 6.848 -8.203 1 89.31 171 ASN B N 1
ATOM 4259 C CA . ASN B 1 171 ? 1.549 6.102 -8.852 1 89.31 171 ASN B CA 1
ATOM 4260 C C . ASN B 1 171 ? 2.615 5.664 -7.852 1 89.31 171 ASN B C 1
ATOM 4262 O O . ASN B 1 171 ? 3.668 6.297 -7.742 1 89.31 171 ASN B O 1
ATOM 4266 N N . LEU B 1 172 ? 2.41 4.531 -7.262 1 93.62 172 LEU B N 1
ATOM 4267 C CA . LEU B 1 172 ? 3.26 4.102 -6.156 1 93.62 172 LEU B CA 1
ATOM 4268 C C . LEU B 1 172 ? 4.328 3.127 -6.641 1 93.62 172 LEU B C 1
ATOM 4270 O O . LEU B 1 172 ? 4.086 1.921 -6.711 1 93.62 172 LEU B O 1
ATOM 4274 N N . CYS B 1 173 ? 5.469 3.65 -6.934 1 94.75 173 CYS B N 1
ATOM 4275 C CA . CYS B 1 173 ? 6.566 2.846 -7.457 1 94.75 173 CYS B CA 1
ATOM 4276 C C . CYS B 1 173 ? 7.43 2.303 -6.324 1 94.75 173 CYS B C 1
ATOM 4278 O O . CYS B 1 173 ? 7.73 3.018 -5.367 1 94.75 173 CYS B O 1
ATOM 4280 N N . LEU B 1 174 ? 7.812 1.068 -6.445 1 96.12 174 LEU B N 1
ATOM 4281 C CA . LEU B 1 174 ? 8.57 0.388 -5.402 1 96.12 174 LEU B CA 1
ATOM 4282 C C . LEU B 1 174 ? 9.977 0.974 -5.285 1 96.12 174 LEU B C 1
ATOM 4284 O O . LEU B 1 174 ? 10.594 0.909 -4.219 1 96.12 174 LEU B O 1
ATOM 4288 N N . ASP B 1 175 ? 10.5 1.542 -6.336 1 92.81 175 ASP B N 1
ATOM 4289 C CA . ASP B 1 175 ? 11.875 2.043 -6.34 1 92.81 175 ASP B CA 1
ATOM 4290 C C . ASP B 1 175 ? 11.922 3.506 -5.902 1 92.81 175 ASP B C 1
ATOM 4292 O O . ASP B 1 175 ? 13 4.094 -5.812 1 92.81 175 ASP B O 1
ATOM 4296 N N . ASP B 1 176 ? 10.781 4.066 -5.645 1 91.56 176 ASP B N 1
ATOM 4297 C CA . ASP B 1 176 ? 10.734 5.422 -5.105 1 91.56 176 ASP B CA 1
ATOM 4298 C C . ASP B 1 176 ? 11.406 5.496 -3.738 1 91.56 176 ASP B C 1
ATOM 4300 O O . ASP B 1 176 ? 11.102 4.707 -2.844 1 91.56 176 ASP B O 1
ATOM 4304 N N . PRO B 1 177 ? 12.344 6.473 -3.588 1 88.69 177 PRO B N 1
ATOM 4305 C CA . PRO B 1 177 ? 12.992 6.617 -2.281 1 88.69 177 PRO B CA 1
ATOM 4306 C C . PRO B 1 177 ? 11.992 6.875 -1.153 1 88.69 177 PRO B C 1
ATOM 4308 O O . PRO B 1 177 ? 12.281 6.57 0.007 1 88.69 177 PRO B O 1
ATOM 4311 N N . ASN B 1 178 ? 10.789 7.371 -1.471 1 89.88 178 ASN B N 1
ATOM 4312 C CA . ASN B 1 178 ? 9.766 7.664 -0.478 1 89.88 178 ASN B CA 1
ATOM 4313 C C . ASN B 1 178 ? 8.688 6.582 -0.444 1 89.88 178 ASN B C 1
ATOM 4315 O O . ASN B 1 178 ? 7.586 6.812 0.056 1 89.88 178 ASN B O 1
ATOM 4319 N N . ALA B 1 179 ? 9.031 5.445 -0.912 1 93.75 179 ALA B N 1
ATOM 4320 C CA . ALA B 1 179 ? 8.023 4.395 -1.065 1 93.75 179 ALA B CA 1
ATOM 4321 C C . ALA B 1 179 ? 7.461 3.975 0.289 1 93.75 179 ALA B C 1
ATOM 4323 O O . ALA B 1 179 ? 6.277 3.654 0.401 1 93.75 179 ALA B O 1
ATOM 4324 N N . ALA B 1 180 ? 8.328 3.947 1.346 1 95.12 180 ALA B N 1
ATOM 4325 C CA . ALA B 1 180 ? 7.832 3.582 2.67 1 95.12 180 ALA B CA 1
ATOM 4326 C C . ALA B 1 180 ? 6.699 4.508 3.107 1 95.12 180 ALA B C 1
ATOM 4328 O O . ALA B 1 180 ? 5.691 4.051 3.652 1 95.12 180 ALA B O 1
ATOM 4329 N N . LEU B 1 181 ? 6.902 5.727 2.816 1 94.44 181 LEU B N 1
ATOM 4330 C CA . LEU B 1 181 ? 5.918 6.73 3.209 1 94.44 181 LEU B CA 1
ATOM 4331 C C . LEU B 1 181 ? 4.684 6.66 2.314 1 94.44 181 LEU B C 1
ATOM 4333 O O . LEU B 1 181 ? 3.553 6.668 2.807 1 94.44 181 LEU B O 1
ATOM 4337 N N . SER B 1 182 ? 4.852 6.629 0.992 1 95.5 182 SER B N 1
ATOM 4338 C CA . SER B 1 182 ? 3.729 6.66 0.059 1 95.5 182 SER B CA 1
ATOM 4339 C C . SER B 1 182 ? 2.855 5.418 0.206 1 95.5 182 SER B C 1
ATOM 4341 O O . SER B 1 182 ? 1.643 5.527 0.398 1 95.5 182 SER B O 1
ATOM 4343 N N . ILE B 1 183 ? 3.459 4.258 0.195 1 97.12 183 ILE B N 1
ATOM 4344 C CA . ILE B 1 183 ? 2.723 3.006 0.329 1 97.12 183 ILE B CA 1
ATOM 4345 C C . ILE B 1 183 ? 2.156 2.891 1.742 1 97.12 183 ILE B C 1
ATOM 4347 O O . ILE B 1 183 ? 1.018 2.451 1.927 1 97.12 183 ILE B O 1
ATOM 4351 N N . GLY B 1 184 ? 2.939 3.297 2.734 1 97.44 184 GLY B N 1
ATOM 4352 C CA . GLY B 1 184 ? 2.471 3.279 4.113 1 97.44 184 GLY B CA 1
ATOM 4353 C C . GLY B 1 184 ? 1.25 4.152 4.336 1 97.44 184 GLY B C 1
ATOM 4354 O O . GLY B 1 184 ? 0.272 3.715 4.945 1 97.44 184 GLY B O 1
ATOM 4355 N N . LYS B 1 185 ? 1.335 5.355 3.844 1 97.81 185 LYS B N 1
ATOM 4356 C CA . LYS B 1 185 ? 0.212 6.27 4.035 1 97.81 185 LYS B CA 1
ATOM 4357 C C . LYS B 1 185 ? -1.01 5.812 3.242 1 97.81 185 LYS B C 1
ATOM 4359 O O . LYS B 1 185 ? -2.145 5.988 3.686 1 97.81 185 LYS B O 1
ATOM 4364 N N . LYS B 1 186 ? -0.824 5.312 2.061 1 97.88 186 LYS B N 1
ATOM 4365 C CA . LYS B 1 186 ? -1.939 4.738 1.312 1 97.88 186 LYS B CA 1
ATOM 4366 C C . LYS B 1 186 ? -2.602 3.609 2.094 1 97.88 186 LYS B C 1
ATOM 4368 O O . LYS B 1 186 ? -3.83 3.533 2.168 1 97.88 186 LYS B O 1
ATOM 4373 N N . SER B 1 187 ? -1.813 2.754 2.67 1 98.38 187 SER B N 1
ATOM 4374 C CA . SER B 1 187 ? -2.307 1.661 3.502 1 98.38 187 SER B CA 1
ATOM 4375 C C . SER B 1 187 ? -3.092 2.189 4.699 1 98.38 187 SER B C 1
ATOM 4377 O O . SER B 1 187 ? -4.156 1.661 5.031 1 98.38 187 SER B O 1
ATOM 4379 N N . ALA B 1 188 ? -2.529 3.188 5.301 1 98.62 188 ALA B N 1
ATOM 4380 C CA . ALA B 1 188 ? -3.184 3.789 6.461 1 98.62 188 ALA B CA 1
ATOM 4381 C C . ALA B 1 188 ? -4.535 4.391 6.082 1 98.62 188 ALA B C 1
ATOM 4383 O O . ALA B 1 188 ? -5.504 4.277 6.832 1 98.62 188 ALA B O 1
ATOM 4384 N N . GLU B 1 189 ? -4.613 5.086 4.93 1 98.69 189 GLU B N 1
ATOM 4385 C CA . GLU B 1 189 ? -5.887 5.609 4.445 1 98.69 189 GLU B CA 1
ATOM 4386 C C . GLU B 1 189 ? -6.898 4.484 4.223 1 98.69 189 GLU B C 1
ATOM 4388 O O . GLU B 1 189 ? -8.055 4.598 4.625 1 98.69 189 GLU B O 1
ATOM 4393 N N . PHE B 1 190 ? -6.422 3.426 3.559 1 98.5 190 PHE B N 1
ATOM 4394 C CA . PHE B 1 190 ? -7.27 2.27 3.305 1 98.5 190 PHE B CA 1
ATOM 4395 C C . PHE B 1 190 ? -7.855 1.729 4.605 1 98.5 190 PHE B C 1
ATOM 4397 O O . PHE B 1 190 ? -9.062 1.528 4.711 1 98.5 190 PHE B O 1
ATOM 4404 N N . LEU B 1 191 ? -7.012 1.539 5.59 1 98.56 191 LEU B N 1
ATOM 4405 C CA . LEU B 1 191 ? -7.438 1.021 6.883 1 98.56 191 LEU B CA 1
ATOM 4406 C C . LEU B 1 191 ? -8.43 1.969 7.547 1 98.56 191 LEU B C 1
ATOM 4408 O O . LEU B 1 191 ? -9.438 1.526 8.102 1 98.56 191 LEU B O 1
ATOM 4412 N N . THR B 1 192 ? -8.125 3.246 7.484 1 98.75 192 THR B N 1
ATOM 4413 C CA . THR B 1 192 ? -9 4.242 8.094 1 98.75 192 THR B CA 1
ATOM 4414 C C . THR B 1 192 ? -10.414 4.141 7.527 1 98.75 192 THR B C 1
ATOM 4416 O O . THR B 1 192 ? -11.383 4.082 8.281 1 98.75 192 THR B O 1
ATOM 4419 N N . LEU B 1 193 ? -10.508 4.059 6.238 1 98.5 193 LEU B N 1
ATOM 4420 C CA . LEU B 1 193 ? -11.805 3.982 5.574 1 98.5 193 LEU B CA 1
ATOM 4421 C C . LEU B 1 193 ? -12.5 2.664 5.891 1 98.5 193 LEU B C 1
ATOM 4423 O O . LEU B 1 193 ? -13.703 2.641 6.145 1 98.5 193 LEU B O 1
ATOM 4427 N N . GLN B 1 194 ? -11.734 1.6 5.871 1 97.62 194 GLN B N 1
ATOM 4428 C CA . GLN B 1 194 ? -12.328 0.289 6.105 1 97.62 194 GLN B CA 1
ATOM 4429 C C . GLN B 1 194 ? -12.805 0.152 7.551 1 97.62 194 GLN B C 1
ATOM 4431 O O . GLN B 1 194 ? -13.82 -0.489 7.82 1 97.62 194 GLN B O 1
ATOM 4436 N N . TYR B 1 195 ? -12.031 0.665 8.516 1 97.06 195 TYR B N 1
ATOM 4437 C CA . TYR B 1 195 ? -12.469 0.666 9.906 1 97.06 195 TYR B CA 1
ATOM 4438 C C . TYR B 1 195 ? -13.789 1.413 10.062 1 97.06 195 TYR B C 1
ATOM 4440 O O . TYR B 1 195 ? -14.688 0.961 10.773 1 97.06 195 TYR B O 1
ATOM 4448 N N . SER B 1 196 ? -13.867 2.564 9.383 1 97.44 196 SER B N 1
ATOM 4449 C CA . SER B 1 196 ? -15.109 3.334 9.422 1 97.44 196 SER B CA 1
ATOM 4450 C C . SER B 1 196 ? -16.281 2.508 8.922 1 97.44 196 SER B C 1
ATOM 4452 O O . SER B 1 196 ? -17.344 2.461 9.57 1 97.44 196 SER B O 1
ATOM 4454 N N . LYS B 1 197 ? -16.109 1.862 7.82 1 95.69 197 LYS B N 1
ATOM 4455 C CA . LYS B 1 197 ? -17.172 1.061 7.207 1 95.69 197 LYS B CA 1
ATOM 4456 C C . LYS B 1 197 ? -17.578 -0.094 8.117 1 95.69 197 LYS B C 1
ATOM 4458 O O . LYS B 1 197 ? -18.766 -0.361 8.289 1 95.69 197 LYS B O 1
ATOM 4463 N N . GLU B 1 198 ? -16.625 -0.707 8.656 1 94.38 198 GLU B N 1
ATOM 4464 C CA . GLU B 1 198 ? -16.875 -1.938 9.398 1 94.38 198 GLU B CA 1
ATOM 4465 C C . GLU B 1 198 ? -17.391 -1.64 10.805 1 94.38 198 GLU B C 1
ATOM 4467 O O . GLU B 1 198 ? -18.234 -2.379 11.328 1 94.38 198 GLU B O 1
ATOM 4472 N N . TYR B 1 199 ? -16.938 -0.587 11.414 1 94.25 199 TYR B N 1
ATOM 4473 C CA . TYR B 1 199 ? -17.25 -0.369 12.82 1 94.25 199 TYR B CA 1
ATOM 4474 C C . TYR B 1 199 ? -18.109 0.878 13 1 94.25 199 TYR B C 1
ATOM 4476 O O . TYR B 1 199 ? -18.406 1.274 14.133 1 94.25 199 TYR B O 1
ATOM 4484 N N . ASN B 1 200 ? -18.422 1.543 11.992 1 93.12 200 ASN B N 1
ATOM 4485 C CA . ASN B 1 200 ? -19.438 2.588 11.938 1 93.12 200 ASN B CA 1
ATOM 4486 C C . ASN B 1 200 ? -19.031 3.803 12.766 1 93.12 200 ASN B C 1
ATOM 4488 O O . ASN B 1 200 ? -19.797 4.254 13.625 1 93.12 200 ASN B O 1
ATOM 4492 N N . PHE B 1 201 ? -17.875 4.363 12.602 1 92.75 201 PHE B N 1
ATOM 4493 C CA . PHE B 1 201 ? -17.547 5.672 13.148 1 92.75 201 PHE B CA 1
ATOM 4494 C C . PHE B 1 201 ? -17.031 6.605 12.055 1 92.75 201 PHE B C 1
ATOM 4496 O O . PHE B 1 201 ? -16.625 6.152 10.984 1 92.75 201 PHE B O 1
ATOM 4503 N N . ASN B 1 202 ? -17.188 7.938 12.328 1 97.44 202 ASN B N 1
ATOM 4504 C CA . ASN B 1 202 ? -16.953 8.984 11.336 1 97.44 202 ASN B CA 1
ATOM 4505 C C . ASN B 1 202 ? -15.461 9.289 11.188 1 97.44 202 ASN B C 1
ATOM 4507 O O . ASN B 1 202 ? -14.781 9.555 12.18 1 97.44 202 ASN B O 1
ATOM 4511 N N . VAL B 1 203 ? -15 9.18 9.953 1 98.62 203 VAL B N 1
ATOM 4512 C CA . VAL B 1 203 ? -13.594 9.484 9.711 1 98.62 203 VAL B CA 1
ATOM 4513 C C . VAL B 1 203 ? -13.477 10.5 8.578 1 98.62 203 VAL B C 1
ATOM 4515 O O . VAL B 1 203 ? -14.391 10.648 7.762 1 98.62 203 VAL B O 1
ATOM 4518 N N . ALA B 1 204 ? -12.414 11.227 8.562 1 98.81 204 ALA B N 1
ATOM 4519 C CA . ALA B 1 204 ? -11.969 12.055 7.438 1 98.81 204 ALA B CA 1
ATOM 4520 C C . ALA B 1 204 ? -10.461 11.961 7.25 1 98.81 204 ALA B C 1
ATOM 4522 O O . ALA B 1 204 ? -9.734 11.609 8.18 1 98.81 204 ALA B O 1
ATOM 4523 N N . ILE B 1 205 ? -10.023 12.156 6.066 1 98.88 205 ILE B N 1
ATOM 4524 C CA . ILE B 1 205 ? -8.609 12.086 5.727 1 98.88 205 ILE B CA 1
ATOM 4525 C C . ILE B 1 205 ? -8.156 13.414 5.129 1 98.88 205 ILE B C 1
ATOM 4527 O O . ILE B 1 205 ? -8.812 13.961 4.238 1 98.88 205 ILE B O 1
ATOM 4531 N N . ALA B 1 206 ? -7.121 13.953 5.672 1 98.88 206 ALA B N 1
ATOM 4532 C CA . ALA B 1 206 ? -6.488 15.156 5.129 1 98.88 206 ALA B CA 1
ATOM 4533 C C . ALA B 1 206 ? -5.141 14.828 4.492 1 98.88 206 ALA B C 1
ATOM 4535 O O . ALA B 1 206 ? -4.203 14.414 5.184 1 98.88 206 ALA B O 1
ATOM 4536 N N . ARG B 1 207 ? -5.035 14.984 3.215 1 98.62 207 ARG B N 1
ATOM 4537 C CA . ARG B 1 207 ? -3.773 14.805 2.508 1 98.62 207 ARG B CA 1
ATOM 4538 C C . ARG B 1 207 ? -2.994 16.109 2.436 1 98.62 207 ARG B C 1
ATOM 4540 O O . ARG B 1 207 ? -3.205 16.922 1.524 1 98.62 207 ARG B O 1
ATOM 4547 N N . GLY B 1 208 ? -2.086 16.234 3.398 1 98 208 GLY B N 1
ATOM 4548 C CA . GLY B 1 208 ? -1.301 17.453 3.459 1 98 208 GLY B CA 1
ATOM 4549 C C . GLY B 1 208 ? -0.178 17.5 2.439 1 98 208 GLY B C 1
ATOM 4550 O O . GLY B 1 208 ? 0.545 16.516 2.266 1 98 208 GLY B O 1
ATOM 4551 N N . PHE B 1 209 ? 0.024 18.609 1.813 1 96.88 209 PHE B N 1
ATOM 4552 C CA . PHE B 1 209 ? 1.104 18.797 0.852 1 96.88 209 PHE B CA 1
ATOM 4553 C C . PHE B 1 209 ? 2.291 19.5 1.497 1 96.88 209 PHE B C 1
ATOM 4555 O O . PHE B 1 209 ? 2.902 18.969 2.428 1 96.88 209 PHE B O 1
ATOM 4562 N N . ALA B 1 210 ? 2.574 20.75 1.143 1 96.44 210 ALA B N 1
ATOM 4563 C CA . ALA B 1 210 ? 3.703 21.469 1.737 1 96.44 210 ALA B CA 1
ATOM 4564 C C . ALA B 1 210 ? 3.232 22.688 2.527 1 96.44 210 ALA B C 1
ATOM 4566 O O . ALA B 1 210 ? 2.303 23.375 2.111 1 96.44 210 ALA B O 1
ATOM 4567 N N . PHE B 1 211 ? 3.906 22.859 3.652 1 97.44 211 PHE B N 1
ATOM 4568 C CA . PHE B 1 211 ? 3.496 23.906 4.574 1 97.44 211 PHE B CA 1
ATOM 4569 C C . PHE B 1 211 ? 4.703 24.703 5.066 1 97.44 211 PHE B C 1
ATOM 4571 O O . PHE B 1 211 ? 5.824 24.188 5.074 1 97.44 211 PHE B O 1
ATOM 4578 N N . VAL B 1 212 ? 4.453 25.922 5.43 1 97.75 212 VAL B N 1
ATOM 4579 C CA . VAL B 1 212 ? 5.484 26.766 6.016 1 97.75 212 VAL B CA 1
ATOM 4580 C C . VAL B 1 212 ? 4.883 27.625 7.121 1 97.75 212 VAL B C 1
ATOM 4582 O O . VAL B 1 212 ? 3.736 28.078 7.016 1 97.75 212 VAL B O 1
ATOM 4585 N N . GLY B 1 213 ? 5.602 27.812 8.125 1 97.88 213 GLY B N 1
ATOM 4586 C CA . GLY B 1 213 ? 5.188 28.672 9.219 1 97.88 213 GLY B CA 1
ATOM 4587 C C . GLY B 1 213 ? 6 28.453 10.484 1 97.88 213 GLY B C 1
ATOM 4588 O O . GLY B 1 213 ? 6.895 27.609 10.516 1 97.88 213 GLY B O 1
ATOM 4589 N N . PRO B 1 214 ? 5.66 29.219 11.523 1 97.12 214 PRO B N 1
ATOM 4590 C CA . PRO B 1 214 ? 6.293 29.031 12.828 1 97.12 214 PRO B CA 1
ATOM 4591 C C . PRO B 1 214 ? 6.285 27.562 13.273 1 97.12 214 PRO B C 1
ATOM 4593 O O . PRO B 1 214 ? 5.297 26.859 13.062 1 97.12 214 PRO B O 1
ATOM 4596 N N . TYR B 1 215 ? 7.379 27.047 13.805 1 95.44 215 TYR B N 1
ATOM 4597 C CA . TYR B 1 215 ? 7.605 25.703 14.336 1 95.44 215 TYR B CA 1
ATOM 4598 C C . TYR B 1 215 ? 8.094 24.766 13.242 1 95.44 215 TYR B C 1
ATOM 4600 O O . TYR B 1 215 ? 8.477 23.625 13.523 1 95.44 215 TYR B O 1
ATOM 4608 N N . LEU B 1 216 ? 8.125 25.219 11.969 1 95.12 216 LEU B N 1
ATOM 4609 C CA . LEU B 1 216 ? 8.703 24.359 10.938 1 95.12 216 LEU B CA 1
ATOM 4610 C C . LEU B 1 216 ? 10.18 24.109 11.203 1 95.12 216 LEU B C 1
ATOM 4612 O O . LEU B 1 216 ? 10.945 25.047 11.461 1 95.12 216 LEU B O 1
ATOM 4616 N N . GLN B 1 217 ? 10.508 22.859 11.203 1 90.12 217 GLN B N 1
ATOM 4617 C CA . GLN B 1 217 ? 11.93 22.562 11.336 1 90.12 217 GLN B CA 1
ATOM 4618 C C . GLN B 1 217 ? 12.695 22.984 10.086 1 90.12 217 GLN B C 1
ATOM 4620 O O . GLN B 1 217 ? 12.391 22.531 8.977 1 90.12 217 GLN B O 1
ATOM 4625 N N . LEU B 1 218 ? 13.742 23.719 10.25 1 92.19 218 LEU B N 1
ATOM 4626 C CA . LEU B 1 218 ? 14.391 24.375 9.117 1 92.19 218 LEU B CA 1
ATOM 4627 C C . LEU B 1 218 ? 15.562 23.547 8.609 1 92.19 218 LEU B C 1
ATOM 4629 O O . LEU B 1 218 ? 16.109 23.828 7.543 1 92.19 218 LEU B O 1
ATOM 4633 N N . ASN B 1 219 ? 15.867 22.453 9.281 1 85.25 219 ASN B N 1
ATOM 4634 C CA . ASN B 1 219 ? 17.078 21.719 8.953 1 85.25 219 ASN B CA 1
ATOM 4635 C C . ASN B 1 219 ? 16.781 20.344 8.391 1 85.25 219 ASN B C 1
ATOM 4637 O O . ASN B 1 219 ? 17.656 19.469 8.367 1 85.25 219 ASN B O 1
ATOM 4641 N N . LEU B 1 220 ? 15.617 20.109 8.008 1 80.88 220 LEU B N 1
ATOM 4642 C CA . LEU B 1 220 ? 15.242 18.828 7.449 1 80.88 220 LEU B CA 1
ATOM 4643 C C . LEU B 1 220 ? 15.242 18.859 5.922 1 80.88 220 LEU B C 1
ATOM 4645 O O . LEU B 1 220 ? 16.125 19.469 5.312 1 80.88 220 LEU B O 1
ATOM 4649 N N . HIS B 1 221 ? 14.438 18.109 5.281 1 73.31 221 HIS B N 1
ATOM 4650 C CA . HIS B 1 221 ? 14.516 17.922 3.836 1 73.31 221 HIS B CA 1
ATOM 4651 C C . HIS B 1 221 ? 13.688 18.969 3.1 1 73.31 221 HIS B C 1
ATOM 4653 O O . HIS B 1 221 ? 13.5 18.891 1.884 1 73.31 221 HIS B O 1
ATOM 4659 N N . TYR B 1 222 ? 13.266 19.969 3.752 1 80.94 222 TYR B N 1
ATOM 4660 C CA . TYR B 1 222 ? 12.422 20.969 3.105 1 80.94 222 TYR B CA 1
ATOM 4661 C C . TYR B 1 222 ? 13.273 22.094 2.525 1 80.94 222 TYR B C 1
ATOM 4663 O O . TYR B 1 222 ? 13.969 22.797 3.262 1 80.94 222 TYR B O 1
ATOM 4671 N N . ALA B 1 223 ? 13.148 22.344 1.294 1 89.12 223 ALA B N 1
ATOM 4672 C CA . ALA B 1 223 ? 13.93 23.375 0.626 1 89.12 223 ALA B CA 1
ATOM 4673 C C . ALA B 1 223 ? 13.664 24.75 1.239 1 89.12 223 ALA B C 1
ATOM 4675 O O . ALA B 1 223 ? 14.594 25.453 1.633 1 89.12 223 ALA B O 1
ATOM 4676 N N . ILE B 1 224 ? 12.438 25.031 1.395 1 93.69 224 ILE B N 1
ATOM 4677 C CA . ILE B 1 224 ? 12.078 26.359 1.857 1 93.69 224 ILE B CA 1
ATOM 4678 C C . ILE B 1 224 ? 12.57 26.562 3.287 1 93.69 224 ILE B C 1
ATOM 4680 O O . ILE B 1 224 ? 13.008 27.656 3.652 1 93.69 224 ILE B O 1
ATOM 4684 N N . GLY B 1 225 ? 12.508 25.516 4.078 1 93.94 225 GLY B N 1
ATOM 4685 C CA . GLY B 1 225 ? 13.07 25.594 5.418 1 93.94 225 GLY B CA 1
ATOM 4686 C C . GLY B 1 225 ? 14.562 25.875 5.43 1 93.94 225 GLY B C 1
ATOM 4687 O O . GLY B 1 225 ? 15.031 26.719 6.195 1 93.94 225 GLY B O 1
ATOM 4688 N N . ASN B 1 226 ? 15.227 25.188 4.57 1 94.62 226 ASN B N 1
ATOM 4689 C CA . ASN B 1 226 ? 16.672 25.391 4.449 1 94.62 226 ASN B CA 1
ATOM 4690 C C . ASN B 1 226 ? 17 26.812 3.969 1 94.62 226 ASN B C 1
ATOM 4692 O O . ASN B 1 226 ? 17.938 27.438 4.457 1 94.62 226 ASN B O 1
ATOM 4696 N N . PHE B 1 227 ? 16.25 27.266 3.027 1 97.25 227 PHE B N 1
ATOM 4697 C CA . PHE B 1 227 ? 16.453 28.609 2.506 1 97.25 227 PHE B CA 1
ATOM 4698 C C . PHE B 1 227 ? 16.281 29.656 3.607 1 97.25 227 PHE B C 1
ATOM 4700 O O . PHE B 1 227 ? 17.094 30.578 3.732 1 97.25 227 PHE B O 1
ATOM 4707 N N . ILE B 1 228 ? 15.242 29.5 4.371 1 96.81 228 ILE B N 1
ATOM 4708 C CA . ILE B 1 228 ? 14.953 30.438 5.453 1 96.81 228 ILE B CA 1
ATOM 4709 C C . ILE B 1 228 ? 16.078 30.391 6.492 1 96.81 228 ILE B C 1
ATOM 4711 O O . ILE B 1 228 ? 16.547 31.422 6.945 1 96.81 228 ILE B O 1
ATOM 4715 N N . ARG B 1 229 ? 16.469 29.141 6.828 1 95.94 229 ARG B N 1
ATOM 4716 C CA . ARG B 1 229 ? 17.562 28.953 7.773 1 95.94 229 ARG B CA 1
ATOM 4717 C C . ARG B 1 229 ? 18.812 29.703 7.312 1 95.94 229 ARG B C 1
ATOM 4719 O O . ARG B 1 229 ? 19.422 30.453 8.086 1 95.94 229 ARG B O 1
ATOM 4726 N N . ASP B 1 230 ? 19.172 29.5 6.098 1 96.44 230 ASP B N 1
ATOM 4727 C CA . ASP B 1 230 ? 20.375 30.109 5.555 1 96.44 230 ASP B CA 1
ATOM 4728 C C . ASP B 1 230 ? 20.25 31.625 5.504 1 96.44 230 ASP B C 1
ATOM 4730 O O . ASP B 1 230 ? 21.172 32.344 5.875 1 96.44 230 ASP B O 1
ATOM 4734 N N . ALA B 1 231 ? 19.156 32.094 5.055 1 96.19 231 ALA B N 1
ATOM 4735 C CA . ALA B 1 231 ? 18.906 33.531 4.926 1 96.19 231 ALA B CA 1
ATOM 4736 C C . ALA B 1 231 ? 19 34.219 6.281 1 96.19 231 ALA B C 1
ATOM 4738 O O . ALA B 1 231 ? 19.625 35.281 6.402 1 96.19 231 ALA B O 1
ATOM 4739 N N . ILE B 1 232 ? 18.359 33.656 7.301 1 95.75 232 ILE B N 1
ATOM 4740 C CA . ILE B 1 232 ? 18.328 34.281 8.625 1 95.75 232 ILE B CA 1
ATOM 4741 C C . ILE B 1 232 ? 19.75 34.312 9.203 1 95.75 232 ILE B C 1
ATOM 4743 O O . ILE B 1 232 ? 20.062 35.156 10.039 1 95.75 232 ILE B O 1
ATOM 4747 N N . ASN B 1 233 ? 20.594 33.406 8.742 1 95.62 233 ASN B N 1
ATOM 4748 C CA . ASN B 1 233 ? 21.969 33.344 9.219 1 95.62 233 ASN B CA 1
ATOM 4749 C C . ASN B 1 233 ? 22.922 34.062 8.273 1 95.62 233 ASN B C 1
ATOM 4751 O O . ASN B 1 233 ? 24.141 33.875 8.359 1 95.62 233 ASN B O 1
ATOM 4755 N N . ASN B 1 234 ? 22.391 34.719 7.375 1 95.81 234 ASN B N 1
ATOM 4756 C CA . ASN B 1 234 ? 23.156 35.531 6.422 1 95.81 234 ASN B CA 1
ATOM 4757 C C . ASN B 1 234 ? 24.094 34.656 5.59 1 95.81 234 ASN B C 1
ATOM 4759 O O . ASN B 1 234 ? 25.234 35 5.344 1 95.81 234 ASN B O 1
ATOM 4763 N N . LYS B 1 235 ? 23.656 33.469 5.328 1 96.88 235 LYS B N 1
ATOM 4764 C CA . LYS B 1 235 ? 24.375 32.562 4.465 1 96.88 235 LYS B CA 1
ATOM 4765 C C . LYS B 1 235 ? 23.734 32.469 3.082 1 96.88 235 LYS B C 1
ATOM 4767 O O . LYS B 1 235 ? 22.531 32.719 2.936 1 96.88 235 LYS B O 1
ATOM 4772 N N . SER B 1 236 ? 24.547 32.094 2.145 1 97.19 236 SER B N 1
ATOM 4773 C CA . SER B 1 236 ? 24.016 31.906 0.794 1 97.19 236 SER B CA 1
ATOM 4774 C C . SER B 1 236 ? 23.016 30.766 0.742 1 97.19 236 SER B C 1
ATOM 4776 O O . SER B 1 236 ? 23.203 29.734 1.396 1 97.19 236 SER B O 1
ATOM 4778 N N . ILE B 1 237 ? 21.953 30.953 0.008 1 96.88 237 ILE B N 1
ATOM 4779 C CA . ILE B 1 237 ? 20.984 29.891 -0.263 1 96.88 237 ILE B CA 1
ATOM 4780 C C . ILE B 1 237 ? 21.516 28.969 -1.352 1 96.88 237 ILE B C 1
ATOM 4782 O O . ILE B 1 237 ? 21.922 29.422 -2.424 1 96.88 237 ILE B O 1
ATOM 4786 N N . ILE B 1 238 ? 21.547 27.703 -1.059 1 94.81 238 ILE B N 1
ATOM 4787 C CA . ILE B 1 238 ? 22.062 26.719 -2.012 1 94.81 238 ILE B CA 1
ATOM 4788 C C . ILE B 1 238 ? 20.906 25.922 -2.607 1 94.81 238 ILE B C 1
ATOM 4790 O O . ILE B 1 238 ? 20.172 25.25 -1.88 1 94.81 238 ILE B O 1
ATOM 4794 N N . ILE B 1 239 ? 20.734 26 -3.861 1 94.75 239 ILE B N 1
ATOM 4795 C CA . ILE B 1 239 ? 19.797 25.141 -4.59 1 94.75 239 ILE B CA 1
ATOM 4796 C C . ILE B 1 239 ? 20.547 23.922 -5.145 1 94.75 239 ILE B C 1
ATOM 4798 O O . ILE B 1 239 ? 21.344 24.047 -6.07 1 94.75 239 ILE B O 1
ATOM 4802 N N . LYS B 1 240 ? 20.297 22.797 -4.645 1 90.69 240 LYS B N 1
ATOM 4803 C CA . LYS B 1 240 ? 21 21.578 -5.027 1 90.69 240 LYS B CA 1
ATOM 4804 C C . LYS B 1 240 ? 20.656 21.172 -6.457 1 90.69 240 LYS B C 1
ATOM 4806 O O . LYS B 1 240 ? 21.5 20.625 -7.176 1 90.69 240 LYS B O 1
ATOM 4811 N N . GLY B 1 241 ? 19.438 21.422 -6.887 1 91.75 241 GLY B N 1
ATOM 4812 C CA . GLY B 1 241 ? 19.016 21.141 -8.25 1 91.75 241 GLY B CA 1
ATOM 4813 C C . GLY B 1 241 ? 19.125 22.344 -9.172 1 91.75 241 GLY B C 1
ATOM 4814 O O . GLY B 1 241 ? 20.016 23.188 -8.984 1 91.75 241 GLY B O 1
ATOM 4815 N N . ASP B 1 242 ? 18.312 22.312 -10.25 1 93.12 242 ASP B N 1
ATOM 4816 C CA . ASP B 1 242 ? 18.391 23.375 -11.234 1 93.12 242 ASP B CA 1
ATOM 4817 C C . ASP B 1 242 ? 17.406 24.5 -10.922 1 93.12 242 ASP B C 1
ATOM 4819 O O . ASP B 1 242 ? 17.344 25.5 -11.625 1 93.12 242 ASP B O 1
ATOM 4823 N N . GLY B 1 243 ? 16.578 24.25 -9.883 1 93.88 243 GLY B N 1
ATOM 4824 C CA . GLY B 1 243 ? 15.648 25.281 -9.43 1 93.88 243 GLY B CA 1
ATOM 4825 C C . GLY B 1 243 ? 14.328 25.25 -10.164 1 93.88 243 GLY B C 1
ATOM 4826 O O . GLY B 1 243 ? 13.414 26.016 -9.836 1 93.88 243 GLY B O 1
ATOM 4827 N N . THR B 1 244 ? 14.148 24.297 -11.039 1 93.62 244 THR B N 1
ATOM 4828 C CA . THR B 1 244 ? 12.984 24.328 -11.922 1 93.62 244 THR B CA 1
ATOM 4829 C C . THR B 1 244 ? 11.797 23.609 -11.281 1 93.62 244 THR B C 1
ATOM 4831 O O . THR B 1 244 ? 10.648 23.812 -11.688 1 93.62 244 THR B O 1
ATOM 4834 N N . PRO B 1 245 ? 11.984 22.672 -10.297 1 93.31 245 PRO B N 1
ATOM 4835 C CA . PRO B 1 245 ? 10.82 22.016 -9.695 1 93.31 245 PRO B CA 1
ATOM 4836 C C . PRO B 1 245 ? 9.797 23.016 -9.156 1 93.31 245 PRO B C 1
ATOM 4838 O O . PRO B 1 245 ? 10.172 24.094 -8.68 1 93.31 245 PRO B O 1
ATOM 4841 N N . ILE B 1 246 ? 8.547 22.672 -9.328 1 94.75 246 ILE B N 1
ATOM 4842 C CA . ILE B 1 246 ? 7.445 23.547 -8.938 1 94.75 246 ILE B CA 1
ATOM 4843 C C . ILE B 1 246 ? 6.789 23.016 -7.668 1 94.75 246 ILE B C 1
ATOM 4845 O O . ILE B 1 246 ? 6.5 21.812 -7.566 1 94.75 246 ILE B O 1
ATOM 4849 N N . ARG B 1 247 ? 6.609 23.906 -6.688 1 95.62 247 ARG B N 1
ATOM 4850 C CA . ARG B 1 247 ? 5.996 23.594 -5.402 1 95.62 247 ARG B CA 1
ATOM 4851 C C . ARG B 1 247 ? 4.957 24.641 -5.02 1 95.62 247 ARG B C 1
ATOM 4853 O O . ARG B 1 247 ? 4.883 25.703 -5.645 1 95.62 247 ARG B O 1
ATOM 4860 N N . SER B 1 248 ? 4.207 24.312 -4.094 1 96.88 248 SER B N 1
ATOM 4861 C CA . SER B 1 248 ? 3.279 25.234 -3.445 1 96.88 248 SER B CA 1
ATOM 4862 C C . SER B 1 248 ? 3.311 25.078 -1.93 1 96.88 248 SER B C 1
ATOM 4864 O O . SER B 1 248 ? 3.598 24 -1.419 1 96.88 248 SER B O 1
ATOM 4866 N N . TYR B 1 249 ? 3.082 26.203 -1.211 1 97.94 249 TYR B N 1
ATOM 4867 C CA . TYR B 1 249 ? 3.217 26.203 0.241 1 97.94 249 TYR B CA 1
ATOM 4868 C C . TYR B 1 249 ? 2.014 26.875 0.898 1 97.94 249 TYR B C 1
ATOM 4870 O O . TYR B 1 249 ? 1.715 28.031 0.627 1 97.94 249 TYR B O 1
ATOM 4878 N N . LEU B 1 250 ? 1.369 26.156 1.681 1 98.62 250 LEU B N 1
ATOM 4879 C CA . LEU B 1 250 ? 0.288 26.719 2.48 1 98.62 250 LEU B CA 1
ATOM 4880 C C . LEU B 1 250 ? 0.792 27.141 3.855 1 98.62 250 LEU B C 1
ATOM 4882 O O . LEU B 1 250 ? 1.583 26.438 4.477 1 98.62 250 LEU B O 1
ATOM 4886 N N . TYR B 1 251 ? 0.337 28.281 4.316 1 98.75 251 TYR B N 1
ATOM 4887 C CA . TYR B 1 251 ? 0.742 28.781 5.629 1 98.75 251 TYR B CA 1
ATOM 4888 C C . TYR B 1 251 ? 0.165 27.922 6.742 1 98.75 251 TYR B C 1
ATOM 4890 O O . TYR B 1 251 ? -0.985 27.484 6.66 1 98.75 251 TYR B O 1
ATOM 4898 N N . ALA B 1 252 ? 0.938 27.719 7.805 1 98.44 252 ALA B N 1
ATOM 4899 C CA . ALA B 1 252 ? 0.573 26.828 8.898 1 98.44 252 ALA B CA 1
ATOM 4900 C C . ALA B 1 252 ? -0.758 27.234 9.523 1 98.44 252 ALA B C 1
ATOM 4902 O O . ALA B 1 252 ? -1.595 26.375 9.836 1 98.44 252 ALA B O 1
ATOM 4903 N N . ALA B 1 253 ? -0.999 28.5 9.727 1 98.56 253 ALA B N 1
ATOM 4904 C CA . ALA B 1 253 ? -2.248 28.969 10.32 1 98.56 253 ALA B CA 1
ATOM 4905 C C . ALA B 1 253 ? -3.441 28.625 9.438 1 98.56 253 ALA B C 1
ATOM 4907 O O . ALA B 1 253 ? -4.5 28.234 9.93 1 98.56 253 ALA B O 1
ATOM 4908 N N . ASP B 1 254 ? -3.281 28.844 8.133 1 98.75 254 ASP B N 1
ATOM 4909 C CA . ASP B 1 254 ? -4.328 28.453 7.191 1 98.75 254 ASP B CA 1
ATOM 4910 C C . ASP B 1 254 ? -4.609 26.953 7.266 1 98.75 254 ASP B C 1
ATOM 4912 O O . ASP B 1 254 ? -5.77 26.547 7.27 1 98.75 254 ASP B O 1
ATOM 4916 N N . ALA B 1 255 ? -3.545 26.219 7.324 1 98.75 255 ALA B N 1
ATOM 4917 C CA . ALA B 1 255 ? -3.672 24.766 7.383 1 98.75 255 ALA B CA 1
ATOM 4918 C C . ALA B 1 255 ? -4.473 24.344 8.609 1 98.75 255 ALA B C 1
ATOM 4920 O O . ALA B 1 255 ? -5.309 23.438 8.523 1 98.75 255 ALA B O 1
ATOM 4921 N N . ILE B 1 256 ? -4.219 24.953 9.734 1 98.69 256 ILE B N 1
ATOM 4922 C CA . ILE B 1 256 ? -4.895 24.578 10.977 1 98.69 256 ILE B CA 1
ATOM 4923 C C . ILE B 1 256 ? -6.395 24.859 10.852 1 98.69 256 ILE B C 1
ATOM 4925 O O . ILE B 1 256 ? -7.215 24.062 11.305 1 98.69 256 ILE B O 1
ATOM 4929 N N . ILE B 1 257 ? -6.734 25.969 10.211 1 98.81 257 ILE B N 1
ATOM 4930 C CA . ILE B 1 257 ? -8.141 26.266 9.938 1 98.81 257 ILE B CA 1
ATOM 4931 C C . ILE B 1 257 ? -8.75 25.141 9.117 1 98.81 257 ILE B C 1
ATOM 4933 O O . ILE B 1 257 ? -9.82 24.625 9.445 1 98.81 257 ILE B O 1
ATOM 4937 N N . TRP B 1 258 ? -8.023 24.719 8.055 1 98.88 258 TRP B N 1
ATOM 4938 C CA . TRP B 1 258 ? -8.539 23.672 7.16 1 98.88 258 TRP B CA 1
ATOM 4939 C C . TRP B 1 258 ? -8.703 22.359 7.898 1 98.88 258 TRP B C 1
ATOM 4941 O O . TRP B 1 258 ? -9.734 21.688 7.766 1 98.88 258 TRP B O 1
ATOM 4951 N N . PHE B 1 259 ? -7.719 21.969 8.703 1 98.88 259 PHE B N 1
ATOM 4952 C CA . PHE B 1 259 ? -7.762 20.719 9.43 1 98.88 259 PHE B CA 1
ATOM 4953 C C . PHE B 1 259 ? -8.93 20.703 10.414 1 98.88 259 PHE B C 1
ATOM 4955 O O . PHE B 1 259 ? -9.641 19.703 10.523 1 98.88 259 PHE B O 1
ATOM 4962 N N . LEU B 1 260 ? -9.117 21.781 11.133 1 98.81 260 LEU B N 1
ATOM 4963 C CA . LEU B 1 260 ? -10.203 21.844 12.109 1 98.81 260 LEU B CA 1
ATOM 4964 C C . LEU B 1 260 ? -11.555 21.875 11.414 1 98.81 260 LEU B C 1
ATOM 4966 O O . LEU B 1 260 ? -12.531 21.312 11.914 1 98.81 260 LEU B O 1
ATOM 4970 N N . LYS B 1 261 ? -11.625 22.562 10.242 1 98.81 261 LYS B N 1
ATOM 4971 C CA . LYS B 1 261 ? -12.859 22.531 9.461 1 98.81 261 LYS B CA 1
ATOM 4972 C C . LYS B 1 261 ? -13.18 21.109 9 1 98.81 261 LYS B C 1
ATOM 4974 O O . LYS B 1 261 ? -14.344 20.703 8.984 1 98.81 261 LYS B O 1
ATOM 4979 N N . ILE B 1 262 ? -12.18 20.375 8.609 1 98.88 262 ILE B N 1
ATOM 4980 C CA . ILE B 1 262 ? -12.375 18.969 8.227 1 98.88 262 ILE B CA 1
ATOM 4981 C C . ILE B 1 262 ? -12.867 18.172 9.422 1 98.88 262 ILE B C 1
ATOM 4983 O O . ILE B 1 262 ? -13.859 17.438 9.328 1 98.88 262 ILE B O 1
ATOM 4987 N N . LEU B 1 263 ? -12.164 18.328 10.562 1 98.75 263 LEU B N 1
ATOM 4988 C CA . LEU B 1 263 ? -12.5 17.578 11.773 1 98.75 263 LEU B CA 1
ATOM 4989 C C . LEU B 1 263 ? -13.953 17.812 12.172 1 98.75 263 LEU B C 1
ATOM 4991 O O . LEU B 1 263 ? -14.656 16.875 12.547 1 98.75 263 LEU B O 1
ATOM 4995 N N . LEU B 1 264 ? -14.438 19.016 12.016 1 98.44 264 LEU B N 1
ATOM 4996 C CA . LEU B 1 264 ? -15.68 19.422 12.672 1 98.44 264 LEU B CA 1
ATOM 4997 C C . LEU B 1 264 ? -16.844 19.359 11.695 1 98.44 264 LEU B C 1
ATOM 4999 O O . LEU B 1 264 ? -18 19.25 12.117 1 98.44 264 LEU B O 1
ATOM 5003 N N . ASN B 1 265 ? -16.547 19.406 10.359 1 98.31 265 ASN B N 1
ATOM 5004 C CA . ASN B 1 265 ? -17.672 19.641 9.461 1 98.31 265 ASN B CA 1
ATOM 5005 C C . ASN B 1 265 ? -17.688 18.641 8.312 1 98.31 265 ASN B C 1
ATOM 5007 O O . ASN B 1 265 ? -18.672 18.547 7.578 1 98.31 265 ASN B O 1
ATOM 5011 N N . SER B 1 266 ? -16.609 17.875 8.07 1 98.44 266 SER B N 1
ATOM 5012 C CA . SER B 1 266 ? -16.562 17 6.906 1 98.44 266 SER B CA 1
ATOM 5013 C C . SER B 1 266 ? -17.562 15.859 7.039 1 98.44 266 SER B C 1
ATOM 5015 O O . SER B 1 266 ? -17.875 15.422 8.148 1 98.44 266 SER B O 1
ATOM 5017 N N . LYS B 1 267 ? -18.094 15.367 5.926 1 98 267 LYS B N 1
ATOM 5018 C CA . LYS B 1 267 ? -18.891 14.148 5.902 1 98 267 LYS B CA 1
ATOM 5019 C C . LYS B 1 267 ? -18.016 12.914 6.133 1 98 267 LYS B C 1
ATOM 5021 O O . LYS B 1 267 ? -16.781 12.992 6.039 1 98 267 LYS B O 1
ATOM 5026 N N . ASN B 1 268 ? -18.719 11.875 6.52 1 98.31 268 ASN B N 1
ATOM 5027 C CA . ASN B 1 268 ? -18 10.625 6.781 1 98.31 268 ASN B CA 1
ATOM 5028 C C . ASN B 1 268 ? -17.25 10.141 5.543 1 98.31 268 ASN B C 1
ATOM 5030 O O . ASN B 1 268 ? -17.75 10.258 4.426 1 98.31 268 ASN B O 1
ATOM 5034 N N . MET B 1 269 ? -15.984 9.688 5.738 1 98.31 269 MET B N 1
ATOM 5035 C CA . MET B 1 269 ? -15.141 8.992 4.77 1 98.31 269 MET B CA 1
ATOM 5036 C C . MET B 1 269 ? -14.727 9.93 3.641 1 98.31 269 MET B C 1
ATOM 5038 O O . MET B 1 269 ? -14.445 9.484 2.525 1 98.31 269 MET B O 1
ATOM 5042 N N . ARG B 1 270 ? -14.727 11.25 3.918 1 98.44 270 ARG B N 1
ATOM 5043 C CA . ARG B 1 270 ? -14.258 12.227 2.941 1 98.44 270 ARG B CA 1
ATOM 5044 C C . ARG B 1 270 ? -12.742 12.352 2.975 1 98.44 270 ARG B C 1
ATOM 5046 O O . ARG B 1 270 ? -12.125 12.258 4.039 1 98.44 270 ARG B O 1
ATOM 5053 N N . ILE B 1 271 ? -12.148 12.523 1.828 1 98.75 271 ILE B N 1
ATOM 5054 C CA . ILE B 1 271 ? -10.727 12.789 1.652 1 98.75 271 ILE B CA 1
ATOM 5055 C C . ILE B 1 271 ? -10.531 14.188 1.062 1 98.75 271 ILE B C 1
ATOM 5057 O O . ILE B 1 271 ? -11.156 14.531 0.058 1 98.75 271 ILE B O 1
ATOM 5061 N N . TYR B 1 272 ? -9.648 14.984 1.683 1 98.88 272 TYR B N 1
ATOM 5062 C CA . TYR B 1 272 ? -9.383 16.328 1.192 1 98.88 272 TYR B CA 1
ATOM 5063 C C . TYR B 1 272 ? -7.895 16.547 0.983 1 98.88 272 TYR B C 1
ATOM 5065 O O . TYR B 1 272 ? -7.082 16.203 1.845 1 98.88 272 TYR B O 1
ATOM 5073 N N . ASN B 1 273 ? -7.543 17.094 -0.141 1 98.75 273 ASN B N 1
ATOM 5074 C CA . ASN B 1 273 ? -6.23 17.719 -0.262 1 98.75 273 ASN B CA 1
ATOM 5075 C C . ASN B 1 273 ? -6.145 19 0.581 1 98.75 273 ASN B C 1
ATOM 5077 O O . ASN B 1 273 ? -7.094 19.781 0.64 1 98.75 273 ASN B O 1
ATOM 5081 N N . VAL B 1 274 ? -5.035 19.125 1.24 1 98.81 274 VAL B N 1
ATOM 5082 C CA . VAL B 1 274 ? -4.754 20.344 2.012 1 98.81 274 VAL B CA 1
ATOM 5083 C C . VAL B 1 274 ? -3.432 20.953 1.555 1 98.81 274 VAL B C 1
ATOM 5085 O O . VAL B 1 274 ? -2.373 20.328 1.7 1 98.81 274 VAL B O 1
ATOM 5088 N N . GLY B 1 275 ? -3.414 22.031 1.006 1 98.56 275 GLY B N 1
ATOM 5089 C CA . GLY B 1 275 ? -2.248 22.703 0.46 1 98.56 275 GLY B CA 1
ATOM 5090 C C . GLY B 1 275 ? -2.6 23.906 -0.394 1 98.56 275 GLY B C 1
ATOM 5091 O O . GLY B 1 275 ? -3.777 24.234 -0.572 1 98.56 275 GLY B O 1
ATOM 5092 N N . SER B 1 276 ? -1.625 24.609 -0.848 1 98.44 276 SER B N 1
ATOM 5093 C CA . SER B 1 276 ? -1.816 25.781 -1.699 1 98.44 276 SER B CA 1
ATOM 5094 C C . SER B 1 276 ? -1.899 25.391 -3.17 1 98.44 276 SER B C 1
ATOM 5096 O O . SER B 1 276 ? -1.302 24.391 -3.586 1 98.44 276 SER B O 1
ATOM 5098 N N . GLU B 1 277 ? -2.637 26.125 -3.912 1 97.81 277 GLU B N 1
ATOM 5099 C CA . GLU B 1 277 ? -2.654 25.938 -5.359 1 97.81 277 GLU B CA 1
ATOM 5100 C C . GLU B 1 277 ? -1.74 26.953 -6.055 1 97.81 277 GLU B C 1
ATOM 5102 O O . GLU B 1 277 ? -1.512 26.859 -7.262 1 97.81 277 GLU B O 1
ATOM 5107 N N . LYS B 1 278 ? -1.264 27.891 -5.332 1 97.5 278 LYS B N 1
ATOM 5108 C CA . LYS B 1 278 ? -0.338 28.875 -5.879 1 97.5 278 LYS B CA 1
ATOM 5109 C C . LYS B 1 278 ? 1.074 28.312 -5.984 1 97.5 278 LYS B C 1
ATOM 5111 O O . LYS B 1 278 ? 1.723 28.047 -4.969 1 97.5 278 LYS B O 1
ATOM 5116 N N . ASP B 1 279 ? 1.54 28.172 -7.203 1 96.12 279 ASP B N 1
ATOM 5117 C CA . ASP B 1 279 ? 2.791 27.438 -7.387 1 96.12 279 ASP B CA 1
ATOM 5118 C C . ASP B 1 279 ? 3.947 28.391 -7.68 1 96.12 279 ASP B C 1
ATOM 5120 O O . ASP B 1 279 ? 3.73 29.5 -8.148 1 96.12 279 ASP B O 1
ATOM 5124 N N . TYR B 1 280 ? 5.129 27.938 -7.277 1 97.06 280 TYR B N 1
ATOM 5125 C CA . TYR B 1 280 ? 6.406 28.609 -7.461 1 97.06 280 TYR B CA 1
ATOM 5126 C C . TYR B 1 280 ? 7.504 27.625 -7.828 1 97.06 280 TYR B C 1
ATOM 5128 O O . TYR B 1 280 ? 7.496 26.484 -7.367 1 97.06 280 TYR B O 1
ATOM 5136 N N . THR B 1 281 ? 8.438 28.109 -8.617 1 96.44 281 THR B N 1
ATOM 5137 C CA . THR B 1 281 ? 9.648 27.312 -8.766 1 96.44 281 THR B CA 1
ATOM 5138 C C . THR B 1 281 ? 10.516 27.406 -7.512 1 96.44 281 THR B C 1
ATOM 5140 O O . THR B 1 281 ? 10.391 28.359 -6.738 1 96.44 281 THR B O 1
ATOM 5143 N N . ILE B 1 282 ? 11.305 26.422 -7.375 1 96.25 282 ILE B N 1
ATOM 5144 C CA . ILE B 1 282 ? 12.234 26.453 -6.254 1 96.25 282 ILE B CA 1
ATOM 5145 C C . ILE B 1 282 ? 13.102 27.703 -6.328 1 96.25 282 ILE B C 1
ATOM 5147 O O . ILE B 1 282 ? 13.406 28.312 -5.305 1 96.25 282 ILE B O 1
ATOM 5151 N N . LYS B 1 283 ? 13.477 28.078 -7.52 1 96.56 283 LYS B N 1
ATOM 5152 C CA . LYS B 1 283 ? 14.273 29.281 -7.727 1 96.56 283 LYS B CA 1
ATOM 5153 C C . LYS B 1 283 ? 13.523 30.531 -7.262 1 96.56 283 LYS B C 1
ATOM 5155 O O . LYS B 1 283 ? 14.094 31.391 -6.594 1 96.56 283 LYS B O 1
ATOM 5160 N N . GLU B 1 284 ? 12.312 30.625 -7.633 1 97.44 284 GLU B N 1
ATOM 5161 C CA . GLU B 1 284 ? 11.492 31.75 -7.223 1 97.44 284 GLU B CA 1
ATOM 5162 C C . GLU B 1 284 ? 11.391 31.844 -5.703 1 97.44 284 GLU B C 1
ATOM 5164 O O . GLU B 1 284 ? 11.453 32.938 -5.133 1 97.44 284 GLU B O 1
ATOM 5169 N N . ILE B 1 285 ? 11.219 30.703 -5.082 1 97.75 285 ILE B N 1
ATOM 5170 C CA . ILE B 1 285 ? 11.117 30.656 -3.627 1 97.75 285 ILE B CA 1
ATOM 5171 C C . ILE B 1 285 ? 12.422 31.156 -3.004 1 97.75 285 ILE B C 1
ATOM 5173 O O . ILE B 1 285 ? 12.398 31.938 -2.051 1 97.75 285 ILE B O 1
ATOM 5177 N N . ALA B 1 286 ? 13.516 30.688 -3.566 1 97.69 286 ALA B N 1
ATOM 5178 C CA . ALA B 1 286 ? 14.82 31.141 -3.08 1 97.69 286 ALA B CA 1
ATOM 5179 C C . ALA B 1 286 ? 14.953 32.656 -3.188 1 97.69 286 ALA B C 1
ATOM 5181 O O . ALA B 1 286 ? 15.469 33.312 -2.271 1 97.69 286 ALA B O 1
ATOM 5182 N N . GLU B 1 287 ? 14.531 33.188 -4.223 1 97.88 287 GLU B N 1
ATOM 5183 C CA . GLU B 1 287 ? 14.609 34.625 -4.453 1 97.88 287 GLU B CA 1
ATOM 5184 C C . GLU B 1 287 ? 13.758 35.375 -3.447 1 97.88 287 GLU B C 1
ATOM 5186 O O . GLU B 1 287 ? 14.188 36.406 -2.91 1 97.88 287 GLU B O 1
ATOM 5191 N N . ILE B 1 288 ? 12.555 34.906 -3.254 1 97.75 288 ILE B N 1
ATOM 5192 C CA . ILE B 1 288 ? 11.656 35.531 -2.311 1 97.75 288 ILE B CA 1
ATOM 5193 C C . ILE B 1 288 ? 12.266 35.531 -0.911 1 97.75 288 ILE B C 1
ATOM 5195 O O . ILE B 1 288 ? 12.258 36.531 -0.205 1 97.75 288 ILE B O 1
ATOM 5199 N N . VAL B 1 289 ? 12.805 34.344 -0.517 1 98.06 289 VAL B N 1
ATOM 5200 C CA . VAL B 1 289 ? 13.414 34.219 0.801 1 98.06 289 VAL B CA 1
ATOM 5201 C C . VAL B 1 289 ? 14.617 35.156 0.921 1 98.06 289 VAL B C 1
ATOM 5203 O O . VAL B 1 289 ? 14.773 35.844 1.933 1 98.06 289 VAL B O 1
ATOM 5206 N N . SER B 1 290 ? 15.445 35.188 -0.11 1 97.69 290 SER B N 1
ATOM 5207 C CA . SER B 1 290 ? 16.625 36.031 -0.114 1 97.69 290 SER B CA 1
ATOM 5208 C C . SER B 1 290 ? 16.25 37.5 0.092 1 97.69 290 SER B C 1
ATOM 5210 O O . SER B 1 290 ? 16.891 38.219 0.873 1 97.69 290 SER B O 1
ATOM 5212 N N . LYS B 1 291 ? 15.219 37.906 -0.535 1 96 291 LYS B N 1
ATOM 5213 C CA . LYS B 1 291 ? 14.789 39.312 -0.5 1 96 291 LYS B CA 1
ATOM 5214 C C . LYS B 1 291 ? 14.094 39.625 0.816 1 96 291 LYS B C 1
ATOM 5216 O O . LYS B 1 291 ? 13.891 40.812 1.145 1 96 291 LYS B O 1
ATOM 5221 N N . SER B 1 292 ? 13.75 38.656 1.567 1 95.88 292 SER B N 1
ATOM 5222 C CA . SER B 1 292 ? 12.969 38.844 2.785 1 95.88 292 SER B CA 1
ATOM 5223 C C . SER B 1 292 ? 13.867 39.156 3.979 1 95.88 292 SER B C 1
ATOM 5225 O O . SER B 1 292 ? 13.383 39.375 5.09 1 95.88 292 SER B O 1
ATOM 5227 N N . VAL B 1 293 ? 15.125 39.125 3.779 1 94.62 293 VAL B N 1
ATOM 5228 C CA . VAL B 1 293 ? 16.062 39.438 4.844 1 94.62 293 VAL B CA 1
ATOM 5229 C C . VAL B 1 293 ? 16.953 40.625 4.41 1 94.62 293 VAL B C 1
ATOM 5231 O O . VAL B 1 293 ? 17.031 40.938 3.221 1 94.62 293 VAL B O 1
ATOM 5234 N N . SER B 1 294 ? 17.5 41.25 5.414 1 93.5 294 SER B N 1
ATOM 5235 C CA . SER B 1 294 ? 18.453 42.344 5.164 1 93.5 294 SER B CA 1
ATOM 5236 C C . SER B 1 294 ? 19.766 42.094 5.91 1 93.5 294 SER B C 1
ATOM 5238 O O . SER B 1 294 ? 19.766 41.969 7.137 1 93.5 294 SER B O 1
ATOM 5240 N N . PRO B 1 295 ? 20.875 42.094 5.152 1 92.31 295 PRO B N 1
ATOM 5241 C CA . PRO B 1 295 ? 20.984 42.219 3.697 1 92.31 295 PRO B CA 1
ATOM 5242 C C . PRO B 1 295 ? 20.5 40.969 2.959 1 92.31 295 PRO B C 1
ATOM 5244 O O . PRO B 1 295 ? 20.438 39.906 3.549 1 92.31 295 PRO B O 1
ATOM 5247 N N . LYS B 1 296 ? 20.234 41.281 1.692 1 94 296 LYS B N 1
ATOM 5248 C CA . LYS B 1 296 ? 19.891 40.125 0.85 1 94 296 LYS B CA 1
ATOM 5249 C C . LYS B 1 296 ? 21.047 39.156 0.757 1 94 296 LYS B C 1
ATOM 5251 O O . LYS B 1 296 ? 22.219 39.531 0.818 1 94 296 LYS B O 1
ATOM 5256 N N . VAL B 1 297 ? 20.703 37.875 0.603 1 96.5 297 VAL B N 1
ATOM 5257 C CA . VAL B 1 297 ? 21.766 36.875 0.53 1 96.5 297 VAL B CA 1
ATOM 5258 C C . VAL B 1 297 ? 21.859 36.312 -0.895 1 96.5 297 VAL B C 1
ATOM 5260 O O . VAL B 1 297 ? 20.906 36.406 -1.666 1 96.5 297 VAL B O 1
ATOM 5263 N N . ASP B 1 298 ? 23.031 35.75 -1.229 1 97.06 298 ASP B N 1
ATOM 5264 C CA . ASP B 1 298 ? 23.266 35.188 -2.557 1 97.06 298 ASP B CA 1
ATOM 5265 C C . ASP B 1 298 ? 22.578 33.812 -2.715 1 97.06 298 ASP B C 1
ATOM 5267 O O . ASP B 1 298 ? 22.359 33.125 -1.73 1 97.06 298 ASP B O 1
ATOM 5271 N N . ILE B 1 299 ? 22.203 33.562 -3.922 1 97 299 ILE B N 1
ATOM 5272 C CA . ILE B 1 299 ? 21.625 32.25 -4.285 1 97 299 ILE B CA 1
ATOM 5273 C C . ILE B 1 299 ? 22.594 31.5 -5.191 1 97 299 ILE B C 1
ATOM 5275 O O . ILE B 1 299 ? 23.047 32.031 -6.207 1 97 299 ILE B O 1
ATOM 5279 N N . ILE B 1 300 ? 22.938 30.281 -4.805 1 96.31 300 ILE B N 1
ATOM 5280 C CA . ILE B 1 300 ? 23.844 29.438 -5.57 1 96.31 300 ILE B CA 1
ATOM 5281 C C . ILE B 1 300 ? 23.094 28.234 -6.117 1 96.31 300 ILE B C 1
ATOM 5283 O O . ILE B 1 300 ? 22.547 27.438 -5.348 1 96.31 300 ILE B O 1
ATOM 5287 N N . ILE B 1 301 ? 23.047 28.109 -7.414 1 93.69 301 ILE B N 1
ATOM 5288 C CA . ILE B 1 301 ? 22.438 26.953 -8.07 1 93.69 301 ILE B CA 1
ATOM 5289 C C . ILE B 1 301 ? 23.516 25.922 -8.414 1 93.69 301 ILE B C 1
ATOM 5291 O O . ILE B 1 301 ? 24.422 26.203 -9.211 1 93.69 301 ILE B O 1
ATOM 5295 N N . LYS B 1 302 ? 23.406 24.703 -7.93 1 91.69 302 LYS B N 1
ATOM 5296 C CA . LYS B 1 302 ? 24.484 23.734 -8.055 1 91.69 302 LYS B CA 1
ATOM 5297 C C . LYS B 1 302 ? 24.375 22.969 -9.367 1 91.69 302 LYS B C 1
ATOM 5299 O O . LYS B 1 302 ? 25.406 22.625 -9.977 1 91.69 302 LYS B O 1
ATOM 5304 N N . LYS B 1 303 ? 23.188 22.562 -9.719 1 85.69 303 LYS B N 1
ATOM 5305 C CA . LYS B 1 303 ? 23 21.844 -10.977 1 85.69 303 LYS B CA 1
ATOM 5306 C C . LYS B 1 303 ? 22.688 22.797 -12.117 1 85.69 303 LYS B C 1
ATOM 5308 O O . LYS B 1 303 ? 21.703 23.531 -12.055 1 85.69 303 LYS B O 1
ATOM 5313 N N . SER B 1 304 ? 23.438 22.688 -13.125 1 79.38 304 SER B N 1
ATOM 5314 C CA . SER B 1 304 ? 23.266 23.625 -14.219 1 79.38 304 SER B CA 1
ATOM 5315 C C . SER B 1 304 ? 22.391 23.031 -15.328 1 79.38 304 SER B C 1
ATOM 5317 O O . SER B 1 304 ? 21.703 23.766 -16.047 1 79.38 304 SER B O 1
ATOM 5319 N N . LYS B 1 305 ? 22.422 21.688 -15.383 1 76.38 305 LYS B N 1
ATOM 5320 C CA . LYS B 1 305 ? 21.641 21.062 -16.438 1 76.38 305 LYS B CA 1
ATOM 5321 C C . LYS B 1 305 ? 20.172 21 -16.062 1 76.38 305 LYS B C 1
ATOM 5323 O O . LYS B 1 305 ? 19.812 20.531 -14.977 1 76.38 305 LYS B O 1
ATOM 5328 N N . ILE B 1 306 ? 19.406 21.5 -17.031 1 75.81 306 ILE B N 1
ATOM 5329 C CA . ILE B 1 306 ? 17.969 21.5 -16.812 1 75.81 306 ILE B CA 1
ATOM 5330 C C . ILE B 1 306 ? 17.406 20.109 -17.078 1 75.81 306 ILE B C 1
ATOM 5332 O O . ILE B 1 306 ? 17.719 19.484 -18.094 1 75.81 306 ILE B O 1
ATOM 5336 N N . ASP B 1 307 ? 16.625 19.625 -16.094 1 76.44 307 ASP B N 1
ATOM 5337 C CA . ASP B 1 307 ? 15.984 18.328 -16.266 1 76.44 307 ASP B CA 1
ATOM 5338 C C . ASP B 1 307 ? 14.883 18.391 -17.312 1 76.44 307 ASP B C 1
ATOM 5340 O O . ASP B 1 307 ? 14.242 19.422 -17.484 1 76.44 307 ASP B O 1
ATOM 5344 N N . ASP B 1 308 ? 14.711 17.281 -17.969 1 78.19 308 ASP B N 1
ATOM 5345 C CA . ASP B 1 308 ? 13.727 17.219 -19.047 1 78.19 308 ASP B CA 1
ATOM 5346 C C . ASP B 1 308 ? 12.305 17.344 -18.484 1 78.19 308 ASP B C 1
ATOM 5348 O O . ASP B 1 308 ? 11.43 17.922 -19.141 1 78.19 308 ASP B O 1
ATOM 5352 N N . ASN B 1 309 ? 12.148 16.766 -17.406 1 82.56 309 ASN B N 1
ATOM 5353 C CA . ASN B 1 309 ? 10.82 16.812 -16.797 1 82.56 309 ASN B CA 1
ATOM 5354 C C . ASN B 1 309 ? 10.836 17.594 -15.492 1 82.56 309 ASN B C 1
ATOM 5356 O O . ASN B 1 309 ? 11.625 17.297 -14.594 1 82.56 309 ASN B O 1
ATOM 5360 N N . VAL B 1 310 ? 9.992 18.594 -15.492 1 85.31 310 VAL B N 1
ATOM 5361 C CA . VAL B 1 310 ? 9.875 19.422 -14.289 1 85.31 310 VAL B CA 1
ATOM 5362 C C . VAL B 1 310 ? 9 18.703 -13.258 1 85.31 310 VAL B C 1
ATOM 5364 O O . VAL B 1 310 ? 7.844 18.391 -13.539 1 85.31 310 VAL B O 1
ATOM 5367 N N . ASP B 1 311 ? 9.516 18.484 -12.125 1 88.62 311 ASP B N 1
ATOM 5368 C CA . ASP B 1 311 ? 8.773 17.859 -11.031 1 88.62 311 ASP B CA 1
ATOM 5369 C C . ASP B 1 311 ? 7.789 18.844 -10.414 1 88.62 311 ASP B C 1
ATOM 5371 O O . ASP B 1 311 ? 8.156 19.969 -10.07 1 88.62 311 ASP B O 1
ATOM 5375 N N . LYS B 1 312 ? 6.516 18.5 -10.406 1 92.88 312 LYS B N 1
ATOM 5376 C CA . LYS B 1 312 ? 5.465 19.328 -9.82 1 92.88 312 LYS B CA 1
ATOM 5377 C C . LYS B 1 312 ? 4.852 18.656 -8.594 1 92.88 312 LYS B C 1
ATOM 5379 O O . LYS B 1 312 ? 4.734 17.422 -8.555 1 92.88 312 LYS B O 1
ATOM 5384 N N . TYR B 1 313 ? 4.488 19.406 -7.602 1 94.12 313 TYR B N 1
ATOM 5385 C CA . TYR B 1 313 ? 3.803 18.938 -6.398 1 94.12 313 TYR B CA 1
ATOM 5386 C C . TYR B 1 313 ? 2.768 19.953 -5.934 1 94.12 313 TYR B C 1
ATOM 5388 O O . TYR B 1 313 ? 3.016 20.703 -4.992 1 94.12 313 TYR B O 1
ATOM 5396 N N . ILE B 1 314 ? 1.59 19.953 -6.648 1 96.69 314 ILE B N 1
ATOM 5397 C CA . ILE B 1 314 ? 0.549 20.953 -6.438 1 96.69 314 ILE B CA 1
ATOM 5398 C C . ILE B 1 314 ? -0.808 20.266 -6.309 1 96.69 314 ILE B C 1
ATOM 5400 O O . ILE B 1 314 ? -1.232 19.547 -7.211 1 96.69 314 ILE B O 1
ATOM 5404 N N . PRO B 1 315 ? -1.51 20.484 -5.223 1 97.81 315 PRO B N 1
ATOM 5405 C CA . PRO B 1 315 ? -2.828 19.875 -5.055 1 97.81 315 PRO B CA 1
ATOM 5406 C C . PRO B 1 315 ? -3.943 20.688 -5.719 1 97.81 315 PRO B C 1
ATOM 5408 O O . PRO B 1 315 ? -3.828 21.906 -5.852 1 97.81 315 PRO B O 1
ATOM 5411 N N . SER B 1 316 ? -4.98 19.984 -6.203 1 98.19 316 SER B N 1
ATOM 5412 C CA . SER B 1 316 ? -6.273 20.641 -6.375 1 98.19 316 SER B CA 1
ATOM 5413 C C . SER B 1 316 ? -7.039 20.703 -5.059 1 98.19 316 SER B C 1
ATOM 5415 O O . SER B 1 316 ? -7.18 19.703 -4.359 1 98.19 316 SER B O 1
ATOM 5417 N N . VAL B 1 317 ? -7.488 21.891 -4.707 1 98.5 317 VAL B N 1
ATOM 5418 C CA . VAL B 1 317 ? -8.172 22.031 -3.428 1 98.5 317 VAL B CA 1
ATOM 5419 C C . VAL B 1 317 ? -9.609 22.484 -3.66 1 98.5 317 VAL B C 1
ATOM 5421 O O . VAL B 1 317 ? -10.211 23.125 -2.793 1 98.5 317 VAL B O 1
ATOM 5424 N N . GLU B 1 318 ? -10.102 22.156 -4.816 1 98 318 GLU B N 1
ATOM 5425 C CA . GLU B 1 318 ? -11.469 22.516 -5.176 1 98 318 GLU B CA 1
ATOM 5426 C C . GLU B 1 318 ? -12.477 21.891 -4.207 1 98 318 GLU B C 1
ATOM 5428 O O . GLU B 1 318 ? -13.43 22.547 -3.783 1 98 318 GLU B O 1
ATOM 5433 N N . LYS B 1 319 ? -12.297 20.688 -3.85 1 98.25 319 LYS B N 1
ATOM 5434 C CA . LYS B 1 319 ? -13.234 19.953 -3.018 1 98.25 319 LYS B CA 1
ATOM 5435 C C . LYS B 1 319 ? -13.383 20.594 -1.643 1 98.25 319 LYS B C 1
ATOM 5437 O O . LYS B 1 319 ? -14.5 20.844 -1.188 1 98.25 319 LYS B O 1
ATOM 5442 N N . ILE B 1 320 ? -12.273 20.844 -0.963 1 98.75 320 ILE B N 1
ATOM 5443 C CA . ILE B 1 320 ? -12.344 21.375 0.392 1 98.75 320 ILE B CA 1
ATOM 5444 C C . ILE B 1 320 ? -12.898 22.797 0.357 1 98.75 320 ILE B C 1
ATOM 5446 O O . ILE B 1 320 ? -13.648 23.203 1.25 1 98.75 320 ILE B O 1
ATOM 5450 N N . LYS B 1 321 ? -12.531 23.594 -0.625 1 98.38 321 LYS B N 1
ATOM 5451 C CA . LYS B 1 321 ? -13.055 24.938 -0.757 1 98.38 321 LYS B CA 1
ATOM 5452 C C . LYS B 1 321 ? -14.57 24.938 -0.947 1 98.38 321 LYS B C 1
ATOM 5454 O O . LYS B 1 321 ? -15.289 25.703 -0.312 1 98.38 321 LYS B O 1
ATOM 5459 N N . SER B 1 322 ? -15.016 24.016 -1.769 1 98.12 322 SER B N 1
ATOM 5460 C CA . SER B 1 322 ? -16.438 23.953 -2.09 1 98.12 322 SER B CA 1
ATOM 5461 C C . SER B 1 322 ? -17.25 23.359 -0.938 1 98.12 322 SER B C 1
ATOM 5463 O O . SER B 1 322 ? -18.344 23.844 -0.631 1 98.12 322 SER B O 1
ATOM 5465 N N . GLU B 1 323 ? -16.734 22.375 -0.245 1 98.25 323 GLU B N 1
ATOM 5466 C CA . GLU B 1 323 ? -17.516 21.625 0.735 1 98.25 323 GLU B CA 1
ATOM 5467 C C . GLU B 1 323 ? -17.406 22.25 2.125 1 98.25 323 GLU B C 1
ATOM 5469 O O . GLU B 1 323 ? -18.328 22.156 2.936 1 98.25 323 GLU B O 1
ATOM 5474 N N . LEU B 1 324 ? -16.25 22.891 2.406 1 98.25 324 LEU B N 1
ATOM 5475 C CA . LEU B 1 324 ? -16.016 23.312 3.783 1 98.25 324 LEU B CA 1
ATOM 5476 C C . LEU B 1 324 ? -15.781 24.828 3.859 1 98.25 324 LEU B C 1
ATOM 5478 O O . LEU B 1 324 ? -15.516 25.359 4.934 1 98.25 324 LEU B O 1
ATOM 5482 N N . ASN B 1 325 ? -15.852 25.531 2.77 1 96.69 325 ASN B N 1
ATOM 5483 C CA . ASN B 1 325 ? -15.781 26.984 2.684 1 96.69 325 ASN B CA 1
ATOM 5484 C C . ASN B 1 325 ? -14.5 27.516 3.316 1 96.69 325 ASN B C 1
ATOM 5486 O O . ASN B 1 325 ? -14.555 28.391 4.188 1 96.69 325 ASN B O 1
ATOM 5490 N N . VAL B 1 326 ? -13.375 26.969 2.895 1 97.62 326 VAL B N 1
ATOM 5491 C CA . VAL B 1 326 ? -12.07 27.453 3.324 1 97.62 326 VAL B CA 1
ATOM 5492 C C . VAL B 1 326 ? -11.375 28.156 2.16 1 97.62 326 VAL B C 1
ATOM 5494 O O . VAL B 1 326 ? -11.797 28.031 1.008 1 97.62 326 VAL B O 1
ATOM 5497 N N . ASP B 1 327 ? -10.328 28.906 2.508 1 97.19 327 ASP B N 1
ATOM 5498 C CA . ASP B 1 327 ? -9.555 29.609 1.487 1 97.19 327 ASP B CA 1
ATOM 5499 C C . ASP B 1 327 ? -8.086 29.719 1.89 1 97.19 327 ASP B C 1
ATOM 5501 O O . ASP B 1 327 ? -7.707 29.312 2.992 1 97.19 327 ASP B O 1
ATOM 5505 N N . GLU B 1 328 ? -7.281 30.109 0.946 1 97.62 328 GLU B N 1
ATOM 5506 C CA . GLU B 1 328 ? -5.902 30.5 1.213 1 97.62 328 GLU B CA 1
ATOM 5507 C C . GLU B 1 328 ? -5.824 31.969 1.622 1 97.62 328 GLU B C 1
ATOM 5509 O O . GLU B 1 328 ? -6.031 32.875 0.798 1 97.62 328 GLU B O 1
ATOM 5514 N N . TYR B 1 329 ? -5.445 32.219 2.85 1 97.5 329 TYR B N 1
ATOM 5515 C CA . TYR B 1 329 ? -5.57 33.562 3.398 1 97.5 329 TYR B CA 1
ATOM 5516 C C . TYR B 1 329 ? -4.227 34.281 3.398 1 97.5 329 TYR B C 1
ATOM 5518 O O . TYR B 1 329 ? -4.172 35.531 3.471 1 97.5 329 TYR B O 1
ATOM 5526 N N . THR B 1 330 ? -3.184 33.531 3.391 1 98.19 330 THR B N 1
ATOM 5527 C CA . THR B 1 330 ? -1.853 34.094 3.568 1 98.19 330 THR B CA 1
ATOM 5528 C C . THR B 1 330 ? -1.005 33.906 2.316 1 98.19 330 THR B C 1
ATOM 5530 O O . THR B 1 330 ? -0.828 32.75 1.86 1 98.19 330 THR B O 1
ATOM 5533 N N . ASP B 1 331 ? -0.428 34.938 1.793 1 97.38 331 ASP B N 1
ATOM 5534 C CA . ASP B 1 331 ? 0.379 34.812 0.583 1 97.38 331 ASP B CA 1
ATOM 5535 C C . ASP B 1 331 ? 1.8 34.375 0.913 1 97.38 331 ASP B C 1
ATOM 5537 O O . ASP B 1 331 ? 2.191 34.344 2.082 1 97.38 331 ASP B O 1
ATOM 5541 N N . ILE B 1 332 ? 2.57 34.094 -0.137 1 98 332 ILE B N 1
ATOM 5542 C CA . ILE B 1 332 ? 3.871 33.438 -0.002 1 98 332 ILE B CA 1
ATOM 5543 C C . ILE B 1 332 ? 4.844 34.406 0.703 1 98 332 ILE B C 1
ATOM 5545 O O . ILE B 1 332 ? 5.648 33.969 1.533 1 98 332 ILE B O 1
ATOM 5549 N N . TYR B 1 333 ? 4.773 35.656 0.397 1 97.44 333 TYR B N 1
ATOM 5550 C CA . TYR B 1 333 ? 5.672 36.594 1.025 1 97.44 333 TYR B CA 1
ATOM 5551 C C . TYR B 1 333 ? 5.391 36.719 2.518 1 97.44 333 TYR B C 1
ATOM 5553 O O . TYR B 1 333 ? 6.312 36.688 3.336 1 97.44 333 TYR B O 1
ATOM 5561 N N . THR B 1 334 ? 4.09 36.844 2.85 1 97.88 334 THR B N 1
ATOM 5562 C CA . THR B 1 334 ? 3.662 37 4.234 1 97.88 334 THR B CA 1
ATOM 5563 C C . THR B 1 334 ? 4.023 35.781 5.066 1 97.88 334 THR B C 1
ATOM 5565 O O . THR B 1 334 ? 4.512 35.906 6.191 1 97.88 334 THR B O 1
ATOM 5568 N N . LEU B 1 335 ? 3.758 34.562 4.508 1 97.94 335 LEU B N 1
ATOM 5569 C CA . LEU B 1 335 ? 4.039 33.375 5.305 1 97.94 335 LEU B CA 1
ATOM 5570 C C . LEU B 1 335 ? 5.535 33.219 5.543 1 97.94 335 LEU B C 1
ATOM 5572 O O . LEU B 1 335 ? 5.957 32.781 6.609 1 97.94 335 LEU B O 1
ATOM 5576 N N . ILE B 1 336 ? 6.395 33.625 4.574 1 97.62 336 ILE B N 1
ATOM 5577 C CA . ILE B 1 336 ? 7.844 33.562 4.734 1 97.62 336 ILE B CA 1
ATOM 5578 C C . ILE B 1 336 ? 8.289 34.562 5.793 1 97.62 336 ILE B C 1
ATOM 5580 O O . ILE B 1 336 ? 9.062 34.219 6.695 1 97.62 336 ILE B O 1
ATOM 5584 N N . MET B 1 337 ? 7.75 35.75 5.754 1 96.94 337 MET B N 1
ATOM 5585 C CA . MET B 1 337 ? 8.117 36.781 6.695 1 96.94 337 MET B CA 1
ATOM 5586 C C . MET B 1 337 ? 7.727 36.406 8.117 1 96.94 337 MET B C 1
ATOM 5588 O O . MET B 1 337 ? 8.492 36.625 9.055 1 96.94 337 MET B O 1
ATOM 5592 N N . LYS B 1 338 ? 6.535 35.875 8.266 1 96.94 338 LYS B N 1
ATOM 5593 C CA . LYS B 1 338 ? 6.074 35.438 9.586 1 96.94 338 LYS B CA 1
ATOM 5594 C C . LYS B 1 338 ? 6.965 34.344 10.148 1 96.94 338 LYS B C 1
ATOM 5596 O O . LYS B 1 338 ? 7.238 34.312 11.352 1 96.94 338 LYS B O 1
ATOM 5601 N N . THR B 1 339 ? 7.398 33.469 9.273 1 97.38 339 THR B N 1
ATOM 5602 C CA . THR B 1 339 ? 8.273 32.375 9.695 1 97.38 339 THR B CA 1
ATOM 5603 C C . THR B 1 339 ? 9.641 32.906 10.117 1 97.38 339 THR B C 1
ATOM 5605 O O . THR B 1 339 ? 10.164 32.531 11.164 1 97.38 339 THR B O 1
ATOM 5608 N N . ILE B 1 340 ? 10.18 33.844 9.32 1 96.31 340 ILE B N 1
ATOM 5609 C CA . ILE B 1 340 ? 11.469 34.438 9.617 1 96.31 340 ILE B CA 1
ATOM 5610 C C . ILE B 1 340 ? 11.398 35.188 10.945 1 96.31 340 ILE B C 1
ATOM 5612 O O . ILE B 1 340 ? 12.273 35.031 11.805 1 96.31 340 ILE B O 1
ATOM 5616 N N . ARG B 1 341 ? 10.367 35.969 11.141 1 95.12 341 ARG B N 1
ATOM 5617 C CA . ARG B 1 341 ? 10.195 36.75 12.367 1 95.12 341 ARG B CA 1
ATOM 5618 C C . ARG B 1 341 ? 10.133 35.812 13.586 1 95.12 341 ARG B C 1
ATOM 5620 O O . ARG B 1 341 ? 10.719 36.125 14.625 1 95.12 341 ARG B O 1
ATOM 5627 N N . PHE B 1 342 ? 9.414 34.719 13.461 1 95.62 342 PHE B N 1
ATOM 5628 C CA . PHE B 1 342 ? 9.281 33.75 14.547 1 95.62 342 PHE B CA 1
ATOM 5629 C C . PHE B 1 342 ? 10.648 33.25 14.984 1 95.62 342 PHE B C 1
ATOM 5631 O O . PHE B 1 342 ? 10.93 33.156 16.188 1 95.62 342 PHE B O 1
ATOM 5638 N N . TYR B 1 343 ? 11.539 32.969 14.086 1 93.94 343 TYR B N 1
ATOM 5639 C CA . TYR B 1 343 ? 12.828 32.344 14.406 1 93.94 343 TYR B CA 1
ATOM 5640 C C . TYR B 1 343 ? 13.844 33.406 14.805 1 93.94 343 TYR B C 1
ATOM 5642 O O . TYR B 1 343 ? 14.773 33.156 15.562 1 93.94 343 TYR B O 1
ATOM 5650 N N . LYS B 1 344 ? 13.625 34.625 14.352 1 90.62 344 LYS B N 1
ATOM 5651 C CA . LYS B 1 344 ? 14.5 35.719 14.773 1 90.62 344 LYS B CA 1
ATOM 5652 C C . LYS B 1 344 ? 14.211 36.125 16.219 1 90.62 344 LYS B C 1
ATOM 5654 O O . LYS B 1 344 ? 15.117 36.562 16.938 1 90.62 344 LYS B O 1
ATOM 5659 N N . GLU B 1 345 ? 12.945 36.062 16.562 1 85.38 345 GLU B N 1
ATOM 5660 C CA . GLU B 1 345 ? 12.555 36.438 17.906 1 85.38 345 GLU B CA 1
ATOM 5661 C C . GLU B 1 345 ? 12.922 35.375 18.922 1 85.38 345 GLU B C 1
ATOM 5663 O O . GLU B 1 345 ? 13.109 35.656 20.109 1 85.38 345 GLU B O 1
ATOM 5668 N N . ARG B 1 346 ? 12.938 34.094 18.625 1 73.88 346 ARG B N 1
ATOM 5669 C CA . ARG B 1 346 ? 13.242 33 19.531 1 73.88 346 ARG B CA 1
ATOM 5670 C C . ARG B 1 346 ? 14.75 32.75 19.625 1 73.88 346 ARG B C 1
ATOM 5672 O O . ARG B 1 346 ? 15.219 32.062 20.5 1 73.88 346 ARG B O 1
ATOM 5679 N N . GLY B 1 347 ? 15.5 33.219 18.641 1 54.72 347 GLY B N 1
ATOM 5680 C CA . GLY B 1 347 ? 16.953 33.156 18.703 1 54.72 347 GLY B CA 1
ATOM 5681 C C . GLY B 1 347 ? 17.578 34.312 19.469 1 54.72 347 GLY B C 1
ATOM 5682 O O . GLY B 1 347 ? 16.922 35.312 19.703 1 54.72 347 GLY B O 1
#

Secondary structure (DSSP, 8-state):
----TTHHHHHHHHHHHGGGGGGGTT-EEEEESTTSHHHHHHHHHHHHHHHHH----EEEEEES-HHHHHHH-GGG--TTTEEEEES-TTTPPPPSS--SEEEE---S-HHHHHTT--HHHHHHHHHHHHHHHHHHHHHHT-SEEEEEEEGGGGBSPPTT-SSB-TT---B--TT-TTHHHHHHHHHHHHHHHHHHHHHT--EEEEEE--EESTT--TTSS-HHHHHHHHHHTTPPEEESS-S--EEE-EEHHHHHHHHHHHHHHPPTTEEEEES---EEEHHHHHHHHHHTSSS---EEE---SPPSS--EE-B--HHHHHHH-----S-HHHHHHHHHHHHHHH-/----TTHHHHHHHHHHHGGGGGGGTT-EEEEESTTSHHHHHHHHHHHHHHHHH----EEEEEES-HHHHHHH-GGG--TTTEEEEES-TTTPPPPSS--SEEEE---S-HHHHHTT--HHHHHHHHHHHHHHHHHHHHHHT-SEEEEEEEGGGGBSPPTT-SSB-TT---B--TT-TTHHHHHHHHHHHHHHHHHHHHHT--EEEEEE--EESTT--TTSS-HHHHHHHHHHTTPPEEESS-S--EEE-EEHHHHHHHHHHHHHHPPTTEEEEES---EEEHHHHHHHHHHTSSS---EEE---SPPSS--EE-B--HHHHHHH-----S-HHHHHHHHHHHHHHH-

Nearest PDB structures (foldseek):
  4gll-assembly1_B  TM=9.037E-01  e=1.779E-26  Homo sapiens
  8v4h-assembly1_A  TM=8.953E-01  e=2.355E-25  Campylobacter jejuni
  8v4g-assembly1_B  TM=9.000E-01  e=5.044E-24  Campylobacter jejuni
  8v4g-assembly1_A  TM=9.117E-01  e=1.037E-23  Campylobacter jejuni
  2hun-assembly1_B  TM=8.451E-01  e=3.382E-22  Pyrococcus horikoshii OT3

Radius of gyration: 28.67 Å; Cα contacts (8 Å, |Δi|>4): 1345; chains: 2; bounding box: 51×91×61 Å

Organism: NCBI:txid2108365

Foldseek 3Di:
DPDDLCVVLLVVLPVLCPCLLLVQQLFEEEEECLLADLNVVLLVNNVVCCVPPVRLYAYEYEDQCVPVSCVVCVVSCDVSRYDYFHDQLLDGDQDPDAGQEYEYDDAQDLVCVVVPPDLVVRLCSLQSSLVSVLVSCLVRQHQEYEYEAAPCLQPFDDPVDPAAEPPRRHDQDPPPPCNSRNVSRVNSLVSQQVSCVVRPHFYEYEHEYAEFAARDQLPGDDLLSVLLVQLLVQHEREAAAQQQAKEFYAYSSLQSSLRSLCRRPNGGSYYFYDTDQDMDTSVRSSQLSQVLDPPRHHYHYNHNDDDPDHGYGGHDGVVSCVRRVGDRDADSNRRSNNRSVNVVVVD/DPDDLCVVLLVVLPVLCPCLLLVQQLFEEEEECLLADLNVVLLVNNVVCCVPPVRLHAYEYEDQCVPVSCVVCVVSCPVSRYHYFHDQLLDGDQDPDAGQEYEYDDAQDLVCVVVPPDLVVRLCSLQSSLVSVLVSCLVRQHQEYEYEAAPCLQPFDDPVDPAAEPPRRHDQDPPPPCNSRNVSRVNSLVSQQVSCVVRPHFYEYEHEYAEFAARDQLPGDDLLSVLLVQLLVQHEREAAAQQQAKEFYAYSSLQSSLRSLCGRPNGGSYYFYDTDQDMDTSVRSSQLSQVLHPPRHHYHYNHNDDDPDHGYGHHDGVVSCVRRVGDRDADSNRRSNNRSVNVVVVD

Sequence (694 aa):
MYKNPLSEDLDFIIKKLEKDIYKLKNENIFITGGTGFFGKWFLETLLYANEKLDLNIHIGILSRNPERFKKLYPHLNDEKFITFYKGDIRDFKFPEEKFSYIIHGASASAEGWFRGDSQISRFNIITDGTKRILDFAKNSKIKKFLYMSSGKVYGTHPIFYDKIPENYCGNLCLDDPNAALSIGKKSAEFLTLQYSKEYNFNVAIARGFAFVGPYLQLNLHYAIGNFIRDAINNKSIIIKGDGTPIRSYLYAADAIIWFLKILLNSKNMRIYNVGSEKDYTIKEIAEIVSKSVSPKVDIIIKKSKIDDNVDKYIPSVEKIKSELNVDEYTDIYTLIMKTIRFYKERGMYKNPLSEDLDFIIKKLEKDIYKLKNENIFITGGTGFFGKWFLETLLYANEKLDLNIHIGILSRNPERFKKLYPHLNDEKFITFYKGDIRDFKFPEEKFSYIIHGASASAEGWFRGDSQISRFNIITDGTKRILDFAKNSKIKKFLYMSSGKVYGTHPIFYDKIPENYCGNLCLDDPNAALSIGKKSAEFLTLQYSKEYNFNVAIARGFAFVGPYLQLNLHYAIGNFIRDAINNKSIIIKGDGTPIRSYLYAADAIIWFLKILLNSKNMRIYNVGSEKDYTIKEIAEIVSKSVSPKVDIIIKKSKIDDNVDKYIPSVEKIKSELNVDEYTDIYTLIMKTIRFYKERG

pLDDT: mean 94.16, std 7.46, range [41.53, 98.88]

Solvent-accessible surface area (backbone atoms only — not comparable to full-atom values): 36870 Å² total; per-residue (Å²): 126,93,71,64,91,54,49,69,56,44,52,49,38,53,60,74,44,51,77,58,61,61,75,42,46,68,33,30,35,34,25,32,30,35,86,40,55,66,20,45,51,51,51,54,44,52,53,47,42,28,72,76,63,67,29,59,47,32,38,37,31,46,28,79,54,54,66,59,50,39,68,76,37,57,90,78,52,49,66,90,37,44,45,77,40,75,34,48,63,64,71,45,77,79,70,86,72,71,33,41,30,36,40,45,47,56,57,57,49,68,65,40,54,75,72,58,54,51,57,63,56,37,22,44,44,27,35,48,16,43,53,41,49,50,52,48,43,67,74,45,69,36,66,29,36,31,38,54,49,41,47,46,40,33,40,60,64,58,89,89,45,89,41,48,48,76,83,57,39,26,32,60,35,79,83,42,93,56,28,35,57,20,53,17,45,42,49,30,51,46,48,53,48,47,48,25,71,74,68,69,44,37,29,33,36,38,24,37,58,37,70,41,29,70,71,58,70,35,82,60,92,45,64,68,31,38,34,46,49,24,33,78,65,68,30,62,29,74,36,76,47,60,33,62,40,34,38,22,57,22,30,45,61,48,49,51,45,51,54,52,44,45,58,75,64,56,57,71,71,40,71,30,46,41,54,22,73,64,70,40,32,47,45,55,49,49,52,54,46,22,63,70,38,86,71,64,40,54,77,44,68,67,31,80,69,76,69,92,69,72,52,55,56,38,42,35,44,61,64,41,33,71,76,63,72,54,73,88,81,61,52,71,68,56,32,51,49,52,26,51,49,48,55,58,68,75,95,125,93,70,64,90,53,49,66,56,45,53,49,38,53,60,73,45,49,75,59,61,61,75,42,44,69,33,30,36,34,27,33,29,36,85,40,54,66,20,45,51,50,51,54,43,52,52,48,42,30,71,77,65,69,31,59,48,33,36,36,28,46,26,79,53,55,67,61,51,40,69,74,38,56,89,78,51,49,68,90,37,42,46,77,42,76,35,49,63,65,72,44,78,78,71,86,71,71,33,42,31,37,39,44,47,57,58,57,51,67,65,41,54,74,72,60,54,50,58,65,56,37,22,44,44,28,36,47,14,44,50,41,50,50,52,48,42,67,75,44,69,36,68,29,36,31,38,55,50,40,46,47,40,33,40,58,64,57,88,88,44,89,42,48,48,77,82,57,39,26,33,61,35,78,84,44,93,56,28,35,55,19,55,17,46,42,48,31,51,45,49,53,49,48,49,23,70,74,70,70,45,37,31,32,37,37,24,36,59,39,69,42,30,70,71,58,69,37,83,61,93,44,64,68,30,37,35,46,50,24,34,79,66,68,31,61,29,75,36,75,46,60,34,63,40,34,38,22,58,23,30,47,60,49,49,52,44,50,52,50,45,44,59,74,64,55,56,70,69,39,71,32,45,41,51,24,71,65,70,40,32,48,46,55,50,50,50,53,46,21,66,72,37,86,71,63,40,55,77,44,68,68,31,79,69,74,68,91,68,70,53,54,56,36,43,36,44,62,63,40,34,70,75,63,72,54,74,89,84,61,52,70,68,56,32,50,50,53,26,50,51,48,54,59,69,74,95

InterPro domains:
  IPR001509 NAD-dependent epimerase/dehydratase [PF01370] (29-275)
  IPR036291 NAD(P)-binding domain superfamily [SSF51735] (23-346)